Protein AF-0000000083105941 (afdb_homodimer)

Sequence (672 aa):
MKSTIQDVAKKAGVSTTTVSRVMNNNYPVKKETRIKVESAIKKLNFRPNILARGLIHKKSNTIGVIVPSITNLFFPTVVKAIEAILREQGYFIYLCNTDNKEDEEIGYINSLQDRQVDGIIVIDPQTKNMKSGLYEKISKEIPLVFINGYNKDVNCNFVINDEESGAIEAMRYLIKSGHKKIAFIRGQKSYSYDLKEIVYKNVLNDSVYKKIINIGEGNKDSTVDHTMEIIQRFLLTENRPSAFFCCNDLMALGVINACKKIGLDVPEDMSIIGFDNIITSRLVEPKLTTVDQNMYDLGVNAAKMLLKNIENENVDIQRKILTPQLIIRQSTKKISMKSTIQDVAKKAGVSTTTVSRVMNNNYPVKKETRIKVESAIKKLNFRPNILARGLIHKKSNTIGVIVPSITNLFFPTVVKAIEAILREQGYFIYLCNTDNKEDEEIGYINSLQDRQVDGIIVIDPQTKNMKSGLYEKISKEIPLVFINGYNKDVNCNFVINDEESGAIEAMRYLIKSGHKKIAFIRGQKSYSYDLKEIVYKNVLNDSVYKKIINIGEGNKDSTVDHTMEIIQRFLLTENRPSAFFCCNDLMALGVINACKKIGLDVPEDMSIIGFDNIITSRLVEPKLTTVDQNMYDLGVNAAKMLLKNIENENVDIQRKILTPQLIIRQSTKKIS

Radius of gyration: 27.86 Å; Cα contacts (8 Å, |Δi|>4): 1389; chains: 2; bounding box: 66×84×67 Å

Nearest PDB structures (foldseek):
  1qpz-assembly1_A  TM=9.199E-01  e=6.276E-30  Escherichia coli
  1jh9-assembly1_A-2  TM=9.159E-01  e=9.948E-30  Escherichia coli
  2pue-assembly1_A  TM=9.149E-01  e=8.370E-30  Escherichia coli
  2pua-assembly1_A  TM=9.158E-01  e=1.405E-29  Escherichia coli
  1jfs-assembly1_A-2  TM=9.096E-01  e=5.597E-29  Escherichia coli

Structure (mmCIF, N/CA/C/O backbone):
data_AF-0000000083105941-model_v1
#
loop_
_entity.id
_entity.type
_entity.pdbx_description
1 polymer 'LacI family transcriptional regulator'
#
loop_
_atom_site.group_PDB
_atom_site.id
_atom_site.type_symbol
_atom_site.label_atom_id
_atom_site.label_alt_id
_atom_site.label_comp_id
_atom_site.label_asym_id
_atom_site.label_entity_id
_atom_site.label_seq_id
_atom_site.pdbx_PDB_ins_code
_atom_site.Cartn_x
_atom_site.Cartn_y
_atom_site.Cartn_z
_atom_site.occupancy
_atom_site.B_iso_or_equiv
_atom_site.auth_seq_id
_atom_site.auth_comp_id
_atom_site.auth_asym_id
_atom_site.auth_atom_id
_atom_site.pdbx_PDB_model_num
ATOM 1 N N . MET A 1 1 ? -16.625 -35.156 -11.352 1 45.38 1 MET A N 1
ATOM 2 C CA . MET A 1 1 ? -15.266 -35.156 -11.867 1 45.38 1 MET A CA 1
ATOM 3 C C . MET A 1 1 ? -15.07 -34.094 -12.922 1 45.38 1 MET A C 1
ATOM 5 O O . MET A 1 1 ? -15.945 -33.875 -13.766 1 45.38 1 MET A O 1
ATOM 9 N N . LYS A 1 2 ? -14.086 -33.188 -12.609 1 61.59 2 LYS A N 1
ATOM 10 C CA . LYS A 1 2 ? -13.867 -32.125 -13.617 1 61.59 2 LYS A CA 1
ATOM 11 C C . LYS A 1 2 ? -13.438 -32.75 -14.953 1 61.59 2 LYS A C 1
ATOM 13 O O . LYS A 1 2 ? -12.617 -33.656 -14.984 1 61.59 2 LYS A O 1
ATOM 18 N N . SER A 1 3 ? -14.117 -32.375 -16 1 72.88 3 SER A N 1
ATOM 19 C CA . SER A 1 3 ? -13.812 -32.875 -17.344 1 72.88 3 SER A CA 1
ATOM 20 C C . SER A 1 3 ? -12.352 -32.625 -17.688 1 72.88 3 SER A C 1
ATOM 22 O O . SER A 1 3 ? -11.773 -31.594 -17.312 1 72.88 3 SER A O 1
ATOM 24 N N . THR A 1 4 ? -11.711 -33.656 -18.188 1 75.56 4 THR A N 1
ATOM 25 C CA . THR A 1 4 ? -10.328 -33.562 -18.625 1 75.56 4 THR A CA 1
ATOM 26 C C . THR A 1 4 ? -10.25 -33.312 -20.141 1 75.56 4 THR A C 1
ATOM 28 O O . THR A 1 4 ? -11.266 -33.375 -20.828 1 75.56 4 THR A O 1
ATOM 31 N N . ILE A 1 5 ? -9.039 -32.938 -20.359 1 80.56 5 ILE A N 1
ATOM 32 C CA . ILE A 1 5 ? -8.82 -32.75 -21.781 1 80.56 5 ILE A CA 1
ATOM 33 C C . ILE A 1 5 ? -9.148 -34.031 -22.547 1 80.56 5 ILE A C 1
ATOM 35 O O . ILE A 1 5 ? -9.617 -33.969 -23.688 1 80.56 5 ILE A O 1
ATOM 39 N N . GLN A 1 6 ? -9 -35.125 -21.812 1 84 6 GLN A N 1
ATOM 40 C CA . GLN A 1 6 ? -9.336 -36.406 -22.406 1 84 6 GLN A CA 1
ATOM 41 C C . GLN A 1 6 ? -10.844 -36.531 -22.625 1 84 6 GLN A C 1
ATOM 43 O O . GLN A 1 6 ? -11.289 -37.062 -23.641 1 84 6 GLN A O 1
ATOM 48 N N . ASP A 1 7 ? -11.523 -35.969 -21.672 1 87.31 7 ASP A N 1
ATOM 49 C CA . ASP A 1 7 ? -12.977 -36 -21.797 1 87.31 7 ASP A CA 1
ATOM 50 C C . ASP A 1 7 ? -13.453 -35.188 -22.984 1 87.31 7 ASP A C 1
ATOM 52 O O . ASP A 1 7 ? -14.352 -35.594 -23.719 1 87.31 7 ASP A O 1
ATOM 56 N N . VAL A 1 8 ? -12.805 -34.062 -23.047 1 88.88 8 VAL A N 1
ATOM 57 C CA . VAL A 1 8 ? -13.141 -33.188 -24.172 1 88.88 8 VAL A CA 1
ATOM 58 C C . VAL A 1 8 ? -12.812 -33.875 -25.484 1 88.88 8 VAL A C 1
ATOM 60 O O . VAL A 1 8 ? -13.609 -33.875 -26.422 1 88.88 8 VAL A O 1
ATOM 63 N N . ALA A 1 9 ? -11.719 -34.5 -25.453 1 88.69 9 ALA A N 1
ATOM 64 C CA . ALA A 1 9 ? -11.273 -35.219 -26.641 1 88.69 9 ALA A CA 1
ATOM 65 C C . ALA A 1 9 ? -12.25 -36.312 -27.016 1 88.69 9 ALA A C 1
ATOM 67 O O . ALA A 1 9 ? -12.641 -36.438 -28.188 1 88.69 9 ALA A O 1
ATOM 68 N N . LYS A 1 10 ? -12.633 -37.031 -26.109 1 89.75 10 LYS A N 1
ATOM 69 C CA . LYS A 1 10 ? -13.578 -38.125 -26.312 1 89.75 10 LYS A CA 1
ATOM 70 C C . LYS A 1 10 ? -14.922 -37.594 -26.828 1 89.75 10 LYS A C 1
ATOM 72 O O . LYS A 1 10 ? -15.469 -38.125 -27.781 1 89.75 10 LYS A O 1
ATOM 77 N N . LYS A 1 11 ? -15.297 -36.562 -26.203 1 90.94 11 LYS A N 1
ATOM 78 C CA . LYS A 1 11 ? -16.594 -36.031 -26.578 1 90.94 11 LYS A CA 1
ATOM 79 C C . LYS A 1 11 ? -16.562 -35.438 -27.969 1 90.94 11 LYS A C 1
ATOM 81 O O . LYS A 1 11 ? -17.547 -35.531 -28.719 1 90.94 11 LYS A O 1
ATOM 86 N N . ALA A 1 12 ? -15.539 -34.812 -28.219 1 90.94 12 ALA A N 1
ATOM 87 C CA . ALA A 1 12 ? -15.391 -34.156 -29.516 1 90.94 12 ALA A CA 1
ATOM 88 C C . ALA A 1 12 ? -14.961 -35.156 -30.594 1 90.94 12 ALA A C 1
ATOM 90 O O . ALA A 1 12 ? -15.031 -34.844 -31.781 1 90.94 12 ALA A O 1
ATOM 91 N N . GLY A 1 13 ? -14.516 -36.312 -30.234 1 91.19 13 GLY A N 1
ATOM 92 C CA . GLY A 1 13 ? -14.047 -37.312 -31.172 1 91.19 13 GLY A CA 1
ATOM 93 C C . GLY A 1 13 ? -12.695 -37 -31.781 1 91.19 13 GLY A C 1
ATOM 94 O O . GLY A 1 13 ? -12.461 -37.25 -32.969 1 91.19 13 GLY A O 1
ATOM 95 N N . VAL A 1 14 ? -11.914 -36.312 -31.016 1 90.31 14 VAL A N 1
ATOM 96 C CA . VAL A 1 14 ? -10.586 -35.938 -31.516 1 90.31 14 VAL A CA 1
ATOM 97 C C . VAL A 1 14 ? -9.531 -36.344 -30.484 1 90.31 14 VAL A C 1
ATOM 99 O O . VAL A 1 14 ? -9.859 -36.844 -29.406 1 90.31 14 VAL A O 1
ATOM 102 N N . SER A 1 15 ? -8.289 -36.312 -30.891 1 82.75 15 SER A N 1
ATOM 103 C CA . SER A 1 15 ? -7.191 -36.562 -29.969 1 82.75 15 SER A CA 1
ATOM 104 C C . SER A 1 15 ? -7.047 -35.406 -28.953 1 82.75 15 SER A C 1
ATOM 106 O O . SER A 1 15 ? -7.531 -34.312 -29.188 1 82.75 15 SER A O 1
ATOM 108 N N . THR A 1 16 ? -6.34 -35.688 -27.828 1 85 16 THR A N 1
ATOM 109 C CA . THR A 1 16 ? -6.059 -34.688 -26.828 1 85 16 THR A CA 1
ATOM 110 C C . THR A 1 16 ? -5.184 -33.562 -27.406 1 85 16 THR A C 1
ATOM 112 O O . THR A 1 16 ? -5.312 -32.406 -27.047 1 85 16 THR A O 1
ATOM 115 N N . THR A 1 17 ? -4.359 -33.969 -28.422 1 79.06 17 THR A N 1
ATOM 116 C CA . THR A 1 17 ? -3.508 -33 -29.109 1 79.06 17 THR A CA 1
ATOM 117 C C . THR A 1 17 ? -4.348 -32.031 -29.906 1 79.06 17 THR A C 1
ATOM 119 O O . THR A 1 17 ? -4.062 -30.812 -29.906 1 79.06 17 THR A O 1
ATOM 122 N N . THR A 1 18 ? -5.352 -32.594 -30.5 1 82.56 18 THR A N 1
ATOM 123 C CA . THR A 1 18 ? -6.234 -31.734 -31.297 1 82.56 18 THR A CA 1
ATOM 124 C C . THR A 1 18 ? -6.996 -30.766 -30.391 1 82.56 18 THR A C 1
ATOM 126 O O . THR A 1 18 ? -7.152 -29.594 -30.734 1 82.56 18 THR A O 1
ATOM 129 N N . VAL A 1 19 ? -7.395 -31.219 -29.203 1 83.5 19 VAL A N 1
ATOM 130 C CA . VAL A 1 19 ? -8.078 -30.344 -28.25 1 83.5 19 VAL A CA 1
ATOM 131 C C . VAL A 1 19 ? -7.141 -29.234 -27.812 1 83.5 19 VAL A C 1
ATOM 133 O O . VAL A 1 19 ? -7.535 -28.062 -27.781 1 83.5 19 VAL A O 1
ATOM 136 N N . SER A 1 20 ? -5.957 -29.578 -27.578 1 75.38 20 SER A N 1
ATOM 137 C CA . SER A 1 20 ? -4.953 -28.609 -27.156 1 75.38 20 SER A CA 1
ATOM 138 C C . SER A 1 20 ? -4.715 -27.547 -28.234 1 75.38 20 SER A C 1
ATOM 140 O O . SER A 1 20 ? -4.645 -26.359 -27.922 1 75.38 20 SER A O 1
ATOM 142 N N . ARG A 1 21 ? -4.645 -28.031 -29.406 1 74.19 21 ARG A N 1
ATOM 143 C CA . ARG A 1 21 ? -4.414 -27.125 -30.531 1 74.19 21 ARG A CA 1
ATOM 144 C C . ARG A 1 21 ? -5.57 -26.141 -30.688 1 74.19 21 ARG A C 1
ATOM 146 O O . ARG A 1 21 ? -5.352 -24.953 -30.938 1 74.19 21 ARG A O 1
ATOM 153 N N . VAL A 1 22 ? -6.75 -26.578 -30.5 1 77.12 22 VAL A N 1
ATOM 154 C CA . VAL A 1 22 ? -7.934 -25.734 -30.609 1 77.12 22 VAL A CA 1
ATOM 155 C C . VAL A 1 22 ? -7.961 -24.719 -29.469 1 77.12 22 VAL A C 1
ATOM 157 O O . VAL A 1 22 ? -8.219 -23.531 -29.688 1 77.12 22 VAL A O 1
ATOM 160 N N . MET A 1 23 ? -7.594 -25.234 -28.312 1 75.44 23 MET A N 1
ATOM 161 C CA . MET A 1 23 ? -7.684 -24.391 -27.109 1 75.44 23 MET A CA 1
ATOM 162 C C . MET A 1 23 ? -6.609 -23.312 -27.125 1 75.44 23 MET A C 1
ATOM 164 O O . MET A 1 23 ? -6.84 -22.203 -26.641 1 75.44 23 MET A O 1
ATOM 168 N N . ASN A 1 24 ? -5.492 -23.656 -27.734 1 67 24 ASN A N 1
ATOM 169 C CA . ASN A 1 24 ? -4.363 -22.734 -27.703 1 67 24 ASN A CA 1
ATOM 170 C C . ASN A 1 24 ? -4.246 -21.938 -29 1 67 24 ASN A C 1
ATOM 172 O O . ASN A 1 24 ? -3.426 -21.031 -29.109 1 67 24 ASN A O 1
ATOM 176 N N . ASN A 1 25 ? -5.02 -22.25 -29.844 1 67.31 25 ASN A N 1
ATOM 177 C CA . ASN A 1 25 ? -5.031 -21.625 -31.156 1 67.31 25 ASN A CA 1
ATOM 178 C C . ASN A 1 25 ? -3.627 -21.531 -31.75 1 67.31 25 ASN A C 1
ATOM 180 O O . ASN A 1 25 ? -3.26 -20.516 -32.344 1 67.31 25 ASN A O 1
ATOM 184 N N . ASN A 1 26 ? -2.85 -22.453 -31.484 1 57.44 26 ASN A N 1
ATOM 185 C CA . ASN A 1 26 ? -1.447 -22.328 -31.875 1 57.44 26 ASN A CA 1
ATOM 186 C C . ASN A 1 26 ? -1.135 -23.172 -33.094 1 57.44 26 ASN A C 1
ATOM 188 O O . ASN A 1 26 ? -0.021 -23.125 -33.625 1 57.44 26 ASN A O 1
ATOM 192 N N . TYR A 1 27 ? -2.096 -24.016 -33.625 1 66.44 27 TYR A N 1
ATOM 193 C CA . TYR A 1 27 ? -1.979 -24.812 -34.844 1 66.44 27 TYR A CA 1
ATOM 194 C C . TYR A 1 27 ? -3.277 -24.781 -35.625 1 66.44 27 TYR A C 1
ATOM 196 O O . TYR A 1 27 ? -4.363 -24.703 -35.062 1 66.44 27 TYR A O 1
ATOM 204 N N . PRO A 1 28 ? -3.154 -24.656 -36.906 1 75.12 28 PRO A N 1
ATOM 205 C CA . PRO A 1 28 ? -4.375 -24.688 -37.719 1 75.12 28 PRO A CA 1
ATOM 206 C C . PRO A 1 28 ? -5.191 -25.969 -37.531 1 75.12 28 PRO A C 1
ATOM 208 O O . PRO A 1 28 ? -4.625 -27.062 -37.469 1 75.12 28 PRO A O 1
ATOM 211 N N . VAL A 1 29 ? -6.434 -25.781 -37.156 1 78.19 29 VAL A N 1
ATOM 212 C CA . VAL A 1 29 ? -7.391 -26.875 -37.031 1 78.19 29 VAL A CA 1
ATOM 213 C C . VAL A 1 29 ? -8.602 -26.609 -37.938 1 78.19 29 VAL A C 1
ATOM 215 O O . VAL A 1 29 ? -8.984 -25.453 -38.125 1 78.19 29 VAL A O 1
ATOM 218 N N . LYS A 1 30 ? -9.109 -27.656 -38.625 1 86.75 30 LYS A N 1
ATOM 219 C CA . LYS A 1 30 ? -10.289 -27.5 -39.5 1 86.75 30 LYS A CA 1
ATOM 220 C C . LYS A 1 30 ? -11.445 -26.875 -38.719 1 86.75 30 LYS A C 1
ATOM 222 O O . LYS A 1 30 ? -11.609 -27.125 -37.531 1 86.75 30 LYS A O 1
ATOM 227 N N . LYS A 1 31 ? -12.148 -25.984 -39.406 1 86.75 31 LYS A N 1
ATOM 228 C CA . LYS A 1 31 ? -13.266 -25.266 -38.812 1 86.75 31 LYS A CA 1
ATOM 229 C C . LYS A 1 31 ? -14.234 -26.219 -38.125 1 86.75 31 LYS A C 1
ATOM 231 O O . LYS A 1 31 ? -14.719 -25.938 -37 1 86.75 31 LYS A O 1
ATOM 236 N N . GLU A 1 32 ? -14.578 -27.266 -38.844 1 86 32 GLU A N 1
ATOM 237 C CA . GLU A 1 32 ? -15.523 -28.25 -38.312 1 86 32 GLU A CA 1
ATOM 238 C C . GLU A 1 32 ? -15.016 -28.844 -37 1 86 32 GLU A C 1
ATOM 240 O O . GLU A 1 32 ? -15.789 -28.984 -36.031 1 86 32 GLU A O 1
ATOM 245 N N . THR A 1 33 ? -13.766 -29.156 -36.906 1 88.94 33 THR A N 1
ATOM 246 C CA . THR A 1 33 ? -13.141 -29.719 -35.719 1 88.94 33 THR A CA 1
ATOM 247 C C . THR A 1 33 ? -13.164 -28.734 -34.562 1 88.94 33 THR A C 1
ATOM 249 O O . THR A 1 33 ? -13.438 -29.109 -33.438 1 88.94 33 THR A O 1
ATOM 252 N N . ARG A 1 34 ? -12.859 -27.531 -34.812 1 88.75 34 ARG A N 1
ATOM 253 C CA . ARG A 1 34 ? -12.875 -26.484 -33.812 1 88.75 34 ARG A CA 1
ATOM 254 C C . ARG A 1 34 ? -14.258 -26.359 -33.188 1 88.75 34 ARG A C 1
ATOM 256 O O . ARG A 1 34 ? -14.383 -26.25 -31.953 1 88.75 34 ARG A O 1
ATOM 263 N N . ILE A 1 35 ? -15.227 -26.359 -34.031 1 88.38 35 ILE A N 1
ATOM 264 C CA . ILE A 1 35 ? -16.594 -26.234 -33.562 1 88.38 35 ILE A CA 1
ATOM 265 C C . ILE A 1 35 ? -16.922 -27.391 -32.625 1 88.38 35 ILE A C 1
ATOM 267 O O . ILE A 1 35 ? -17.531 -27.203 -31.578 1 88.38 35 ILE A O 1
ATOM 271 N N . LYS A 1 36 ? -16.562 -28.609 -33.062 1 89.81 36 LYS A N 1
ATOM 272 C CA . LYS A 1 36 ? -16.812 -29.797 -32.25 1 89.81 36 LYS A CA 1
ATOM 273 C C . LYS A 1 36 ? -16.125 -29.688 -30.875 1 89.81 36 LYS A C 1
ATOM 275 O O . LYS A 1 36 ? -16.734 -29.984 -29.844 1 89.81 36 LYS A O 1
ATOM 280 N N . VAL A 1 37 ? -14.906 -29.266 -30.906 1 89.62 37 VAL A N 1
ATOM 281 C CA . VAL A 1 37 ? -14.117 -29.156 -29.672 1 89.62 37 VAL A CA 1
ATOM 282 C C . VAL A 1 37 ? -14.703 -28.062 -28.781 1 89.62 37 VAL A C 1
ATOM 284 O O . VAL A 1 37 ? -14.891 -28.281 -27.578 1 89.62 37 VAL A O 1
ATOM 287 N N . GLU A 1 38 ? -14.984 -26.969 -29.328 1 87.38 38 GLU A N 1
ATOM 288 C CA . GLU A 1 38 ? -15.555 -25.875 -28.562 1 87.38 38 GLU A CA 1
ATOM 289 C C . GLU A 1 38 ? -16.906 -26.25 -27.984 1 87.38 38 GLU A C 1
ATOM 291 O O . GLU A 1 38 ? -17.219 -25.875 -26.844 1 87.38 38 GLU A O 1
ATOM 296 N N . SER A 1 39 ? -17.734 -26.922 -28.797 1 86.56 39 SER A N 1
ATOM 297 C CA . SER A 1 39 ? -19.016 -27.422 -28.312 1 86.56 39 SER A CA 1
ATOM 298 C C . SER A 1 39 ? -18.828 -28.391 -27.156 1 86.56 39 SER A C 1
ATOM 300 O O . SER A 1 39 ? -19.562 -28.328 -26.156 1 86.56 39 SER A O 1
ATOM 302 N N . ALA A 1 40 ? -17.922 -29.266 -27.266 1 87.88 40 ALA A N 1
ATOM 303 C CA . ALA A 1 40 ? -17.625 -30.234 -26.203 1 87.88 40 ALA A CA 1
ATOM 304 C C . ALA A 1 40 ? -17.156 -29.516 -24.938 1 87.88 40 ALA A C 1
ATOM 306 O O . ALA A 1 40 ? -17.547 -29.891 -23.828 1 87.88 40 ALA A O 1
ATOM 307 N N . ILE A 1 41 ? -16.312 -28.5 -25.109 1 82.19 41 ILE A N 1
ATOM 308 C CA . ILE A 1 41 ? -15.812 -27.703 -24 1 82.19 41 ILE A CA 1
ATOM 309 C C . ILE A 1 41 ? -16.984 -27.062 -23.25 1 82.19 41 ILE A C 1
ATOM 311 O O . ILE A 1 41 ? -17.047 -27.125 -22.016 1 82.19 41 ILE A O 1
ATOM 315 N N . LYS A 1 42 ? -17.875 -26.562 -23.953 1 79.81 42 LYS A N 1
ATOM 316 C CA . LYS A 1 42 ? -19.047 -25.906 -23.375 1 79.81 42 LYS A CA 1
ATOM 317 C C . LYS A 1 42 ? -19.953 -26.906 -22.672 1 79.81 42 LYS A C 1
ATOM 319 O O . LYS A 1 42 ? -20.391 -26.656 -21.547 1 79.81 42 LYS A O 1
ATOM 324 N N . LYS A 1 43 ? -20.172 -27.984 -23.359 1 82.06 43 LYS A N 1
ATOM 325 C CA . LYS A 1 43 ? -21.094 -29 -22.844 1 82.06 43 LYS A CA 1
ATOM 326 C C . LYS A 1 43 ? -20.531 -29.625 -21.562 1 82.06 43 LYS A C 1
ATOM 328 O O . LYS A 1 43 ? -21.297 -29.953 -20.641 1 82.06 43 LYS A O 1
ATOM 333 N N . LEU A 1 44 ? -19.219 -29.703 -21.578 1 82.44 44 LEU A N 1
ATOM 334 C CA . LEU A 1 44 ? -18.578 -30.359 -20.453 1 82.44 44 LEU A CA 1
ATOM 335 C C . LEU A 1 44 ? -18.172 -29.344 -19.391 1 82.44 44 LEU A C 1
ATOM 337 O O . LEU A 1 44 ? -17.688 -29.703 -18.312 1 82.44 44 LEU A O 1
ATOM 341 N N . ASN A 1 45 ? -18.406 -28.078 -19.766 1 77.25 45 ASN A N 1
ATOM 342 C CA . ASN A 1 45 ? -17.938 -27 -18.906 1 77.25 45 ASN A CA 1
ATOM 343 C C . ASN A 1 45 ? -16.453 -27.188 -18.547 1 77.25 45 ASN A C 1
ATOM 345 O O . ASN A 1 45 ? -16.078 -27.078 -17.391 1 77.25 45 ASN A O 1
ATOM 349 N N . PHE A 1 46 ? -15.742 -27.625 -19.609 1 72.75 46 PHE A N 1
ATOM 350 C CA . PHE A 1 46 ? -14.32 -27.906 -19.469 1 72.75 46 PHE A CA 1
ATOM 351 C C . PHE A 1 46 ? -13.516 -26.625 -19.359 1 72.75 46 PHE A C 1
ATOM 353 O O . PHE A 1 46 ? -13.695 -25.719 -20.188 1 72.75 46 PHE A O 1
ATOM 360 N N . ARG A 1 47 ? -12.758 -26.5 -18.312 1 67.25 47 ARG A N 1
ATOM 361 C CA . ARG A 1 47 ? -11.812 -25.391 -18.172 1 67.25 47 ARG A CA 1
ATOM 362 C C . ARG A 1 47 ? -10.375 -25.906 -18.219 1 67.25 47 ARG A C 1
ATOM 364 O O . ARG A 1 47 ? -10 -26.797 -17.453 1 67.25 47 ARG A O 1
ATOM 371 N N . PRO A 1 48 ? -9.703 -25.391 -19.328 1 60.59 48 PRO A N 1
ATOM 372 C CA . PRO A 1 48 ? -8.312 -25.844 -19.406 1 60.59 48 PRO A CA 1
ATOM 373 C C . PRO A 1 48 ? -7.539 -25.578 -18.109 1 60.59 48 PRO A C 1
ATOM 375 O O . PRO A 1 48 ? -7.754 -24.562 -17.453 1 60.59 48 PRO A O 1
ATOM 378 N N . ASN A 1 49 ? -6.891 -26.688 -17.688 1 59.38 49 ASN A N 1
ATOM 379 C CA . ASN A 1 49 ? -6.02 -26.562 -16.531 1 59.38 49 ASN A CA 1
ATOM 380 C C . ASN A 1 49 ? -4.711 -25.859 -16.891 1 59.38 49 ASN A C 1
ATOM 382 O O . ASN A 1 49 ? -3.855 -26.438 -17.562 1 59.38 49 ASN A O 1
ATOM 386 N N . ILE A 1 50 ? -4.582 -24.578 -16.625 1 56.28 50 ILE A N 1
ATOM 387 C CA . ILE A 1 50 ? -3.434 -23.75 -16.969 1 56.28 50 ILE A CA 1
ATOM 388 C C . ILE A 1 50 ? -2.16 -24.375 -16.406 1 56.28 50 ILE A C 1
ATOM 390 O O . ILE A 1 50 ? -1.102 -24.328 -17.031 1 56.28 50 ILE A O 1
ATOM 394 N N . LEU A 1 51 ? -2.27 -24.938 -15.258 1 58.22 51 LEU A N 1
ATOM 395 C CA . LEU A 1 51 ? -1.11 -25.594 -14.648 1 58.22 51 LEU A CA 1
ATOM 396 C C . LEU A 1 51 ? -0.626 -26.75 -15.508 1 58.22 51 LEU A C 1
ATOM 398 O O . LEU A 1 51 ? 0.58 -26.922 -15.695 1 58.22 51 LEU A O 1
ATOM 402 N N . ALA A 1 52 ? -1.59 -27.453 -16 1 53.56 52 ALA A N 1
ATOM 403 C CA . ALA A 1 52 ? -1.251 -28.578 -16.875 1 53.56 52 ALA A CA 1
ATOM 404 C C . ALA A 1 52 ? -0.615 -28.078 -18.172 1 53.56 52 ALA A C 1
ATOM 406 O O . ALA A 1 52 ? 0.358 -28.672 -18.656 1 53.56 52 ALA A O 1
ATOM 407 N N . ARG A 1 53 ? -1.169 -27.078 -18.625 1 53.91 53 ARG A N 1
ATOM 408 C CA . ARG A 1 53 ? -0.631 -26.469 -19.844 1 53.91 53 ARG A CA 1
ATOM 409 C C . ARG A 1 53 ? 0.784 -25.953 -19.609 1 53.91 53 ARG A C 1
ATOM 411 O O . ARG A 1 53 ? 1.641 -26.062 -20.5 1 53.91 53 ARG A O 1
ATOM 418 N N . GLY A 1 54 ? 0.855 -25.297 -18.531 1 55.09 54 GLY A N 1
ATOM 419 C CA . GLY A 1 54 ? 2.166 -24.781 -18.172 1 55.09 54 GLY A CA 1
ATOM 420 C C . GLY A 1 54 ? 3.23 -25.859 -18.094 1 55.09 54 GLY A C 1
ATOM 421 O O . GLY A 1 54 ? 4.375 -25.641 -18.5 1 55.09 54 GLY A O 1
ATOM 422 N N . LEU A 1 55 ? 2.791 -26.984 -17.672 1 51.84 55 LEU A N 1
ATOM 423 C CA . LEU A 1 55 ? 3.707 -28.109 -17.562 1 51.84 55 LEU A CA 1
ATOM 424 C C . LEU A 1 55 ? 4.168 -28.578 -18.938 1 51.84 55 LEU A C 1
ATOM 426 O O . LEU A 1 55 ? 5.336 -28.922 -19.125 1 51.84 55 LEU A O 1
ATOM 430 N N . ILE A 1 56 ? 3.213 -28.484 -19.844 1 46.28 56 ILE A N 1
ATOM 431 C CA . ILE A 1 56 ? 3.533 -28.938 -21.188 1 46.28 56 ILE A CA 1
ATOM 432 C C . ILE A 1 56 ? 4.441 -27.922 -21.875 1 46.28 56 ILE A C 1
ATOM 434 O O . ILE A 1 56 ? 5.41 -28.297 -22.547 1 46.28 56 ILE A O 1
ATOM 438 N N . HIS A 1 57 ? 4.102 -26.719 -21.688 1 52.97 57 HIS A N 1
ATOM 439 C CA . HIS A 1 57 ? 4.816 -25.672 -22.406 1 52.97 57 HIS A CA 1
ATOM 440 C C . HIS A 1 57 ? 5.918 -25.078 -21.531 1 52.97 57 HIS A C 1
ATOM 442 O O . HIS A 1 57 ? 6.641 -24.172 -21.969 1 52.97 57 HIS A O 1
ATOM 448 N N . LYS A 1 58 ? 6.172 -25.609 -20.422 1 61.28 58 LYS A N 1
ATOM 449 C CA . LYS A 1 58 ? 7.176 -25.125 -19.469 1 61.28 58 LYS A CA 1
ATOM 450 C C . LYS A 1 58 ? 6.984 -23.641 -19.156 1 61.28 58 LYS A C 1
ATOM 452 O O . LYS A 1 58 ? 7.957 -22.891 -19.094 1 61.28 58 LYS A O 1
ATOM 457 N N . LYS A 1 59 ? 5.723 -23.172 -19.391 1 80.38 59 LYS A N 1
ATOM 458 C CA . LYS A 1 59 ? 5.383 -21.797 -19.078 1 80.38 59 LYS A CA 1
ATOM 459 C C . LYS A 1 59 ? 4.242 -21.719 -18.062 1 80.38 59 LYS A C 1
ATOM 461 O O . LYS A 1 59 ? 3.158 -22.266 -18.297 1 80.38 59 LYS A O 1
ATOM 466 N N . SER A 1 60 ? 4.469 -21.141 -16.953 1 86.56 60 SER A N 1
ATOM 467 C CA . SER A 1 60 ? 3.469 -21.062 -15.898 1 86.56 60 SER A CA 1
ATOM 468 C C . SER A 1 60 ? 2.627 -19.797 -16.031 1 86.56 60 SER A C 1
ATOM 470 O O . SER A 1 60 ? 1.586 -19.672 -15.383 1 86.56 60 SER A O 1
ATOM 472 N N . ASN A 1 61 ? 3.068 -18.812 -16.859 1 93.31 61 ASN A N 1
ATOM 473 C CA . ASN A 1 61 ? 2.451 -17.5 -16.953 1 93.31 61 ASN A CA 1
ATOM 474 C C . ASN A 1 61 ? 2.322 -16.828 -15.586 1 93.31 61 ASN A C 1
ATOM 476 O O . ASN A 1 61 ? 1.279 -16.266 -15.258 1 93.31 61 ASN A O 1
ATOM 480 N N . THR A 1 62 ? 3.342 -17.094 -14.82 1 96.06 62 THR A N 1
ATOM 481 C CA . THR A 1 62 ? 3.416 -16.531 -13.477 1 96.06 62 THR A CA 1
ATOM 482 C C . THR A 1 62 ? 4.75 -15.82 -13.258 1 96.06 62 THR A C 1
ATOM 484 O O . THR A 1 62 ? 5.797 -16.312 -13.672 1 96.06 62 THR A O 1
ATOM 487 N N . ILE A 1 63 ? 4.684 -14.68 -12.719 1 98.19 63 ILE A N 1
ATOM 488 C CA . ILE A 1 63 ? 5.879 -13.914 -12.383 1 98.19 63 ILE A CA 1
ATOM 489 C C . ILE A 1 63 ? 5.953 -13.711 -10.875 1 98.19 63 ILE A C 1
ATOM 491 O O . ILE A 1 63 ? 4.941 -13.414 -10.227 1 98.19 63 ILE A O 1
ATOM 495 N N . GLY A 1 64 ? 7.109 -13.953 -10.289 1 98.62 64 GLY A N 1
ATOM 496 C CA . GLY A 1 64 ? 7.336 -13.586 -8.898 1 98.62 64 GLY A CA 1
ATOM 497 C C . GLY A 1 64 ? 7.734 -12.133 -8.727 1 98.62 64 GLY A C 1
ATOM 498 O O . GLY A 1 64 ? 8.602 -11.633 -9.445 1 98.62 64 GLY A O 1
ATOM 499 N N . VAL A 1 65 ? 7.086 -11.461 -7.84 1 98.88 65 VAL A N 1
ATOM 500 C CA . VAL A 1 65 ? 7.438 -10.086 -7.48 1 98.88 65 VAL A CA 1
ATOM 501 C C . VAL A 1 65 ? 7.809 -10.023 -6 1 98.88 65 VAL A C 1
ATOM 503 O O . VAL A 1 65 ? 6.961 -10.242 -5.133 1 98.88 65 VAL A O 1
ATOM 506 N N . ILE A 1 66 ? 9.047 -9.719 -5.746 1 98.56 66 ILE A N 1
ATOM 507 C CA . ILE A 1 66 ? 9.578 -9.648 -4.387 1 98.56 66 ILE A CA 1
ATOM 508 C C . ILE A 1 66 ? 9.703 -8.188 -3.953 1 98.56 66 ILE A C 1
ATOM 510 O O . ILE A 1 66 ? 10.32 -7.379 -4.648 1 98.56 66 ILE A O 1
ATOM 514 N N . VAL A 1 67 ? 9.102 -7.863 -2.859 1 97.31 67 VAL A N 1
ATOM 515 C CA . VAL A 1 67 ? 9.07 -6.492 -2.365 1 97.31 67 VAL A CA 1
ATOM 516 C C . VAL A 1 67 ? 9.461 -6.465 -0.891 1 97.31 67 VAL A C 1
ATOM 518 O O . VAL A 1 67 ? 9.156 -7.395 -0.142 1 97.31 67 VAL A O 1
ATOM 521 N N . PRO A 1 68 ? 10.102 -5.41 -0.409 1 92.69 68 PRO A N 1
ATOM 522 C CA . PRO A 1 68 ? 10.461 -5.316 1.006 1 92.69 68 PRO A CA 1
ATOM 523 C C . PRO A 1 68 ? 9.25 -5.199 1.923 1 92.69 68 PRO A C 1
ATOM 525 O O . PRO A 1 68 ? 9.219 -5.801 3 1 92.69 68 PRO A O 1
ATOM 528 N N . SER A 1 69 ? 8.336 -4.348 1.506 1 92.19 69 SER A N 1
ATOM 529 C CA . SER A 1 69 ? 7.141 -4.141 2.316 1 92.19 69 SER A CA 1
ATOM 530 C C . SER A 1 69 ? 6.023 -3.498 1.499 1 92.19 69 SER A C 1
ATOM 532 O O . SER A 1 69 ? 6.098 -2.316 1.154 1 92.19 69 SER A O 1
ATOM 534 N N . ILE A 1 70 ? 4.965 -4.168 1.423 1 94.81 70 ILE A N 1
ATOM 535 C CA . ILE A 1 70 ? 3.887 -3.674 0.574 1 94.81 70 ILE A CA 1
ATOM 536 C C . ILE A 1 70 ? 3.111 -2.582 1.308 1 94.81 70 ILE A C 1
ATOM 538 O O . ILE A 1 70 ? 2.256 -1.918 0.718 1 94.81 70 ILE A O 1
ATOM 542 N N . THR A 1 71 ? 3.479 -2.285 2.586 1 92.62 71 THR A N 1
ATOM 543 C CA . THR A 1 71 ? 2.785 -1.243 3.336 1 92.62 71 THR A CA 1
ATOM 544 C C . THR A 1 71 ? 3.549 0.076 3.26 1 92.62 71 THR A C 1
ATOM 546 O O . THR A 1 71 ? 3.043 1.117 3.684 1 92.62 71 THR A O 1
ATOM 549 N N . ASN A 1 72 ? 4.793 -0.011 2.768 1 89.88 72 ASN A N 1
ATOM 550 C CA . ASN A 1 72 ? 5.484 1.226 2.412 1 89.88 72 ASN A CA 1
ATOM 551 C C . ASN A 1 72 ? 4.941 1.814 1.112 1 89.88 72 ASN A C 1
ATOM 553 O O . ASN A 1 72 ? 4.887 1.128 0.091 1 89.88 72 ASN A O 1
ATOM 557 N N . LEU A 1 73 ? 4.66 3.037 1.188 1 89.69 73 LEU A N 1
ATOM 558 C CA . LEU A 1 73 ? 3.852 3.707 0.174 1 89.69 73 LEU A CA 1
ATOM 559 C C . LEU A 1 73 ? 4.586 3.756 -1.161 1 89.69 73 LEU A C 1
ATOM 561 O O . LEU A 1 73 ? 3.98 4.039 -2.197 1 89.69 73 LEU A O 1
ATOM 565 N N . PHE A 1 74 ? 5.812 3.482 -1.261 1 92.06 74 PHE A N 1
ATOM 566 C CA . PHE A 1 74 ? 6.586 3.406 -2.496 1 92.06 74 PHE A CA 1
ATOM 567 C C . PHE A 1 74 ? 6.242 2.139 -3.27 1 92.06 74 PHE A C 1
ATOM 569 O O . PHE A 1 74 ? 5.969 2.195 -4.473 1 92.06 74 PHE A O 1
ATOM 576 N N . PHE A 1 75 ? 6.027 1.085 -2.662 1 96.12 75 PHE A N 1
ATOM 577 C CA . PHE A 1 75 ? 6.062 -0.23 -3.291 1 96.12 75 PHE A CA 1
ATOM 578 C C . PHE A 1 75 ? 4.699 -0.586 -3.877 1 96.12 75 PHE A C 1
ATOM 580 O O . PHE A 1 75 ? 4.617 -1.176 -4.957 1 96.12 75 PHE A O 1
ATOM 587 N N . PRO A 1 76 ? 3.609 -0.214 -3.215 1 96.5 76 PRO A N 1
ATOM 588 C CA . PRO A 1 76 ? 2.318 -0.583 -3.803 1 96.5 76 PRO A CA 1
ATOM 589 C C . PRO A 1 76 ? 2.123 -0.011 -5.203 1 96.5 76 PRO A C 1
ATOM 591 O O . PRO A 1 76 ? 1.568 -0.684 -6.078 1 96.5 76 PRO A O 1
ATOM 594 N N . THR A 1 77 ? 2.592 1.177 -5.418 1 96.56 77 THR A N 1
ATOM 595 C CA . THR A 1 77 ? 2.457 1.808 -6.727 1 96.56 77 THR A CA 1
ATOM 596 C C . THR A 1 77 ? 3.277 1.061 -7.773 1 96.56 77 THR A C 1
ATOM 598 O O . THR A 1 77 ? 2.805 0.824 -8.883 1 96.56 77 THR A O 1
ATOM 601 N N . VAL A 1 78 ? 4.469 0.701 -7.391 1 98.38 78 VAL A N 1
ATOM 602 C CA . VAL A 1 78 ? 5.336 -0.048 -8.297 1 98.38 78 VAL A CA 1
ATOM 603 C C . VAL A 1 78 ? 4.695 -1.394 -8.625 1 98.38 78 VAL A C 1
ATOM 605 O O . VAL A 1 78 ? 4.621 -1.779 -9.797 1 98.38 78 VAL A O 1
ATOM 608 N N . VAL A 1 79 ? 4.188 -2.059 -7.645 1 98.56 79 VAL A N 1
ATOM 609 C CA . VAL A 1 79 ? 3.602 -3.385 -7.805 1 98.56 79 VAL A CA 1
ATOM 610 C C . VAL A 1 79 ? 2.334 -3.291 -8.656 1 98.56 79 VAL A C 1
ATOM 612 O O . VAL A 1 79 ? 2.086 -4.148 -9.508 1 98.56 79 VAL A O 1
ATOM 615 N N . LYS A 1 80 ? 1.562 -2.279 -8.414 1 97.69 80 LYS A N 1
ATOM 616 C CA . LYS A 1 80 ? 0.363 -2.074 -9.219 1 97.69 80 LYS A CA 1
ATOM 617 C C . LYS A 1 80 ? 0.707 -1.97 -10.703 1 97.69 80 LYS A C 1
ATOM 619 O O . LYS A 1 80 ? 0.038 -2.572 -11.547 1 97.69 80 LYS A O 1
ATOM 624 N N . ALA A 1 81 ? 1.722 -1.207 -11.008 1 98.38 81 ALA A N 1
ATOM 625 C CA . ALA A 1 81 ? 2.145 -1.027 -12.391 1 98.38 81 ALA A CA 1
ATOM 626 C C . ALA A 1 81 ? 2.611 -2.348 -13 1 98.38 81 ALA A C 1
ATOM 628 O O . ALA A 1 81 ? 2.25 -2.68 -14.133 1 98.38 81 ALA A O 1
ATOM 629 N N . ILE A 1 82 ? 3.395 -3.078 -12.227 1 98.81 82 ILE A N 1
ATOM 630 C CA . ILE A 1 82 ? 3.883 -4.375 -12.68 1 98.81 82 ILE A CA 1
ATOM 631 C C . ILE A 1 82 ? 2.699 -5.289 -13 1 98.81 82 ILE A C 1
ATOM 633 O O . ILE A 1 82 ? 2.637 -5.875 -14.078 1 98.81 82 ILE A O 1
ATOM 637 N N . GLU A 1 83 ? 1.775 -5.371 -12.055 1 98.62 83 GLU A N 1
ATOM 638 C CA . GLU A 1 83 ? 0.619 -6.25 -12.195 1 98.62 83 GLU A CA 1
ATOM 639 C C . GLU A 1 83 ? -0.22 -5.867 -13.406 1 98.62 83 GLU A C 1
ATOM 641 O O . GLU A 1 83 ? -0.649 -6.734 -14.172 1 98.62 83 GLU A O 1
ATOM 646 N N . ALA A 1 84 ? -0.404 -4.605 -13.625 1 97.5 84 ALA A N 1
ATOM 647 C CA . ALA A 1 84 ? -1.234 -4.129 -14.727 1 97.5 84 ALA A CA 1
ATOM 648 C C . ALA A 1 84 ? -0.64 -4.527 -16.078 1 97.5 84 ALA A C 1
ATOM 650 O O . ALA A 1 84 ? -1.344 -5.051 -16.938 1 97.5 84 ALA A O 1
ATOM 651 N N . ILE A 1 85 ? 0.646 -4.348 -16.25 1 98.19 85 ILE A N 1
ATOM 652 C CA . ILE A 1 85 ? 1.316 -4.645 -17.516 1 98.19 85 ILE A CA 1
ATOM 653 C C . ILE A 1 85 ? 1.332 -6.152 -17.75 1 98.19 85 ILE A C 1
ATOM 655 O O . ILE A 1 85 ? 1.05 -6.617 -18.859 1 98.19 85 ILE A O 1
ATOM 659 N N . LEU A 1 86 ? 1.621 -6.895 -16.703 1 98 86 LEU A N 1
ATOM 660 C CA . LEU A 1 86 ? 1.735 -8.344 -16.828 1 98 86 LEU A CA 1
ATOM 661 C C . LEU A 1 86 ? 0.372 -8.977 -17.094 1 98 86 LEU A C 1
ATOM 663 O O . LEU A 1 86 ? 0.259 -9.93 -17.859 1 98 86 LEU A O 1
ATOM 667 N N . ARG A 1 87 ? -0.583 -8.43 -16.453 1 96 87 ARG A N 1
ATOM 668 C CA . ARG A 1 87 ? -1.939 -8.93 -16.656 1 96 87 ARG A CA 1
ATOM 669 C C . ARG A 1 87 ? -2.367 -8.805 -18.109 1 96 87 ARG A C 1
ATOM 671 O O . ARG A 1 87 ? -2.998 -9.711 -18.656 1 96 87 ARG A O 1
ATOM 678 N N . GLU A 1 88 ? -2.043 -7.727 -18.672 1 94.88 88 GLU A N 1
ATOM 679 C CA . GLU A 1 88 ? -2.387 -7.488 -20.078 1 94.88 88 GLU A CA 1
ATOM 680 C C . GLU A 1 88 ? -1.782 -8.562 -20.984 1 94.88 88 GLU A C 1
ATOM 682 O O . GLU A 1 88 ? -2.281 -8.805 -22.078 1 94.88 88 GLU A O 1
ATOM 687 N N . GLN A 1 89 ? -0.737 -9.195 -20.484 1 94.06 89 GLN A N 1
ATOM 688 C CA . GLN A 1 89 ? -0.054 -10.211 -21.266 1 94.06 89 GLN A CA 1
ATOM 689 C C . GLN A 1 89 ? -0.412 -11.617 -20.781 1 94.06 89 GLN A C 1
ATOM 691 O O . GLN A 1 89 ? 0.234 -12.594 -21.172 1 94.06 89 GLN A O 1
ATOM 696 N N . GLY A 1 90 ? -1.396 -11.688 -19.891 1 92.81 90 GLY A N 1
ATOM 697 C CA . GLY A 1 90 ? -1.91 -12.977 -19.453 1 92.81 90 GLY A CA 1
ATOM 698 C C . GLY A 1 90 ? -1.141 -13.555 -18.281 1 92.81 90 GLY A C 1
ATOM 699 O O . GLY A 1 90 ? -1.301 -14.734 -17.938 1 92.81 90 GLY A O 1
ATOM 700 N N . TYR A 1 91 ? -0.271 -12.758 -17.672 1 95.5 91 TYR A N 1
ATOM 701 C CA . TYR A 1 91 ? 0.502 -13.227 -16.516 1 95.5 91 TYR A CA 1
ATOM 702 C C . TYR A 1 91 ? -0.182 -12.859 -15.211 1 95.5 91 TYR A C 1
ATOM 704 O O . TYR A 1 91 ? -0.866 -11.836 -15.133 1 95.5 91 TYR A O 1
ATOM 712 N N . PHE A 1 92 ? -0.012 -13.711 -14.242 1 96.56 92 PHE A N 1
ATOM 713 C CA . PHE A 1 92 ? -0.328 -13.383 -12.852 1 96.56 92 PHE A CA 1
ATOM 714 C C . PHE A 1 92 ? 0.946 -13.211 -12.039 1 96.56 92 PHE A C 1
ATOM 716 O O . PHE A 1 92 ? 2.01 -13.695 -12.422 1 96.56 92 PHE A O 1
ATOM 723 N N . ILE A 1 93 ? 0.785 -12.5 -10.906 1 98.19 93 ILE A N 1
ATOM 724 C CA . ILE A 1 93 ? 1.997 -12.32 -10.117 1 98.19 93 ILE A CA 1
ATOM 725 C C . ILE A 1 93 ? 1.825 -12.969 -8.75 1 98.19 93 ILE A C 1
ATOM 727 O O . ILE A 1 93 ? 0.734 -12.945 -8.172 1 98.19 93 ILE A O 1
ATOM 731 N N . TYR A 1 94 ? 2.906 -13.68 -8.297 1 98.12 94 TYR A N 1
ATOM 732 C CA . TYR A 1 94 ? 3.074 -13.977 -6.879 1 98.12 94 TYR A CA 1
ATOM 733 C C . TYR A 1 94 ? 3.631 -12.773 -6.129 1 98.12 94 TYR A C 1
ATOM 735 O O . TYR A 1 94 ? 4.703 -12.266 -6.465 1 98.12 94 TYR A O 1
ATOM 743 N N . LEU A 1 95 ? 2.891 -12.266 -5.211 1 98.62 95 LEU A N 1
ATOM 744 C CA . LEU A 1 95 ? 3.406 -11.211 -4.344 1 98.62 95 LEU A CA 1
ATOM 745 C C . LEU A 1 95 ? 4.199 -11.805 -3.182 1 98.62 95 LEU A C 1
ATOM 747 O O . LEU A 1 95 ? 3.678 -12.625 -2.428 1 98.62 95 LEU A O 1
ATOM 751 N N . CYS A 1 96 ? 5.449 -11.383 -3.041 1 98.38 96 CYS A N 1
ATOM 752 C CA . CYS A 1 96 ? 6.348 -11.883 -2.006 1 98.38 96 CYS A CA 1
ATOM 753 C C . CYS A 1 96 ? 6.871 -10.734 -1.146 1 98.38 96 CYS A C 1
ATOM 755 O O . CYS A 1 96 ? 7.719 -9.961 -1.587 1 98.38 96 CYS A O 1
ATOM 757 N N . ASN A 1 97 ? 6.414 -10.688 0.03 1 97.25 97 ASN A N 1
ATOM 758 C CA . ASN A 1 97 ? 6.801 -9.641 0.968 1 97.25 97 ASN A CA 1
ATOM 759 C C . ASN A 1 97 ? 7.914 -10.109 1.901 1 97.25 97 ASN A C 1
ATOM 761 O O . ASN A 1 97 ? 7.691 -10.961 2.762 1 97.25 97 ASN A O 1
ATOM 765 N N . THR A 1 98 ? 9.078 -9.453 1.875 1 95.81 98 THR A N 1
ATOM 766 C CA . THR A 1 98 ? 10.242 -9.977 2.584 1 95.81 98 THR A CA 1
ATOM 767 C C . THR A 1 98 ? 10.344 -9.367 3.982 1 95.81 98 THR A C 1
ATOM 769 O O . THR A 1 98 ? 11.102 -9.852 4.82 1 95.81 98 THR A O 1
ATOM 772 N N . ASP A 1 99 ? 9.609 -8.266 4.164 1 90.38 99 ASP A N 1
ATOM 773 C CA . ASP A 1 99 ? 9.734 -7.473 5.387 1 90.38 99 ASP A CA 1
ATOM 774 C C . ASP A 1 99 ? 11.18 -7.016 5.59 1 90.38 99 ASP A C 1
ATOM 776 O O . ASP A 1 99 ? 11.68 -7.012 6.715 1 90.38 99 ASP A O 1
ATOM 780 N N . ASN A 1 100 ? 11.828 -6.754 4.48 1 87.62 100 ASN A N 1
ATOM 781 C CA . ASN A 1 100 ? 13.172 -6.199 4.453 1 87.62 100 ASN A CA 1
ATOM 782 C C . ASN A 1 100 ? 14.195 -7.172 5.047 1 87.62 100 ASN A C 1
ATOM 784 O O . ASN A 1 100 ? 15.219 -6.754 5.586 1 87.62 100 ASN A O 1
ATOM 788 N N . LYS A 1 101 ? 13.891 -8.453 4.969 1 91.56 101 LYS A N 1
ATOM 789 C CA . LYS A 1 101 ? 14.797 -9.453 5.52 1 91.56 101 LYS A CA 1
ATOM 790 C C . LYS A 1 101 ? 15.586 -10.148 4.414 1 91.56 101 LYS A C 1
ATOM 792 O O . LYS A 1 101 ? 15.008 -10.766 3.523 1 91.56 101 LYS A O 1
ATOM 797 N N . GLU A 1 102 ? 16.812 -10.141 4.566 1 93 102 GLU A N 1
ATOM 798 C CA . GLU A 1 102 ? 17.719 -10.703 3.574 1 93 102 GLU A CA 1
ATOM 799 C C . GLU A 1 102 ? 17.438 -12.188 3.346 1 93 102 GLU A C 1
ATOM 801 O O . GLU A 1 102 ? 17.406 -12.648 2.203 1 93 102 GLU A O 1
ATOM 806 N N . ASP A 1 103 ? 17.234 -12.875 4.422 1 95.12 103 ASP A N 1
ATOM 807 C CA . ASP A 1 103 ? 17.031 -14.312 4.328 1 95.12 103 ASP A CA 1
ATOM 808 C C . ASP A 1 103 ? 15.703 -14.633 3.646 1 95.12 103 ASP A C 1
ATOM 810 O O . ASP A 1 103 ? 15.594 -15.609 2.9 1 95.12 103 ASP A O 1
ATOM 814 N N . GLU A 1 104 ? 14.719 -13.844 3.92 1 95.25 104 GLU A N 1
ATOM 815 C CA . GLU A 1 104 ? 13.414 -14.047 3.293 1 95.25 104 GLU A CA 1
ATOM 816 C C . GLU A 1 104 ? 13.492 -13.82 1.784 1 95.25 104 GLU A C 1
ATOM 818 O O . GLU A 1 104 ? 12.82 -14.508 1.017 1 95.25 104 GLU A O 1
ATOM 823 N N . GLU A 1 105 ? 14.258 -12.844 1.418 1 95.69 105 GLU A N 1
ATOM 824 C CA . GLU A 1 105 ? 14.461 -12.57 -0.001 1 95.69 105 GLU A CA 1
ATOM 825 C C . GLU A 1 105 ? 14.977 -13.805 -0.732 1 95.69 105 GLU A C 1
ATOM 827 O O . GLU A 1 105 ? 14.422 -14.203 -1.759 1 95.69 105 GLU A O 1
ATOM 832 N N . ILE A 1 106 ? 15.938 -14.453 -0.172 1 94.69 106 ILE A N 1
ATOM 833 C CA . ILE A 1 106 ? 16.531 -15.656 -0.746 1 94.69 106 ILE A CA 1
ATOM 834 C C . ILE A 1 106 ? 15.523 -16.797 -0.724 1 94.69 106 ILE A C 1
ATOM 836 O O . ILE A 1 106 ? 15.391 -17.531 -1.704 1 94.69 106 ILE A O 1
ATOM 840 N N . GLY A 1 107 ? 14.883 -16.891 0.395 1 94.56 107 GLY A N 1
ATOM 841 C CA . GLY A 1 107 ? 13.859 -17.922 0.51 1 94.56 107 GLY A CA 1
ATOM 842 C C . GLY A 1 107 ? 12.797 -17.828 -0.566 1 94.56 107 GLY A C 1
ATOM 843 O O . GLY A 1 107 ? 12.406 -18.828 -1.158 1 94.56 107 GLY A O 1
ATOM 844 N N . TYR A 1 108 ? 12.367 -16.641 -0.861 1 96.06 108 TYR A N 1
ATOM 845 C CA . TYR A 1 108 ? 11.352 -16.438 -1.889 1 96.06 108 TYR A CA 1
ATOM 846 C C . TYR A 1 108 ? 11.898 -16.781 -3.27 1 96.06 108 TYR A C 1
ATOM 848 O O . TYR A 1 108 ? 11.203 -17.406 -4.074 1 96.06 108 TYR A O 1
ATOM 856 N N . ILE A 1 109 ? 13.078 -16.359 -3.525 1 94.88 109 ILE A N 1
ATOM 857 C CA . ILE A 1 109 ? 13.688 -16.641 -4.82 1 94.88 109 ILE A CA 1
ATOM 858 C C . ILE A 1 109 ? 13.719 -18.156 -5.055 1 94.88 109 ILE A C 1
ATOM 860 O O . ILE A 1 109 ? 13.305 -18.641 -6.113 1 94.88 109 ILE A O 1
ATOM 864 N N . ASN A 1 110 ? 14.156 -18.891 -4.074 1 90.56 110 ASN A N 1
ATOM 865 C CA . ASN A 1 110 ? 14.227 -20.344 -4.176 1 90.56 110 ASN A CA 1
ATOM 866 C C . ASN A 1 110 ? 12.844 -20.953 -4.398 1 90.56 110 ASN A C 1
ATOM 868 O O . ASN A 1 110 ? 12.672 -21.812 -5.27 1 90.56 110 ASN A O 1
ATOM 872 N N . SER A 1 111 ? 11.945 -20.516 -3.658 1 92 111 SER A N 1
ATOM 873 C CA . SER A 1 111 ? 10.586 -21.031 -3.764 1 92 111 SER A CA 1
ATOM 874 C C . SER A 1 111 ? 9.984 -20.734 -5.133 1 92 111 SER A C 1
ATOM 876 O O . SER A 1 111 ? 9.266 -21.578 -5.695 1 92 111 SER A O 1
ATOM 878 N N . LEU A 1 112 ? 10.211 -19.531 -5.645 1 93.94 112 LEU A N 1
ATOM 879 C CA . LEU A 1 112 ? 9.695 -19.125 -6.945 1 93.94 112 LEU A CA 1
ATOM 880 C C . LEU A 1 112 ? 10.297 -19.984 -8.055 1 93.94 112 LEU A C 1
ATOM 882 O O . LEU A 1 112 ? 9.609 -20.344 -9.008 1 93.94 112 LEU A O 1
ATOM 886 N N . GLN A 1 113 ? 11.555 -20.25 -7.91 1 89.44 113 GLN A N 1
ATOM 887 C CA . GLN A 1 113 ? 12.195 -21.141 -8.867 1 89.44 113 GLN A CA 1
ATOM 888 C C . GLN A 1 113 ? 11.586 -22.547 -8.805 1 89.44 113 GLN A C 1
ATOM 890 O O . GLN A 1 113 ? 11.32 -23.156 -9.844 1 89.44 113 GLN A O 1
ATOM 895 N N . ASP A 1 114 ? 11.375 -22.969 -7.578 1 82.94 114 ASP A N 1
ATOM 896 C CA . ASP A 1 114 ? 10.758 -24.266 -7.387 1 82.94 114 ASP A CA 1
ATOM 897 C C . ASP A 1 114 ? 9.383 -24.328 -8.031 1 82.94 114 ASP A C 1
ATOM 899 O O . ASP A 1 114 ? 8.961 -25.391 -8.523 1 82.94 114 ASP A O 1
ATOM 903 N N . ARG A 1 115 ? 8.758 -23.234 -8.117 1 87 115 ARG A N 1
ATOM 904 C CA . ARG A 1 115 ? 7.406 -23.172 -8.672 1 87 115 ARG A CA 1
ATOM 905 C C . ARG A 1 115 ? 7.441 -22.922 -10.172 1 87 115 ARG A C 1
ATOM 907 O O . ARG A 1 115 ? 6.391 -22.797 -10.812 1 87 115 ARG A O 1
ATOM 914 N N . GLN A 1 116 ? 8.633 -22.75 -10.664 1 87.81 116 GLN A N 1
ATOM 915 C CA . GLN A 1 116 ? 8.867 -22.625 -12.102 1 87.81 116 GLN A CA 1
ATOM 916 C C . GLN A 1 116 ? 8.156 -21.391 -12.664 1 87.81 116 GLN A C 1
ATOM 918 O O . GLN A 1 116 ? 7.465 -21.484 -13.68 1 87.81 116 GLN A O 1
ATOM 923 N N . VAL A 1 117 ? 8.281 -20.312 -11.977 1 93.94 117 VAL A N 1
ATOM 924 C CA . VAL A 1 117 ? 7.762 -19.062 -12.531 1 93.94 117 VAL A CA 1
ATOM 925 C C . VAL A 1 117 ? 8.539 -18.688 -13.789 1 93.94 117 VAL A C 1
ATOM 927 O O . VAL A 1 117 ? 9.664 -19.156 -13.984 1 93.94 117 VAL A O 1
ATOM 930 N N . ASP A 1 118 ? 7.914 -17.875 -14.578 1 95.12 118 ASP A N 1
ATOM 931 C CA . ASP A 1 118 ? 8.539 -17.531 -15.852 1 95.12 118 ASP A CA 1
ATOM 932 C C . ASP A 1 118 ? 9.562 -16.422 -15.672 1 95.12 118 ASP A C 1
ATOM 934 O O . ASP A 1 118 ? 10.406 -16.203 -16.547 1 95.12 118 ASP A O 1
ATOM 938 N N . GLY A 1 119 ? 9.531 -15.727 -14.625 1 97.31 119 GLY A N 1
ATOM 939 C CA . GLY A 1 119 ? 10.453 -14.641 -14.328 1 97.31 119 GLY A CA 1
ATOM 940 C C . GLY A 1 119 ? 10.242 -14.047 -12.945 1 97.31 119 GLY A C 1
ATOM 941 O O . GLY A 1 119 ? 9.258 -14.359 -12.273 1 97.31 119 GLY A O 1
ATOM 942 N N . ILE A 1 120 ? 11.211 -13.242 -12.523 1 98.31 120 ILE A N 1
ATOM 943 C CA . ILE A 1 120 ? 11.172 -12.633 -11.195 1 98.31 120 ILE A CA 1
ATOM 944 C C . ILE A 1 120 ? 11.547 -11.156 -11.289 1 98.31 120 ILE A C 1
ATOM 946 O O . ILE A 1 120 ? 12.477 -10.789 -12.008 1 98.31 120 ILE A O 1
ATOM 950 N N . ILE A 1 121 ? 10.805 -10.344 -10.656 1 98.75 121 ILE A N 1
ATOM 951 C CA . ILE A 1 121 ? 11.164 -8.945 -10.422 1 98.75 121 ILE A CA 1
ATOM 952 C C . ILE A 1 121 ? 11.453 -8.734 -8.938 1 98.75 121 ILE A C 1
ATOM 954 O O . ILE A 1 121 ? 10.633 -9.086 -8.086 1 98.75 121 ILE A O 1
ATOM 958 N N . VAL A 1 122 ? 12.594 -8.227 -8.625 1 98.06 122 VAL A N 1
ATOM 959 C CA . VAL A 1 122 ? 12.969 -7.895 -7.258 1 98.06 122 VAL A CA 1
ATOM 960 C C . VAL A 1 122 ? 13.055 -6.379 -7.094 1 98.06 122 VAL A C 1
ATOM 962 O O . VAL A 1 122 ? 13.828 -5.715 -7.789 1 98.06 122 VAL A O 1
ATOM 965 N N . ILE A 1 123 ? 12.273 -5.895 -6.23 1 96.94 123 ILE A N 1
ATOM 966 C CA . ILE A 1 123 ? 12.242 -4.457 -5.984 1 96.94 123 ILE A CA 1
ATOM 967 C C . ILE A 1 123 ? 13.094 -4.129 -4.758 1 96.94 123 ILE A C 1
ATOM 969 O O . ILE A 1 123 ? 12.859 -4.672 -3.672 1 96.94 123 ILE A O 1
ATOM 973 N N . ASP A 1 124 ? 14.016 -3.264 -4.902 1 92.62 124 ASP A N 1
ATOM 974 C CA . ASP A 1 124 ? 14.891 -2.779 -3.832 1 92.62 124 ASP A CA 1
ATOM 975 C C . ASP A 1 124 ? 15.547 -3.939 -3.09 1 92.62 124 ASP A C 1
ATOM 977 O O . ASP A 1 124 ? 15.375 -4.086 -1.878 1 92.62 124 ASP A O 1
ATOM 981 N N . PRO A 1 125 ? 16.344 -4.699 -3.803 1 93.5 125 PRO A N 1
ATOM 982 C CA . PRO A 1 125 ? 17 -5.855 -3.184 1 93.5 125 PRO A CA 1
ATOM 983 C C . PRO A 1 125 ? 17.938 -5.465 -2.051 1 93.5 125 PRO A C 1
ATOM 985 O O . PRO A 1 125 ? 18.5 -4.367 -2.066 1 93.5 125 PRO A O 1
ATOM 988 N N . GLN A 1 126 ? 18.094 -6.348 -1.168 1 90 126 GLN A N 1
ATOM 989 C CA . GLN A 1 126 ? 19.047 -6.148 -0.084 1 90 126 GLN A CA 1
ATOM 990 C C . GLN A 1 126 ? 20.484 -6.121 -0.612 1 90 126 GLN A C 1
ATOM 992 O O . GLN A 1 126 ? 20.875 -6.984 -1.397 1 90 126 GLN A O 1
ATOM 997 N N . THR A 1 127 ? 21.219 -5.215 -0.13 1 87 127 THR A N 1
ATOM 998 C CA . THR A 1 127 ? 22.578 -4.977 -0.605 1 87 127 THR A CA 1
ATOM 999 C C . THR A 1 127 ? 23.438 -6.223 -0.427 1 87 127 THR A C 1
ATOM 1001 O O . THR A 1 127 ? 24.203 -6.59 -1.32 1 87 127 THR A O 1
ATOM 1004 N N . LYS A 1 128 ? 23.297 -6.852 0.692 1 88.88 128 LYS A N 1
ATOM 1005 C CA . LYS A 1 128 ? 24.094 -8.047 0.971 1 88.88 128 LYS A CA 1
ATOM 1006 C C . LYS A 1 128 ? 23.828 -9.133 -0.073 1 88.88 128 LYS A C 1
ATOM 1008 O O . LYS A 1 128 ? 24.766 -9.773 -0.549 1 88.88 128 LYS A O 1
ATOM 1013 N N . ASN A 1 129 ? 22.578 -9.336 -0.395 1 92.19 129 ASN A N 1
ATOM 1014 C CA . ASN A 1 129 ? 22.234 -10.344 -1.39 1 92.19 129 ASN A CA 1
ATOM 1015 C C . ASN A 1 129 ? 22.734 -9.961 -2.777 1 92.19 129 ASN A C 1
ATOM 1017 O O . ASN A 1 129 ? 23.203 -10.82 -3.533 1 92.19 129 ASN A O 1
ATOM 1021 N N . MET A 1 130 ? 22.719 -8.711 -3.107 1 90.31 130 MET A N 1
ATOM 1022 C CA . MET A 1 130 ? 23.188 -8.203 -4.391 1 90.31 130 MET A CA 1
ATOM 1023 C C . MET A 1 130 ? 24.688 -8.453 -4.559 1 90.31 130 MET A C 1
ATOM 1025 O O . MET A 1 130 ? 25.141 -8.805 -5.648 1 90.31 130 MET A O 1
ATOM 1029 N N . LYS A 1 131 ? 25.359 -8.383 -3.551 1 90.44 131 LYS A N 1
ATOM 1030 C CA . LYS A 1 131 ? 26.828 -8.453 -3.619 1 90.44 131 LYS A CA 1
ATOM 1031 C C . LYS A 1 131 ? 27.297 -9.898 -3.5 1 90.44 131 LYS A C 1
ATOM 1033 O O . LYS A 1 131 ? 28.484 -10.188 -3.725 1 90.44 131 LYS A O 1
ATOM 1038 N N . SER A 1 132 ? 26.484 -10.805 -3.217 1 91.38 132 SER A N 1
ATOM 1039 C CA . SER A 1 132 ? 26.875 -12.172 -2.896 1 91.38 132 SER A CA 1
ATOM 1040 C C . SER A 1 132 ? 27.141 -12.984 -4.16 1 91.38 132 SER A C 1
ATOM 1042 O O . SER A 1 132 ? 27.703 -14.086 -4.098 1 91.38 132 SER A O 1
ATOM 1044 N N . GLY A 1 133 ? 26.734 -12.477 -5.27 1 91.94 133 GLY A N 1
ATOM 1045 C CA . GLY A 1 133 ? 26.828 -13.234 -6.504 1 91.94 133 GLY A CA 1
ATOM 1046 C C . GLY A 1 133 ? 25.609 -14.094 -6.77 1 91.94 133 GLY A C 1
ATOM 1047 O O . GLY A 1 133 ? 25.469 -14.664 -7.855 1 91.94 133 GLY A O 1
ATOM 1048 N N . LEU A 1 134 ? 24.781 -14.125 -5.828 1 90.38 134 LEU A N 1
ATOM 1049 C CA . LEU A 1 134 ? 23.578 -14.961 -5.906 1 90.38 134 LEU A CA 1
ATOM 1050 C C . LEU A 1 134 ? 22.734 -14.578 -7.109 1 90.38 134 LEU A C 1
ATOM 1052 O O . LEU A 1 134 ? 22.297 -15.445 -7.871 1 90.38 134 LEU A O 1
ATOM 1056 N N . TYR A 1 135 ? 22.5 -13.352 -7.344 1 92.69 135 TYR A N 1
ATOM 1057 C CA . TYR A 1 135 ? 21.562 -12.891 -8.359 1 92.69 135 TYR A CA 1
ATOM 1058 C C . TYR A 1 135 ? 22.141 -13.078 -9.758 1 92.69 135 TYR A C 1
ATOM 1060 O O . TYR A 1 135 ? 21.391 -13.352 -10.703 1 92.69 135 TYR A O 1
ATOM 1068 N N . GLU A 1 136 ? 23.406 -13 -9.875 1 92.81 136 GLU A N 1
ATOM 1069 C CA . GLU A 1 136 ? 24.016 -13.297 -11.164 1 92.81 136 GLU A CA 1
ATOM 1070 C C . GLU A 1 136 ? 23.828 -14.766 -11.539 1 92.81 136 GLU A C 1
ATOM 1072 O O . GLU A 1 136 ? 23.609 -15.086 -12.711 1 92.81 136 GLU A O 1
ATOM 1077 N N . LYS A 1 137 ? 23.953 -15.539 -10.539 1 92.12 137 LYS A N 1
ATOM 1078 C CA . LYS A 1 137 ? 23.719 -16.969 -10.766 1 92.12 137 LYS A CA 1
ATOM 1079 C C . LYS A 1 137 ? 22.266 -17.234 -11.148 1 92.12 137 LYS A C 1
ATOM 1081 O O . LYS A 1 137 ? 22 -17.953 -12.102 1 92.12 137 LYS A O 1
ATOM 1086 N N . ILE A 1 138 ? 21.375 -16.641 -10.469 1 92 138 ILE A N 1
ATOM 1087 C CA . ILE A 1 138 ? 19.938 -16.859 -10.688 1 92 138 ILE A CA 1
ATOM 1088 C C . ILE A 1 138 ? 19.547 -16.328 -12.062 1 92 138 ILE A C 1
ATOM 1090 O O . ILE A 1 138 ? 18.734 -16.938 -12.75 1 92 138 ILE A O 1
ATOM 1094 N N . SER A 1 139 ? 20.109 -15.195 -12.43 1 92.31 139 SER A N 1
ATOM 1095 C CA . SER A 1 139 ? 19.75 -14.531 -13.672 1 92.31 139 SER A CA 1
ATOM 1096 C C . SER A 1 139 ? 20.109 -15.383 -14.883 1 92.31 139 SER A C 1
ATOM 1098 O O . SER A 1 139 ? 19.609 -15.148 -15.992 1 92.31 139 SER A O 1
ATOM 1100 N N . LYS A 1 140 ? 20.922 -16.375 -14.688 1 88.69 140 LYS A N 1
ATOM 1101 C CA . LYS A 1 140 ? 21.281 -17.312 -15.758 1 88.69 140 LYS A CA 1
ATOM 1102 C C . LYS A 1 140 ? 20.234 -18.391 -15.922 1 88.69 140 LYS A C 1
ATOM 1104 O O . LYS A 1 140 ? 20.172 -19.062 -16.953 1 88.69 140 LYS A O 1
ATOM 1109 N N . GLU A 1 141 ? 19.469 -18.516 -14.914 1 87.88 141 GLU A N 1
ATOM 1110 C CA . GLU A 1 141 ? 18.516 -19.625 -14.898 1 87.88 141 GLU A CA 1
ATOM 1111 C C . GLU A 1 141 ? 17.094 -19.125 -15.203 1 87.88 141 GLU A C 1
ATOM 1113 O O . GLU A 1 141 ? 16.281 -19.891 -15.734 1 87.88 141 GLU A O 1
ATOM 1118 N N . ILE A 1 142 ? 16.844 -17.969 -14.875 1 92.31 142 ILE A N 1
ATOM 1119 C CA . ILE A 1 142 ? 15.492 -17.422 -15.023 1 92.31 142 ILE A CA 1
ATOM 1120 C C . ILE A 1 142 ? 15.562 -15.93 -15.32 1 92.31 142 ILE A C 1
ATOM 1122 O O . ILE A 1 142 ? 16.406 -15.219 -14.758 1 92.31 142 ILE A O 1
ATOM 1126 N N . PRO A 1 143 ? 14.703 -15.422 -16.234 1 96.31 143 PRO A N 1
ATOM 1127 C CA . PRO A 1 143 ? 14.664 -13.969 -16.438 1 96.31 143 PRO A CA 1
ATOM 1128 C C . PRO A 1 143 ? 14.469 -13.195 -15.133 1 96.31 143 PRO A C 1
ATOM 1130 O O . PRO A 1 143 ? 13.578 -13.516 -14.352 1 96.31 143 PRO A O 1
ATOM 1133 N N . LEU A 1 144 ? 15.336 -12.242 -14.906 1 96.88 144 LEU A N 1
ATOM 1134 C CA . LEU A 1 144 ? 15.406 -11.516 -13.648 1 96.88 144 LEU A CA 1
ATOM 1135 C C . LEU A 1 144 ? 15.617 -10.023 -13.891 1 96.88 144 LEU A C 1
ATOM 1137 O O . LEU A 1 144 ? 16.5 -9.641 -14.648 1 96.88 144 LEU A O 1
ATOM 1141 N N . VAL A 1 145 ? 14.773 -9.18 -13.289 1 98 145 VAL A N 1
ATOM 1142 C CA . VAL A 1 145 ? 14.898 -7.727 -13.383 1 98 145 VAL A CA 1
ATOM 1143 C C . VAL A 1 145 ? 14.852 -7.109 -11.992 1 98 145 VAL A C 1
ATOM 1145 O O . VAL A 1 145 ? 14.031 -7.512 -11.156 1 98 145 VAL A O 1
ATOM 1148 N N . PHE A 1 146 ? 15.719 -6.199 -11.727 1 97.56 146 PHE A N 1
ATOM 1149 C CA . PHE A 1 146 ? 15.719 -5.449 -10.477 1 97.56 146 PHE A CA 1
ATOM 1150 C C . PHE A 1 146 ? 15.148 -4.051 -10.688 1 97.56 146 PHE A C 1
ATOM 1152 O O . PHE A 1 146 ? 15.391 -3.424 -11.719 1 97.56 146 PHE A O 1
ATOM 1159 N N . ILE A 1 147 ? 14.398 -3.674 -9.727 1 97.5 147 ILE A N 1
ATOM 1160 C CA . ILE A 1 147 ? 14.016 -2.27 -9.609 1 97.5 147 ILE A CA 1
ATOM 1161 C C . ILE A 1 147 ? 14.773 -1.619 -8.461 1 97.5 147 ILE A C 1
ATOM 1163 O O . ILE A 1 147 ? 14.727 -2.102 -7.324 1 97.5 147 ILE A O 1
ATOM 1167 N N . ASN A 1 148 ? 15.453 -0.555 -8.672 1 93.25 148 ASN A N 1
ATOM 1168 C CA . ASN A 1 148 ? 16.328 0.096 -7.695 1 93.25 148 ASN A CA 1
ATOM 1169 C C . ASN A 1 148 ? 17.391 -0.857 -7.18 1 93.25 148 ASN A C 1
ATOM 1171 O O . ASN A 1 148 ? 17.688 -1.873 -7.809 1 93.25 148 ASN A O 1
ATOM 1175 N N . GLY A 1 149 ? 18.219 -0.45 -6.238 1 86.19 149 GLY A N 1
ATOM 1176 C CA . GLY A 1 149 ? 19.266 -1.298 -5.672 1 86.19 149 GLY A CA 1
ATOM 1177 C C . GLY A 1 149 ? 20.438 -1.496 -6.598 1 86.19 149 GLY A C 1
ATOM 1178 O O . GLY A 1 149 ? 21.125 -2.525 -6.539 1 86.19 149 GLY A O 1
ATOM 1179 N N . TYR A 1 150 ? 20.688 -0.589 -7.391 1 85.19 150 TYR A N 1
ATOM 1180 C CA . TYR A 1 150 ? 21.75 -0.717 -8.375 1 85.19 150 TYR A CA 1
ATOM 1181 C C . TYR A 1 150 ? 23.094 -0.938 -7.703 1 85.19 150 TYR A C 1
ATOM 1183 O O . TYR A 1 150 ? 23.375 -0.351 -6.656 1 85.19 150 TYR A O 1
ATOM 1191 N N . ASN A 1 151 ? 23.75 -1.809 -8.258 1 83.56 151 ASN A N 1
ATOM 1192 C CA . ASN A 1 151 ? 25.141 -2.08 -7.938 1 83.56 151 ASN A CA 1
ATOM 1193 C C . ASN A 1 151 ? 25.984 -2.23 -9.203 1 83.56 151 ASN A C 1
ATOM 1195 O O . ASN A 1 151 ? 25.719 -3.094 -10.039 1 83.56 151 ASN A O 1
ATOM 1199 N N . LYS A 1 152 ? 26.969 -1.431 -9.32 1 83.31 152 LYS A N 1
ATOM 1200 C CA . LYS A 1 152 ? 27.766 -1.374 -10.539 1 83.31 152 LYS A CA 1
ATOM 1201 C C . LYS A 1 152 ? 28.484 -2.697 -10.781 1 83.31 152 LYS A C 1
ATOM 1203 O O . LYS A 1 152 ? 28.844 -3.014 -11.922 1 83.31 152 LYS A O 1
ATOM 1208 N N . ASP A 1 153 ? 28.625 -3.467 -9.82 1 87.5 153 ASP A N 1
ATOM 1209 C CA . ASP A 1 153 ? 29.422 -4.68 -9.953 1 87.5 153 ASP A CA 1
ATOM 1210 C C . ASP A 1 153 ? 28.531 -5.898 -10.188 1 87.5 153 ASP A C 1
ATOM 1212 O O . ASP A 1 153 ? 29.031 -7.027 -10.266 1 87.5 153 ASP A O 1
ATOM 1216 N N . VAL A 1 154 ? 27.297 -5.645 -10.281 1 90 154 VAL A N 1
ATOM 1217 C CA . VAL A 1 154 ? 26.375 -6.762 -10.469 1 90 154 VAL A CA 1
ATOM 1218 C C . VAL A 1 154 ? 25.828 -6.746 -11.891 1 90 154 VAL A C 1
ATOM 1220 O O . VAL A 1 154 ? 25.219 -5.766 -12.32 1 90 154 VAL A O 1
ATOM 1223 N N . ASN A 1 155 ? 26.031 -7.797 -12.617 1 91.06 155 ASN A N 1
ATOM 1224 C CA . ASN A 1 155 ? 25.641 -7.922 -14.016 1 91.06 155 ASN A CA 1
ATOM 1225 C C . ASN A 1 155 ? 24.234 -8.5 -14.156 1 91.06 155 ASN A C 1
ATOM 1227 O O . ASN A 1 155 ? 24.078 -9.656 -14.562 1 91.06 155 ASN A O 1
ATOM 1231 N N . CYS A 1 156 ? 23.266 -7.691 -13.93 1 94.38 156 CYS A N 1
ATOM 1232 C CA . CYS A 1 156 ? 21.859 -8.055 -14.039 1 94.38 156 CYS A CA 1
ATOM 1233 C C . CYS A 1 156 ? 21.047 -6.918 -14.648 1 94.38 156 CYS A C 1
ATOM 1235 O O . CYS A 1 156 ? 21.594 -5.848 -14.938 1 94.38 156 CYS A O 1
ATOM 1237 N N . ASN A 1 157 ? 19.828 -7.184 -15.039 1 96.31 157 ASN A N 1
ATOM 1238 C CA . ASN A 1 157 ? 18.906 -6.176 -15.57 1 96.31 157 ASN A CA 1
ATOM 1239 C C . ASN A 1 157 ? 18.391 -5.254 -14.469 1 96.31 157 ASN A C 1
ATOM 1241 O O . ASN A 1 157 ? 17.984 -5.719 -13.406 1 96.31 157 ASN A O 1
ATOM 1245 N N . PHE A 1 158 ? 18.469 -3.943 -14.766 1 97.31 158 PHE A N 1
ATOM 1246 C CA . PHE A 1 158 ? 18.047 -2.957 -13.789 1 97.31 158 PHE A CA 1
ATOM 1247 C C . PHE A 1 158 ? 17.125 -1.92 -14.422 1 97.31 158 PHE A C 1
ATOM 1249 O O . PHE A 1 158 ? 17.359 -1.498 -15.562 1 97.31 158 PHE A O 1
ATOM 1256 N N . VAL A 1 159 ? 16.078 -1.599 -13.719 1 98.25 159 VAL A N 1
ATOM 1257 C CA . VAL A 1 159 ? 15.328 -0.369 -13.938 1 98.25 159 VAL A CA 1
ATOM 1258 C C . VAL A 1 159 ? 15.477 0.552 -12.727 1 98.25 159 VAL A C 1
ATOM 1260 O O . VAL A 1 159 ? 15.109 0.181 -11.609 1 98.25 159 VAL A O 1
ATOM 1263 N N . ILE A 1 160 ? 16.031 1.738 -12.906 1 97.12 160 ILE A N 1
ATOM 1264 C CA . ILE A 1 160 ? 16.328 2.615 -11.781 1 97.12 160 ILE A CA 1
ATOM 1265 C C . ILE A 1 160 ? 16.031 4.062 -12.156 1 97.12 160 ILE A C 1
ATOM 1267 O O . ILE A 1 160 ? 15.773 4.367 -13.328 1 97.12 160 ILE A O 1
ATOM 1271 N N . ASN A 1 161 ? 16.016 4.895 -11.195 1 96.38 161 ASN A N 1
ATOM 1272 C CA . ASN A 1 161 ? 16 6.34 -11.406 1 96.38 161 ASN A CA 1
ATOM 1273 C C . ASN A 1 161 ? 17.391 6.941 -11.234 1 96.38 161 ASN A C 1
ATOM 1275 O O . ASN A 1 161 ? 18.203 6.43 -10.461 1 96.38 161 ASN A O 1
ATOM 1279 N N . ASP A 1 162 ? 17.672 7.961 -11.953 1 97.19 162 ASP A N 1
ATOM 1280 C CA . ASP A 1 162 ? 18.891 8.727 -11.742 1 97.19 162 ASP A CA 1
ATOM 1281 C C . ASP A 1 162 ? 18.797 9.578 -10.477 1 97.19 162 ASP A C 1
ATOM 1283 O O . ASP A 1 162 ? 18.641 10.797 -10.555 1 97.19 162 ASP A O 1
ATOM 1287 N N . GLU A 1 163 ? 18.953 8.914 -9.352 1 96.69 163 GLU A N 1
ATOM 1288 C CA . GLU A 1 163 ? 18.781 9.586 -8.07 1 96.69 163 GLU A CA 1
ATOM 1289 C C . GLU A 1 163 ? 19.812 10.695 -7.883 1 96.69 163 GLU A C 1
ATOM 1291 O O . GLU A 1 163 ? 19.562 11.672 -7.18 1 96.69 163 GLU A O 1
ATOM 1296 N N . GLU A 1 164 ? 20.969 10.492 -8.461 1 97 164 GLU A N 1
ATOM 1297 C CA . GLU A 1 164 ? 22.016 11.508 -8.367 1 97 164 GLU A CA 1
ATOM 1298 C C . GLU A 1 164 ? 21.547 12.836 -8.961 1 97 164 GLU A C 1
ATOM 1300 O O . GLU A 1 164 ? 21.625 13.875 -8.312 1 97 164 GLU A O 1
ATOM 1305 N N . SER A 1 165 ? 21.031 12.75 -10.164 1 97.94 165 SER A N 1
ATOM 1306 C CA . SER A 1 165 ? 20.547 13.969 -10.812 1 97.94 165 SER A CA 1
ATOM 1307 C C . SER A 1 165 ? 19.391 14.586 -10.039 1 97.94 165 SER A C 1
ATOM 1309 O O . SER A 1 165 ? 19.297 15.812 -9.945 1 97.94 165 SER A O 1
ATOM 1311 N N . GLY A 1 166 ? 18.516 13.727 -9.508 1 98.5 166 GLY A N 1
ATOM 1312 C CA . GLY A 1 166 ? 17.406 14.227 -8.695 1 98.5 166 GLY A CA 1
ATOM 1313 C C . GLY A 1 166 ? 17.875 14.945 -7.438 1 98.5 166 GLY A C 1
ATOM 1314 O O . GLY A 1 166 ? 17.344 15.992 -7.078 1 98.5 166 GLY A O 1
ATOM 1315 N N . ALA A 1 167 ? 18.875 14.352 -6.824 1 98.5 167 ALA A N 1
ATOM 1316 C CA . ALA A 1 167 ? 19.438 14.953 -5.613 1 98.5 167 ALA A CA 1
ATOM 1317 C C . ALA A 1 167 ? 20.125 16.281 -5.93 1 98.5 167 ALA A C 1
ATOM 1319 O O . ALA A 1 167 ? 19.984 17.25 -5.18 1 98.5 167 ALA A O 1
ATOM 1320 N N . ILE A 1 168 ? 20.828 16.344 -7.008 1 98.31 168 ILE A N 1
ATOM 1321 C CA . ILE A 1 168 ? 21.5 17.562 -7.441 1 98.31 168 ILE A CA 1
ATOM 1322 C C . ILE A 1 168 ? 20.453 18.656 -7.695 1 98.31 168 ILE A C 1
ATOM 1324 O O . ILE A 1 168 ? 20.625 19.797 -7.254 1 98.31 168 ILE A O 1
ATOM 1328 N N . GLU A 1 169 ? 19.406 18.25 -8.359 1 98.38 169 GLU A N 1
ATOM 1329 C CA . GLU A 1 169 ? 18.344 19.219 -8.656 1 98.38 169 GLU A CA 1
ATOM 1330 C C . GLU A 1 169 ? 17.734 19.781 -7.379 1 98.38 169 GLU A C 1
ATOM 1332 O O . GLU A 1 169 ? 17.5 20.984 -7.273 1 98.38 169 GLU A O 1
ATOM 1337 N N . ALA A 1 170 ? 17.484 18.906 -6.414 1 98.62 170 ALA A N 1
ATOM 1338 C CA . ALA A 1 170 ? 16.906 19.328 -5.137 1 98.62 170 ALA A CA 1
ATOM 1339 C C . ALA A 1 170 ? 17.828 20.297 -4.406 1 98.62 170 ALA A C 1
ATOM 1341 O O . ALA A 1 170 ? 17.391 21.344 -3.932 1 98.62 170 ALA A O 1
ATOM 1342 N N . MET A 1 171 ? 19.109 20 -4.383 1 97.62 171 MET A N 1
ATOM 1343 C CA . MET A 1 171 ? 20.094 20.812 -3.691 1 97.62 171 MET A CA 1
ATOM 1344 C C . MET A 1 171 ? 20.266 22.156 -4.383 1 97.62 171 MET A C 1
ATOM 1346 O O . MET A 1 171 ? 20.297 23.203 -3.727 1 97.62 171 MET A O 1
ATOM 1350 N N . ARG A 1 172 ? 20.344 22.125 -5.652 1 97.31 172 ARG A N 1
ATOM 1351 C CA . ARG A 1 172 ? 20.484 23.359 -6.418 1 97.31 172 ARG A CA 1
ATOM 1352 C C . ARG A 1 172 ? 19.281 24.281 -6.23 1 97.31 172 ARG A C 1
ATOM 1354 O O . ARG A 1 172 ? 19.422 25.5 -6.16 1 97.31 172 ARG A O 1
ATOM 1361 N N . TYR A 1 173 ? 18.141 23.656 -6.203 1 98.31 173 TYR A N 1
ATOM 1362 C CA . TYR A 1 173 ? 16.906 24.422 -5.977 1 98.31 173 TYR A CA 1
ATOM 1363 C C . TYR A 1 173 ? 16.969 25.156 -4.645 1 98.31 173 TYR A C 1
ATOM 1365 O O . TYR A 1 173 ? 16.641 26.344 -4.57 1 98.31 173 TYR A O 1
ATOM 1373 N N . LEU A 1 174 ? 17.391 24.453 -3.576 1 97.69 174 LEU A N 1
ATOM 1374 C CA . LEU A 1 174 ? 17.5 25.062 -2.258 1 97.69 174 LEU A CA 1
ATOM 1375 C C . LEU A 1 174 ? 18.516 26.188 -2.266 1 97.69 174 LEU A C 1
ATOM 1377 O O . LEU A 1 174 ? 18.281 27.266 -1.711 1 97.69 174 LEU A O 1
ATOM 1381 N N . ILE A 1 175 ? 19.609 26.016 -2.934 1 95.94 175 ILE A N 1
ATOM 1382 C CA . ILE A 1 175 ? 20.672 27 -2.99 1 95.94 175 ILE A CA 1
ATOM 1383 C C . ILE A 1 175 ? 20.203 28.219 -3.785 1 95.94 175 ILE A C 1
ATOM 1385 O O . ILE A 1 175 ? 20.375 29.359 -3.35 1 95.94 175 ILE A O 1
ATOM 1389 N N . LYS A 1 176 ? 19.609 27.922 -4.926 1 96.75 176 LYS A N 1
ATOM 1390 C CA . LYS A 1 176 ? 19.094 29 -5.766 1 96.75 176 LYS A CA 1
ATOM 1391 C C . LYS A 1 176 ? 18.016 29.797 -5.035 1 96.75 176 LYS A C 1
ATOM 1393 O O . LYS A 1 176 ? 17.812 30.984 -5.309 1 96.75 176 LYS A O 1
ATOM 1398 N N . SER A 1 177 ? 17.344 29.141 -4.121 1 97.5 177 SER A N 1
ATOM 1399 C CA . SER A 1 177 ? 16.297 29.781 -3.33 1 97.5 177 SER A CA 1
ATOM 1400 C C . SER A 1 177 ? 16.891 30.625 -2.207 1 97.5 177 SER A C 1
ATOM 1402 O O . SER A 1 177 ? 16.156 31.266 -1.457 1 97.5 177 SER A O 1
ATOM 1404 N N . GLY A 1 178 ? 18.234 30.562 -2.002 1 96.06 178 GLY A N 1
ATOM 1405 C CA . GLY A 1 178 ? 18.922 31.453 -1.074 1 96.06 178 GLY A CA 1
ATOM 1406 C C . GLY A 1 178 ? 19.344 30.766 0.208 1 96.06 178 GLY A C 1
ATOM 1407 O O . GLY A 1 178 ? 19.891 31.391 1.106 1 96.06 178 GLY A O 1
ATOM 1408 N N . HIS A 1 179 ? 19.094 29.453 0.312 1 95.88 179 HIS A N 1
ATOM 1409 C CA . HIS A 1 179 ? 19.453 28.734 1.533 1 95.88 179 HIS A CA 1
ATOM 1410 C C . HIS A 1 179 ? 20.953 28.438 1.597 1 95.88 179 HIS A C 1
ATOM 1412 O O . HIS A 1 179 ? 21.5 27.844 0.678 1 95.88 179 HIS A O 1
ATOM 1418 N N . LYS A 1 180 ? 21.547 28.797 2.689 1 93.19 180 LYS A N 1
ATOM 1419 C CA . LYS A 1 180 ? 22.984 28.578 2.889 1 93.19 180 LYS A CA 1
ATOM 1420 C C . LYS A 1 180 ? 23.219 27.5 3.934 1 93.19 180 LYS A C 1
ATOM 1422 O O . LYS A 1 180 ? 24.25 26.797 3.891 1 93.19 180 LYS A O 1
ATOM 1427 N N . LYS A 1 181 ? 22.359 27.453 4.887 1 94.94 181 LYS A N 1
ATOM 1428 C CA . LYS A 1 181 ? 22.422 26.406 5.902 1 94.94 181 LYS A CA 1
ATOM 1429 C C . LYS A 1 181 ? 21.391 25.312 5.621 1 94.94 181 LYS A C 1
ATOM 1431 O O . LYS A 1 181 ? 20.234 25.422 6.031 1 94.94 181 LYS A O 1
ATOM 1436 N N . ILE A 1 182 ? 21.891 24.297 4.969 1 96.88 182 ILE A N 1
ATOM 1437 C CA . ILE A 1 182 ? 21.016 23.188 4.59 1 96.88 182 ILE A CA 1
ATOM 1438 C C . ILE A 1 182 ? 21.438 21.922 5.34 1 96.88 182 ILE A C 1
ATOM 1440 O O . ILE A 1 182 ? 22.578 21.484 5.23 1 96.88 182 ILE A O 1
ATOM 1444 N N . ALA A 1 183 ? 20.547 21.375 6.141 1 97.75 183 ALA A N 1
ATOM 1445 C CA . ALA A 1 183 ? 20.797 20.109 6.82 1 97.75 183 ALA A CA 1
ATOM 1446 C C . ALA A 1 183 ? 20.312 18.922 5.977 1 97.75 183 ALA A C 1
ATOM 1448 O O . ALA A 1 183 ? 19.359 19.047 5.211 1 97.75 183 ALA A O 1
ATOM 1449 N N . PHE A 1 184 ? 21.031 17.859 6.137 1 98.19 184 PHE A N 1
ATOM 1450 C CA . PHE A 1 184 ? 20.734 16.641 5.395 1 98.19 184 PHE A CA 1
ATOM 1451 C C . PHE A 1 184 ? 20.266 15.531 6.332 1 98.19 184 PHE A C 1
ATOM 1453 O O . PHE A 1 184 ? 20.891 15.258 7.352 1 98.19 184 PHE A O 1
ATOM 1460 N N . ILE A 1 185 ? 19.094 14.961 5.957 1 98.56 185 ILE A N 1
ATOM 1461 C CA . ILE A 1 185 ? 18.562 13.875 6.766 1 98.56 185 ILE A CA 1
ATOM 1462 C C . ILE A 1 185 ? 18.656 12.555 6 1 98.56 185 ILE A C 1
ATOM 1464 O O . ILE A 1 185 ? 18.203 12.461 4.855 1 98.56 185 ILE A O 1
ATOM 1468 N N . ARG A 1 186 ? 19.188 11.562 6.625 1 97.69 186 ARG A N 1
ATOM 1469 C CA . ARG A 1 186 ? 19.344 10.258 5.992 1 97.69 186 ARG A CA 1
ATOM 1470 C C . ARG A 1 186 ? 19.047 9.133 6.977 1 97.69 186 ARG A C 1
ATOM 1472 O O . ARG A 1 186 ? 18.797 9.383 8.156 1 97.69 186 ARG A O 1
ATOM 1479 N N . GLY A 1 187 ? 18.875 7.914 6.398 1 94.69 187 GLY A N 1
ATOM 1480 C CA . GLY A 1 187 ? 18.859 6.695 7.191 1 94.69 187 GLY A CA 1
ATOM 1481 C C . GLY A 1 187 ? 20.141 5.887 7.055 1 94.69 187 GLY A C 1
ATOM 1482 O O . GLY A 1 187 ? 21.188 6.426 6.703 1 94.69 187 GLY A O 1
ATOM 1483 N N . G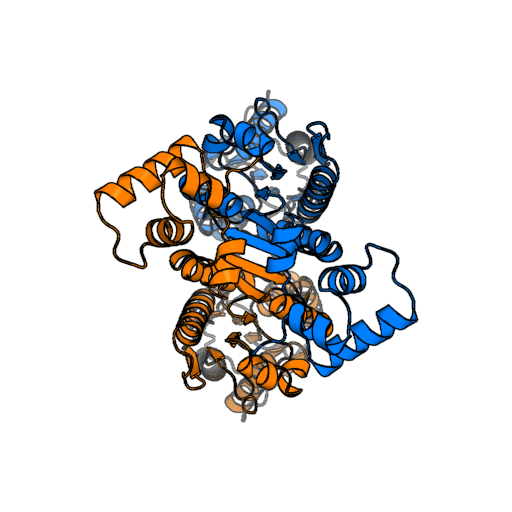LN A 1 188 ? 20 4.652 7.496 1 88.94 188 GLN A N 1
ATOM 1484 C CA . GLN A 1 188 ? 21.188 3.807 7.484 1 88.94 188 GLN A CA 1
ATOM 1485 C C . GLN A 1 188 ? 21.109 2.766 6.371 1 88.94 188 GLN A C 1
ATOM 1487 O O . GLN A 1 188 ? 20.031 2.473 5.859 1 88.94 188 GLN A O 1
ATOM 1492 N N . LYS A 1 189 ? 22.266 2.242 5.918 1 78.25 189 LYS A N 1
ATOM 1493 C CA . LYS A 1 189 ? 22.469 1.025 5.137 1 78.25 189 LYS A CA 1
ATOM 1494 C C . LYS A 1 189 ? 21.672 1.063 3.838 1 78.25 189 LYS A C 1
ATOM 1496 O O . LYS A 1 189 ? 20.953 0.113 3.518 1 78.25 189 LYS A O 1
ATOM 1501 N N . SER A 1 190 ? 21.828 2.051 3.074 1 83.12 190 SER A N 1
ATOM 1502 C CA . SER A 1 190 ? 21.125 2.16 1.799 1 83.12 190 SER A CA 1
ATOM 1503 C C . SER A 1 190 ? 22 2.838 0.747 1 83.12 190 SER A C 1
ATOM 1505 O O . SER A 1 190 ? 22.594 3.891 1.005 1 83.12 190 SER A O 1
ATOM 1507 N N . TYR A 1 191 ? 22.094 2.158 -0.357 1 83.5 191 TYR A N 1
ATOM 1508 C CA . TYR A 1 191 ? 22.797 2.744 -1.488 1 83.5 191 TYR A CA 1
ATOM 1509 C C . TYR A 1 191 ? 22.203 4.102 -1.855 1 83.5 191 TYR A C 1
ATOM 1511 O O . TYR A 1 191 ? 22.953 5.043 -2.156 1 83.5 191 TYR A O 1
ATOM 1519 N N . SER A 1 192 ? 20.969 4.176 -1.864 1 91.62 192 SER A N 1
ATOM 1520 C CA . SER A 1 192 ? 20.25 5.406 -2.197 1 91.62 192 SER A CA 1
ATOM 1521 C C . SER A 1 192 ? 20.625 6.535 -1.248 1 91.62 192 SER A C 1
ATOM 1523 O O . SER A 1 192 ? 20.875 7.664 -1.684 1 91.62 192 SER A O 1
ATOM 1525 N N . TYR A 1 193 ? 20.703 6.238 0.037 1 93.75 193 TYR A N 1
ATOM 1526 C CA . TYR A 1 193 ? 21.047 7.254 1.026 1 93.75 193 TYR A CA 1
ATOM 1527 C C . TYR A 1 193 ? 22.484 7.715 0.858 1 93.75 193 TYR A C 1
ATOM 1529 O O . TYR A 1 193 ? 22.781 8.906 0.957 1 93.75 193 TYR A O 1
ATOM 1537 N N . ASP A 1 194 ? 23.328 6.758 0.59 1 92.25 194 ASP A N 1
ATOM 1538 C CA . ASP A 1 194 ? 24.75 7.07 0.41 1 92.25 194 ASP A CA 1
ATOM 1539 C C . ASP A 1 194 ? 24.953 7.977 -0.8 1 92.25 194 ASP A C 1
ATOM 1541 O O . ASP A 1 194 ? 25.719 8.945 -0.73 1 92.25 194 ASP A O 1
ATOM 1545 N N . LEU A 1 195 ? 24.328 7.625 -1.795 1 94.25 195 LEU A N 1
ATOM 1546 C CA . LEU A 1 195 ? 24.422 8.398 -3.031 1 94.25 195 LEU A CA 1
ATOM 1547 C C . LEU A 1 195 ? 23.984 9.836 -2.809 1 94.25 195 LEU A C 1
ATOM 1549 O O . LEU A 1 195 ? 24.656 10.773 -3.246 1 94.25 195 LEU A O 1
ATOM 1553 N N . LYS A 1 196 ? 22.953 10.07 -2.141 1 97.12 196 LYS A N 1
ATOM 1554 C CA . LYS A 1 196 ? 22.406 11.414 -1.914 1 97.12 196 LYS A CA 1
ATOM 1555 C C . LYS A 1 196 ? 23.297 12.203 -0.953 1 97.12 196 LYS A C 1
ATOM 1557 O O . LYS A 1 196 ? 23.406 13.422 -1.072 1 97.12 196 LYS A O 1
ATOM 1562 N N . GLU A 1 197 ? 23.828 11.445 -0.026 1 97.06 197 GLU A N 1
ATOM 1563 C CA . GLU A 1 197 ? 24.781 12.109 0.87 1 97.06 197 GLU A CA 1
ATOM 1564 C C . GLU A 1 197 ? 25.984 12.633 0.104 1 97.06 197 GLU A C 1
ATOM 1566 O O . GLU A 1 197 ? 26.469 13.734 0.373 1 97.06 197 GLU A O 1
ATOM 1571 N N . ILE A 1 198 ? 26.5 11.836 -0.803 1 96.25 198 ILE A N 1
ATOM 1572 C CA . ILE A 1 198 ? 27.641 12.242 -1.632 1 96.25 198 ILE A CA 1
ATOM 1573 C C . ILE A 1 198 ? 27.281 13.508 -2.412 1 96.25 198 ILE A C 1
ATOM 1575 O O . ILE A 1 198 ? 28.062 14.453 -2.467 1 96.25 198 ILE A O 1
ATOM 1579 N N . VAL A 1 199 ? 26.109 13.523 -2.955 1 97.5 199 VAL A N 1
ATOM 1580 C CA . VAL A 1 199 ? 25.656 14.688 -3.705 1 97.5 199 VAL A CA 1
ATOM 1581 C C . VAL A 1 199 ? 25.594 15.898 -2.785 1 97.5 199 VAL A C 1
ATOM 1583 O O . VAL A 1 199 ? 26.062 16.984 -3.143 1 97.5 199 VAL A O 1
ATOM 1586 N N . TYR A 1 200 ? 25 15.695 -1.595 1 97.62 200 TYR A N 1
ATOM 1587 C CA . TYR A 1 200 ? 24.891 16.75 -0.601 1 97.62 200 TYR A CA 1
ATOM 1588 C C . TYR A 1 200 ? 26.25 17.359 -0.29 1 97.62 200 TYR A C 1
ATOM 1590 O O . TYR A 1 200 ? 26.422 18.578 -0.328 1 97.62 200 TYR A O 1
ATOM 1598 N N . LYS A 1 201 ? 27.188 16.5 -0.037 1 96.62 201 LYS A N 1
ATOM 1599 C CA . LYS A 1 201 ? 28.547 16.938 0.317 1 96.62 201 LYS A CA 1
ATOM 1600 C C . LYS A 1 201 ? 29.219 17.656 -0.849 1 96.62 201 LYS A C 1
ATOM 1602 O O . LYS A 1 201 ? 29.859 18.688 -0.657 1 96.62 201 LYS A O 1
ATOM 1607 N N . ASN A 1 202 ? 29.031 17.156 -2.045 1 95.69 202 ASN A N 1
ATOM 1608 C CA . ASN A 1 202 ? 29.688 17.719 -3.225 1 95.69 202 ASN A CA 1
ATOM 1609 C C . ASN A 1 202 ? 29.109 19.078 -3.592 1 95.69 202 ASN A C 1
ATOM 1611 O O . ASN A 1 202 ? 29.844 19.984 -3.973 1 95.69 202 ASN A O 1
ATOM 1615 N N . VAL A 1 203 ? 27.812 19.172 -3.455 1 95.06 203 VAL A N 1
ATOM 1616 C CA . VAL A 1 203 ? 27.141 20.406 -3.85 1 95.06 203 VAL A CA 1
ATOM 1617 C C . VAL A 1 203 ? 27.453 21.516 -2.836 1 95.06 203 VAL A C 1
ATOM 1619 O O . VAL A 1 203 ? 27.594 22.672 -3.203 1 95.06 203 VAL A O 1
ATOM 1622 N N . LEU A 1 204 ? 27.609 21.094 -1.544 1 92.12 204 LEU A N 1
ATOM 1623 C CA . LEU A 1 204 ? 27.906 22.078 -0.506 1 92.12 204 LEU A CA 1
ATOM 1624 C C . LEU A 1 204 ? 29.406 22.203 -0.276 1 92.12 204 LEU A C 1
ATOM 1626 O O . LEU A 1 204 ? 29.844 22.734 0.747 1 92.12 204 LEU A O 1
ATOM 1630 N N . ASN A 1 205 ? 30.219 21.641 -1.023 1 82.62 205 ASN A N 1
ATOM 1631 C CA . ASN A 1 205 ? 31.672 21.5 -0.892 1 82.62 205 ASN A CA 1
ATOM 1632 C C . ASN A 1 205 ? 32.281 22.656 -0.118 1 82.62 205 ASN A C 1
ATOM 1634 O O . ASN A 1 205 ? 32.969 22.453 0.875 1 82.62 205 ASN A O 1
ATOM 1638 N N . ASP A 1 206 ? 32.031 23.844 -0.421 1 77.62 206 ASP A N 1
ATOM 1639 C CA . ASP A 1 206 ? 32.719 24.984 0.171 1 77.62 206 ASP A CA 1
ATOM 1640 C C . ASP A 1 206 ? 31.859 25.656 1.249 1 77.62 206 ASP A C 1
ATOM 1642 O O . ASP A 1 206 ? 32.25 26.688 1.808 1 77.62 206 ASP A O 1
ATOM 1646 N N . SER A 1 207 ? 30.844 24.891 1.547 1 79.5 207 SER A N 1
ATOM 1647 C CA . SER A 1 207 ? 29.953 25.516 2.527 1 79.5 207 SER A CA 1
ATOM 1648 C C . SER A 1 207 ? 30.453 25.281 3.949 1 79.5 207 SER A C 1
ATOM 1650 O O . SER A 1 207 ? 31 24.219 4.254 1 79.5 207 SER A O 1
ATOM 1652 N N . VAL A 1 208 ? 30.188 26.203 4.805 1 78.69 208 VAL A N 1
ATOM 1653 C CA . VAL A 1 208 ? 30.594 26.141 6.203 1 78.69 208 VAL A CA 1
ATOM 1654 C C . VAL A 1 208 ? 29.594 25.312 7.004 1 78.69 208 VAL A C 1
ATOM 1656 O O . VAL A 1 208 ? 29.938 24.719 8.023 1 78.69 208 VAL A O 1
ATOM 1659 N N . TYR A 1 209 ? 28.469 25.297 6.5 1 85.38 209 TYR A N 1
ATOM 1660 C CA . TYR A 1 209 ? 27.422 24.562 7.211 1 85.38 209 TYR A CA 1
ATOM 1661 C C . TYR A 1 209 ? 27.188 23.203 6.578 1 85.38 209 TYR A C 1
ATOM 1663 O O . TYR A 1 209 ? 26.766 23.109 5.422 1 85.38 209 TYR A O 1
ATOM 1671 N N . LYS A 1 210 ? 27.625 22.172 7.234 1 88.31 210 LYS A N 1
ATOM 1672 C CA . LYS A 1 210 ? 27.375 20.797 6.812 1 88.31 210 LYS A CA 1
ATOM 1673 C C . LYS A 1 210 ? 26.875 19.938 7.973 1 88.31 210 LYS A C 1
ATOM 1675 O O . LYS A 1 210 ? 27.641 19.609 8.883 1 88.31 210 LYS A O 1
ATOM 1680 N N . LYS A 1 211 ? 25.578 19.703 7.973 1 94.19 211 LYS A N 1
ATOM 1681 C CA . LYS A 1 211 ? 24.953 18.906 9.031 1 94.19 211 LYS A CA 1
ATOM 1682 C C . LYS A 1 211 ? 24.219 17.688 8.453 1 94.19 211 LYS A C 1
ATOM 1684 O O . LYS A 1 211 ? 23.266 17.844 7.691 1 94.19 211 LYS A O 1
ATOM 1689 N N . ILE A 1 212 ? 24.766 16.594 8.797 1 96.69 212 ILE A N 1
ATOM 1690 C CA . ILE A 1 212 ? 24.156 15.328 8.375 1 96.69 212 ILE A CA 1
ATOM 1691 C C . ILE A 1 212 ? 23.562 14.617 9.586 1 96.69 212 ILE A C 1
ATOM 1693 O O . ILE A 1 212 ? 24.266 14.336 10.562 1 96.69 212 ILE A O 1
ATOM 1697 N N . ILE A 1 213 ? 22.266 14.367 9.508 1 97.31 213 ILE A N 1
ATOM 1698 C CA . ILE A 1 213 ? 21.562 13.719 10.609 1 97.31 213 ILE A CA 1
ATOM 1699 C C . ILE A 1 213 ? 21.125 12.32 10.195 1 97.31 213 ILE A C 1
ATOM 1701 O O . ILE A 1 213 ? 20.391 12.148 9.227 1 97.31 213 ILE A O 1
ATOM 1705 N N . ASN A 1 214 ? 21.578 11.344 10.859 1 97.25 214 ASN A N 1
ATOM 1706 C CA . ASN A 1 214 ? 21.203 9.953 10.648 1 97.25 214 ASN A CA 1
ATOM 1707 C C . ASN A 1 214 ? 20.109 9.508 11.625 1 97.25 214 ASN A C 1
ATOM 1709 O O . ASN A 1 214 ? 20.344 9.484 12.844 1 97.25 214 ASN A O 1
ATOM 1713 N N . ILE A 1 215 ? 19 9.078 11.07 1 97.06 215 ILE A N 1
ATOM 1714 C CA . ILE A 1 215 ? 17.859 8.789 11.953 1 97.06 215 ILE A CA 1
ATOM 1715 C C . ILE A 1 215 ? 17.75 7.277 12.156 1 97.06 215 ILE A C 1
ATOM 1717 O O . ILE A 1 215 ? 16.812 6.797 12.781 1 97.06 215 ILE A O 1
ATOM 1721 N N . GLY A 1 216 ? 18.641 6.516 11.562 1 93.88 216 GLY A N 1
ATOM 1722 C CA . GLY A 1 216 ? 18.578 5.066 11.672 1 93.88 216 GLY A CA 1
ATOM 1723 C C . GLY A 1 216 ? 17.719 4.422 10.594 1 93.88 216 GLY A C 1
ATOM 1724 O O . GLY A 1 216 ? 17.969 4.617 9.398 1 93.88 216 GLY A O 1
ATOM 1725 N N . GLU A 1 217 ? 16.641 3.762 10.984 1 87.5 217 GLU A N 1
ATOM 1726 C CA . GLU A 1 217 ? 15.758 3.109 10.023 1 87.5 217 GLU A CA 1
ATOM 1727 C C . GLU A 1 217 ? 14.914 4.133 9.266 1 87.5 217 GLU A C 1
ATOM 1729 O O . GLU A 1 217 ? 14.117 4.855 9.867 1 87.5 217 GLU A O 1
ATOM 1734 N N . GLY A 1 218 ? 15.102 4.133 7.949 1 89.06 218 GLY A N 1
ATOM 1735 C CA . GLY A 1 218 ? 14.57 5.258 7.195 1 89.06 218 GLY A CA 1
ATOM 1736 C C . GLY A 1 218 ? 13.352 4.906 6.367 1 89.06 218 GLY A C 1
ATOM 1737 O O . GLY A 1 218 ? 12.773 5.77 5.703 1 89.06 218 GLY A O 1
ATOM 1738 N N . ASN A 1 219 ? 12.875 3.633 6.438 1 85.81 219 ASN A N 1
ATOM 1739 C CA . ASN A 1 219 ? 11.812 3.199 5.543 1 85.81 219 ASN A CA 1
ATOM 1740 C C . ASN A 1 219 ? 10.75 2.389 6.281 1 85.81 219 ASN A C 1
ATOM 1742 O O . ASN A 1 219 ? 10.133 1.491 5.707 1 85.81 219 ASN A O 1
ATOM 1746 N N . LYS A 1 220 ? 10.594 2.648 7.461 1 83.81 220 LYS A N 1
ATOM 1747 C CA . LYS A 1 220 ? 9.625 1.928 8.281 1 83.81 220 LYS A CA 1
ATOM 1748 C C . LYS A 1 220 ? 8.469 2.834 8.695 1 83.81 220 LYS A C 1
ATOM 1750 O O . LYS A 1 220 ? 8.492 4.039 8.43 1 83.81 220 LYS A O 1
ATOM 1755 N N . ASP A 1 221 ? 7.504 2.217 9.266 1 79.88 221 ASP A N 1
ATOM 1756 C CA . ASP A 1 221 ? 6.34 2.955 9.75 1 79.88 221 ASP A CA 1
ATOM 1757 C C . ASP A 1 221 ? 6.734 3.969 10.82 1 79.88 221 ASP A C 1
ATOM 1759 O O . ASP A 1 221 ? 6.109 5.027 10.945 1 79.88 221 ASP A O 1
ATOM 1763 N N . SER A 1 222 ? 7.746 3.66 11.508 1 89.62 222 SER A N 1
ATOM 1764 C CA . SER A 1 222 ? 8.172 4.488 12.633 1 89.62 222 SER A CA 1
ATOM 1765 C C . SER A 1 222 ? 9.07 5.629 12.164 1 89.62 222 SER A C 1
ATOM 1767 O O . SER A 1 222 ? 9.438 6.504 12.953 1 89.62 222 SER A O 1
ATOM 1769 N N . THR A 1 223 ? 9.383 5.668 10.906 1 93.88 223 THR A N 1
ATOM 1770 C CA . THR A 1 223 ? 10.344 6.633 10.391 1 93.88 223 THR A CA 1
ATOM 1771 C C . THR A 1 223 ? 9.867 8.062 10.648 1 93.88 223 THR A C 1
ATOM 1773 O O . THR A 1 223 ? 10.648 8.906 11.078 1 93.88 223 THR A O 1
ATOM 1776 N N . VAL A 1 224 ? 8.68 8.305 10.469 1 95.31 224 VAL A N 1
ATOM 1777 C CA . VAL A 1 224 ? 8.148 9.656 10.633 1 95.31 224 VAL A CA 1
ATOM 1778 C C . VAL A 1 224 ? 8.289 10.094 12.086 1 95.31 224 VAL A C 1
ATOM 1780 O O . VAL A 1 224 ? 8.852 11.156 12.375 1 95.31 224 VAL A O 1
ATOM 1783 N N . ASP A 1 225 ? 7.852 9.242 13.016 1 94.31 225 ASP A N 1
ATOM 1784 C CA . ASP A 1 225 ? 7.898 9.578 14.438 1 94.31 225 ASP A CA 1
ATOM 1785 C C . ASP A 1 225 ? 9.336 9.695 14.93 1 94.31 225 ASP A C 1
ATOM 1787 O O . ASP A 1 225 ? 9.672 10.617 15.68 1 94.31 225 ASP A O 1
ATOM 1791 N N . HIS A 1 226 ? 10.109 8.805 14.492 1 96.12 226 HIS A N 1
ATOM 1792 C CA . HIS A 1 226 ? 11.516 8.828 14.898 1 96.12 226 HIS A CA 1
ATOM 1793 C C . HIS A 1 226 ? 12.219 10.078 14.398 1 96.12 226 HIS A C 1
ATOM 1795 O O . HIS A 1 226 ? 12.969 10.719 15.141 1 96.12 226 HIS A O 1
ATOM 1801 N N . THR A 1 227 ? 11.977 10.375 13.156 1 98 227 THR A N 1
ATOM 1802 C CA . THR A 1 227 ? 12.555 11.586 12.586 1 98 227 THR A CA 1
ATOM 1803 C C . THR A 1 227 ? 12.062 12.82 13.328 1 98 227 THR A C 1
ATOM 1805 O O . THR A 1 227 ? 12.852 13.719 13.641 1 98 227 THR A O 1
ATOM 1808 N N . MET A 1 228 ? 10.805 12.852 13.586 1 96.94 228 MET A N 1
ATOM 1809 C CA . MET A 1 228 ? 10.219 13.984 14.297 1 96.94 228 MET A CA 1
ATOM 1810 C C . MET A 1 228 ? 10.906 14.203 15.633 1 96.94 228 MET A C 1
ATOM 1812 O O . MET A 1 228 ? 11.289 15.328 15.969 1 96.94 228 MET A O 1
ATOM 1816 N N . GLU A 1 229 ? 11.109 13.148 16.375 1 96.69 229 GLU A N 1
ATOM 1817 C CA . GLU A 1 229 ? 11.703 13.234 17.703 1 96.69 229 GLU A CA 1
ATOM 1818 C C . GLU A 1 229 ? 13.141 13.742 17.625 1 96.69 229 GLU A C 1
ATOM 1820 O O . GLU A 1 229 ? 13.531 14.625 18.406 1 96.69 229 GLU A O 1
ATOM 1825 N N . ILE A 1 230 ? 13.883 13.227 16.734 1 97.44 230 ILE A N 1
ATOM 1826 C CA . ILE A 1 230 ? 15.289 13.594 16.594 1 97.44 230 ILE A CA 1
ATOM 1827 C C . ILE A 1 230 ? 15.398 15.055 16.156 1 97.44 230 ILE A C 1
ATOM 1829 O O . ILE A 1 230 ? 16.188 15.82 16.719 1 97.44 230 ILE A O 1
ATOM 1833 N N . ILE A 1 231 ? 14.617 15.445 15.227 1 97.62 231 ILE A N 1
ATOM 1834 C CA . ILE A 1 231 ? 14.719 16.781 14.633 1 97.62 231 ILE A CA 1
ATOM 1835 C C . ILE A 1 231 ? 14.18 17.812 15.609 1 97.62 231 ILE A C 1
ATOM 1837 O O . ILE A 1 231 ? 14.695 18.938 15.68 1 97.62 231 ILE A O 1
ATOM 1841 N N . GLN A 1 232 ? 13.133 17.422 16.328 1 96.5 232 GLN A N 1
ATOM 1842 C CA . GLN A 1 232 ? 12.625 18.344 17.344 1 96.5 232 GLN A CA 1
ATOM 1843 C C . GLN A 1 232 ? 13.734 18.75 18.312 1 96.5 232 GLN A C 1
ATOM 1845 O O . GLN A 1 232 ? 13.891 19.938 18.625 1 96.5 232 GLN A O 1
ATOM 1850 N N . ARG A 1 233 ? 14.5 17.812 18.766 1 95.31 233 ARG A N 1
ATOM 1851 C CA . ARG A 1 233 ? 15.609 18.078 19.672 1 95.31 233 ARG A CA 1
ATOM 1852 C C . ARG A 1 233 ? 16.688 18.906 18.969 1 95.31 233 ARG A C 1
ATOM 1854 O O . ARG A 1 233 ? 17.234 19.844 19.547 1 95.31 233 ARG A O 1
ATOM 1861 N N . PHE A 1 234 ? 16.953 18.609 17.734 1 95.94 234 PHE A N 1
ATOM 1862 C CA . PHE A 1 234 ? 17.969 19.281 16.938 1 95.94 234 PHE A CA 1
ATOM 1863 C C . PHE A 1 234 ? 17.625 20.75 16.734 1 95.94 234 PHE A C 1
ATOM 1865 O O . PHE A 1 234 ? 18.484 21.609 16.844 1 95.94 234 PHE A O 1
ATOM 1872 N N . LEU A 1 235 ? 16.359 21.047 16.5 1 95.69 235 LEU A N 1
ATOM 1873 C CA . LEU A 1 235 ? 15.93 22.391 16.125 1 95.69 235 LEU A CA 1
ATOM 1874 C C . LEU A 1 235 ? 15.914 23.312 17.344 1 95.69 235 LEU A C 1
ATOM 1876 O O . LEU A 1 235 ? 15.844 24.531 17.219 1 95.69 235 LEU A O 1
ATOM 1880 N N . LEU A 1 236 ? 15.992 22.781 18.484 1 92.31 236 LEU A N 1
ATOM 1881 C CA . LEU A 1 236 ? 16.031 23.562 19.703 1 92.31 236 LEU A CA 1
ATOM 1882 C C . LEU A 1 236 ? 17.438 24.078 19.984 1 92.31 236 LEU A C 1
ATOM 1884 O O . LEU A 1 236 ? 17.656 24.844 20.922 1 92.31 236 LEU A O 1
ATOM 1888 N N . THR A 1 237 ? 18.281 23.875 19.047 1 84.81 237 THR A N 1
ATOM 1889 C CA . THR A 1 237 ? 19.672 24.312 19.203 1 84.81 237 THR A CA 1
ATOM 1890 C C . THR A 1 237 ? 19.906 25.625 18.469 1 84.81 237 THR A C 1
ATOM 1892 O O . THR A 1 237 ? 19.109 26.016 17.609 1 84.81 237 THR A O 1
ATOM 1895 N N . GLU A 1 238 ? 21.047 26.453 18.688 1 78.5 238 GLU A N 1
ATOM 1896 C CA . GLU A 1 238 ? 21.344 27.797 18.219 1 78.5 238 GLU A CA 1
ATOM 1897 C C . GLU A 1 238 ? 21.734 27.781 16.734 1 78.5 238 GLU A C 1
ATOM 1899 O O . GLU A 1 238 ? 21.578 28.797 16.047 1 78.5 238 GLU A O 1
ATOM 1904 N N . ASN A 1 239 ? 22.078 26.781 16.125 1 87.69 239 ASN A N 1
ATOM 1905 C CA . ASN A 1 239 ? 22.531 26.766 14.734 1 87.69 239 ASN A CA 1
ATOM 1906 C C . ASN A 1 239 ? 21.578 25.984 13.844 1 87.69 239 ASN A C 1
ATOM 1908 O O . ASN A 1 239 ? 21.984 25.047 13.156 1 87.69 239 ASN A O 1
ATOM 1912 N N . ARG A 1 240 ? 20.391 26.656 13.758 1 92 240 ARG A N 1
ATOM 1913 C CA . ARG A 1 240 ? 19.344 25.984 12.984 1 92 240 ARG A CA 1
ATOM 1914 C C . ARG A 1 240 ? 19.562 26.172 11.484 1 92 240 ARG A C 1
ATOM 1916 O O . ARG A 1 240 ? 19.953 27.266 11.055 1 92 240 ARG A O 1
ATOM 1923 N N . PRO A 1 241 ? 19.344 25.172 10.758 1 96 241 PRO A N 1
ATOM 1924 C CA . PRO A 1 241 ? 19.312 25.391 9.305 1 96 241 PRO A CA 1
ATOM 1925 C C . PRO A 1 241 ? 18.078 26.156 8.852 1 96 241 PRO A C 1
ATOM 1927 O O . PRO A 1 241 ? 17.188 26.438 9.656 1 96 241 PRO A O 1
ATOM 1930 N N . SER A 1 242 ? 18.125 26.609 7.664 1 95.88 242 SER A N 1
ATOM 1931 C CA . SER A 1 242 ? 16.938 27.219 7.062 1 95.88 242 SER A CA 1
ATOM 1932 C C . SER A 1 242 ? 16.219 26.25 6.141 1 95.88 242 SER A C 1
ATOM 1934 O O . SER A 1 242 ? 15.117 26.531 5.676 1 95.88 242 SER A O 1
ATOM 1936 N N . ALA A 1 243 ? 16.922 25.078 5.887 1 97.94 243 ALA A N 1
ATOM 1937 C CA . ALA A 1 243 ? 16.312 24.078 5.008 1 97.94 243 ALA A CA 1
ATOM 1938 C C . ALA A 1 243 ? 16.797 22.672 5.348 1 97.94 243 ALA A C 1
ATOM 1940 O O . ALA A 1 243 ? 17.891 22.5 5.891 1 97.94 243 ALA A O 1
ATOM 1941 N N . PHE A 1 244 ? 15.953 21.734 5.07 1 98.62 244 PHE A N 1
ATOM 1942 C CA . PHE A 1 244 ? 16.312 20.328 5.133 1 98.62 244 PHE A CA 1
ATOM 1943 C C . PHE A 1 244 ? 16.172 19.672 3.764 1 98.62 244 PHE A C 1
ATOM 1945 O O . PHE A 1 244 ? 15.211 19.938 3.037 1 98.62 244 PHE A O 1
ATOM 1952 N N . PHE A 1 245 ? 17.141 18.953 3.365 1 98.81 245 PHE A N 1
ATOM 1953 C CA . PHE A 1 245 ? 17.031 17.953 2.309 1 98.81 245 PHE A CA 1
ATOM 1954 C C . PHE A 1 245 ? 16.984 16.547 2.895 1 98.81 245 PHE A C 1
ATOM 1956 O O . PHE A 1 245 ? 17.953 16.078 3.492 1 98.81 245 PHE A O 1
ATOM 1963 N N . CYS A 1 246 ? 15.844 15.867 2.717 1 98.81 246 CYS A N 1
ATOM 1964 C CA . CYS A 1 246 ? 15.617 14.555 3.314 1 98.81 246 CYS A CA 1
ATOM 1965 C C . CYS A 1 246 ? 15.711 13.453 2.266 1 98.81 246 CYS A C 1
ATOM 1967 O O . CYS A 1 246 ? 15.242 13.617 1.14 1 98.81 246 CYS A O 1
ATOM 1969 N N . CYS A 1 247 ? 16.141 12.344 2.676 1 97.94 247 CYS A N 1
ATOM 1970 C CA . CYS A 1 247 ? 16.406 11.258 1.737 1 97.94 247 CYS A CA 1
ATOM 1971 C C . CYS A 1 247 ? 15.102 10.648 1.229 1 97.94 247 CYS A C 1
ATOM 1973 O O . CYS A 1 247 ? 15.094 9.945 0.213 1 97.94 247 CYS A O 1
ATOM 1975 N N . ASN A 1 248 ? 14.039 10.766 1.942 1 96.62 248 ASN A N 1
ATOM 1976 C CA . ASN A 1 248 ? 12.742 10.32 1.441 1 96.62 248 ASN A CA 1
ATOM 1977 C C . ASN A 1 248 ? 11.602 11.117 2.055 1 96.62 248 ASN A C 1
ATOM 1979 O O . ASN A 1 248 ? 11.82 11.945 2.939 1 96.62 248 ASN A O 1
ATOM 1983 N N . ASP A 1 249 ? 10.438 10.906 1.6 1 97.31 249 ASP A N 1
ATOM 1984 C CA . ASP A 1 249 ? 9.273 11.695 1.996 1 97.31 249 ASP A CA 1
ATOM 1985 C C . ASP A 1 249 ? 8.891 11.414 3.447 1 97.31 249 ASP A C 1
ATOM 1987 O O . ASP A 1 249 ? 8.375 12.297 4.141 1 97.31 249 ASP A O 1
ATOM 1991 N N . LEU A 1 250 ? 9.109 10.227 3.922 1 96.06 250 LEU A N 1
ATOM 1992 C CA . LEU A 1 250 ? 8.781 9.906 5.305 1 96.06 250 LEU A CA 1
ATOM 1993 C C . LEU A 1 250 ? 9.633 10.727 6.27 1 96.06 250 LEU A C 1
ATOM 1995 O O . LEU A 1 250 ? 9.117 11.273 7.246 1 96.06 250 LEU A O 1
ATOM 1999 N N . MET A 1 251 ? 10.898 10.789 5.977 1 97.81 251 MET A N 1
ATOM 2000 C CA . MET A 1 251 ? 11.797 11.625 6.773 1 97.81 251 MET A CA 1
ATOM 2001 C C . MET A 1 251 ? 11.367 13.086 6.723 1 97.81 251 MET A C 1
ATOM 2003 O O . MET A 1 251 ? 11.328 13.766 7.75 1 97.81 251 MET A O 1
ATOM 2007 N N . ALA A 1 252 ? 11.039 13.5 5.535 1 98.5 252 ALA A N 1
ATOM 2008 C CA . ALA A 1 252 ? 10.609 14.891 5.352 1 98.5 252 ALA A CA 1
ATOM 2009 C C . ALA A 1 252 ? 9.352 15.188 6.168 1 98.5 252 ALA A C 1
ATOM 2011 O O . ALA A 1 252 ? 9.242 16.25 6.773 1 98.5 252 ALA A O 1
ATOM 2012 N N . LEU A 1 253 ? 8.461 14.25 6.156 1 96.75 253 LEU A N 1
ATOM 2013 C CA . LEU A 1 253 ? 7.242 14.414 6.949 1 96.75 253 LEU A CA 1
ATOM 2014 C C . LEU A 1 253 ? 7.574 14.508 8.438 1 96.75 253 LEU A C 1
ATOM 2016 O O . LEU A 1 253 ? 6.957 15.289 9.164 1 96.75 253 LEU A O 1
ATOM 2020 N N . GLY A 1 254 ? 8.508 13.68 8.875 1 97.38 254 GLY A N 1
ATOM 2021 C CA . GLY A 1 254 ? 8.969 13.789 10.25 1 97.38 254 GLY A CA 1
ATOM 2022 C C . GLY A 1 254 ? 9.508 15.164 10.594 1 97.38 254 GLY A C 1
ATOM 2023 O O . GLY A 1 254 ? 9.258 15.68 11.68 1 97.38 254 GLY A O 1
ATOM 2024 N N . VAL A 1 255 ? 10.195 15.758 9.68 1 98.19 255 VAL A N 1
ATOM 2025 C CA . VAL A 1 255 ? 10.734 17.094 9.867 1 98.19 255 VAL A CA 1
ATOM 2026 C C . VAL A 1 255 ? 9.602 18.109 9.945 1 98.19 255 VAL A C 1
ATOM 2028 O O . VAL A 1 255 ? 9.602 19 10.812 1 98.19 255 VAL A O 1
ATOM 2031 N N . ILE A 1 256 ? 8.648 18.016 9.047 1 97.12 256 ILE A N 1
ATOM 2032 C CA . ILE A 1 256 ? 7.496 18.906 9.047 1 97.12 256 ILE A CA 1
ATOM 2033 C C . ILE A 1 256 ? 6.793 18.828 10.406 1 97.12 256 ILE A C 1
ATOM 2035 O O . ILE A 1 256 ? 6.469 19.859 11 1 97.12 256 ILE A O 1
ATOM 2039 N N . ASN A 1 257 ? 6.605 17.625 10.867 1 94.75 257 ASN A N 1
ATOM 2040 C CA . ASN A 1 257 ? 5.926 17.422 12.141 1 94.75 257 ASN A CA 1
ATOM 2041 C C . ASN A 1 257 ? 6.73 18.016 13.297 1 94.75 257 ASN A C 1
ATOM 2043 O O . ASN A 1 257 ? 6.164 18.594 14.227 1 94.75 257 ASN A O 1
ATOM 2047 N N . ALA A 1 258 ? 8.008 17.875 13.266 1 96.5 258 ALA A N 1
ATOM 2048 C CA . ALA A 1 258 ? 8.875 18.453 14.289 1 96.5 258 ALA A CA 1
ATOM 2049 C C . ALA A 1 258 ? 8.75 19.969 14.312 1 96.5 258 ALA A C 1
ATOM 2051 O O . ALA A 1 258 ? 8.648 20.578 15.383 1 96.5 258 ALA A O 1
ATOM 2052 N N . CYS A 1 259 ? 8.773 20.609 13.133 1 95.69 259 CYS A N 1
ATOM 2053 C CA . CYS A 1 259 ? 8.617 22.047 13.023 1 95.69 259 CYS A CA 1
ATOM 2054 C C . CYS A 1 259 ? 7.297 22.5 13.648 1 95.69 259 CYS A C 1
ATOM 2056 O O . CYS A 1 259 ? 7.27 23.453 14.438 1 95.69 259 CYS A O 1
ATOM 2058 N N . LYS A 1 260 ? 6.293 21.766 13.289 1 90.5 260 LYS A N 1
ATOM 2059 C CA . LYS A 1 260 ? 4.977 22.109 13.82 1 90.5 260 LYS A CA 1
ATOM 2060 C C . LYS A 1 260 ? 4.977 22.047 15.352 1 90.5 260 LYS A C 1
ATOM 2062 O O . LYS A 1 260 ? 4.438 22.938 16.016 1 90.5 260 LYS A O 1
ATOM 2067 N N . LYS A 1 261 ? 5.562 21.047 15.859 1 90.12 261 LYS A N 1
ATOM 2068 C CA . LYS A 1 261 ? 5.57 20.828 17.297 1 90.12 261 LYS A CA 1
ATOM 2069 C C . LYS A 1 261 ? 6.258 21.969 18.031 1 90.12 261 LYS A C 1
ATOM 2071 O O . LYS A 1 261 ? 5.898 22.281 19.172 1 90.12 261 LYS A O 1
ATOM 2076 N N . ILE A 1 262 ? 7.207 22.594 17.422 1 93 262 ILE A N 1
ATOM 2077 C CA . ILE A 1 262 ? 7.965 23.641 18.125 1 93 262 ILE A CA 1
ATOM 2078 C C . ILE A 1 262 ? 7.562 25.016 17.594 1 93 262 ILE A C 1
ATOM 2080 O O . ILE A 1 262 ? 8.25 26 17.859 1 93 262 ILE A O 1
ATOM 2084 N N . GLY A 1 263 ? 6.539 25 16.75 1 90.88 263 GLY A N 1
ATOM 2085 C CA . GLY A 1 263 ? 5.926 26.266 16.359 1 90.88 263 GLY A CA 1
ATOM 2086 C C . GLY A 1 263 ? 6.617 26.922 15.172 1 90.88 263 GLY A C 1
ATOM 2087 O O . GLY A 1 263 ? 6.539 28.141 15.008 1 90.88 263 GLY A O 1
ATOM 2088 N N . LEU A 1 264 ? 7.363 26.172 14.367 1 94.19 264 LEU A N 1
ATOM 2089 C CA . LEU A 1 264 ? 7.984 26.703 13.156 1 94.19 264 LEU A CA 1
ATOM 2090 C C . LEU A 1 264 ? 7.078 26.5 11.945 1 94.19 264 LEU A C 1
ATOM 2092 O O . LEU A 1 264 ? 6.516 25.406 11.766 1 94.19 264 LEU A O 1
ATOM 2096 N N . ASP A 1 265 ? 6.98 27.484 11.18 1 93.5 265 ASP A N 1
ATOM 2097 C CA . ASP A 1 265 ? 6.133 27.406 9.992 1 93.5 265 ASP A CA 1
ATOM 2098 C C . ASP A 1 265 ? 6.918 26.891 8.789 1 93.5 265 ASP A C 1
ATOM 2100 O O . ASP A 1 265 ? 8.047 27.312 8.539 1 93.5 265 ASP A O 1
ATOM 2104 N N . VAL A 1 266 ? 6.359 25.984 8.18 1 96.31 266 VAL A N 1
ATOM 2105 C CA . VAL A 1 266 ? 6.859 25.516 6.891 1 96.31 266 VAL A CA 1
ATOM 2106 C C . VAL A 1 266 ? 5.977 26.047 5.766 1 96.31 266 VAL A C 1
ATOM 2108 O O . VAL A 1 266 ? 4.77 25.797 5.738 1 96.31 266 VAL A O 1
ATOM 2111 N N . PRO A 1 267 ? 6.484 26.797 4.879 1 96.88 267 PRO A N 1
ATOM 2112 C CA . PRO A 1 267 ? 7.906 26.953 4.57 1 96.88 267 PRO A CA 1
ATOM 2113 C C . PRO A 1 267 ? 8.492 28.25 5.133 1 96.88 267 PRO A C 1
ATOM 2115 O O . PRO A 1 267 ? 9.672 28.547 4.898 1 96.88 267 PRO A O 1
ATOM 2118 N N . GLU A 1 268 ? 7.742 29.047 5.812 1 95.94 268 GLU A N 1
ATOM 2119 C CA . GLU A 1 268 ? 8.164 30.391 6.156 1 95.94 268 GLU A CA 1
ATOM 2120 C C . GLU A 1 268 ? 9.438 30.375 7.004 1 95.94 268 GLU A C 1
ATOM 2122 O O . GLU A 1 268 ? 10.312 31.234 6.836 1 95.94 268 GLU A O 1
ATOM 2127 N N . ASP A 1 269 ? 9.523 29.422 7.922 1 95.62 269 ASP A N 1
ATOM 2128 C CA . AS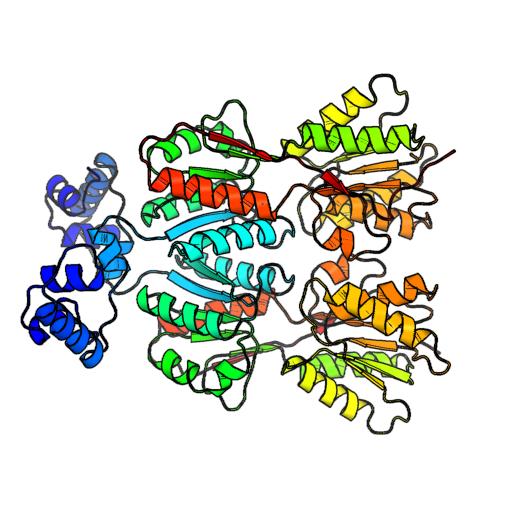P A 1 269 ? 10.664 29.359 8.82 1 95.62 269 ASP A CA 1
ATOM 2129 C C . ASP A 1 269 ? 11.648 28.281 8.375 1 95.62 269 ASP A C 1
ATOM 2131 O O . ASP A 1 269 ? 12.828 28.312 8.75 1 95.62 269 ASP A O 1
ATOM 2135 N N . MET A 1 270 ? 11.141 27.312 7.652 1 97.5 270 MET A N 1
ATOM 2136 C CA . MET A 1 270 ? 11.945 26.156 7.277 1 97.5 270 MET A CA 1
ATOM 2137 C C . MET A 1 270 ? 11.492 25.578 5.938 1 97.5 270 MET A C 1
ATOM 2139 O O . MET A 1 270 ? 10.32 25.234 5.77 1 97.5 270 MET A O 1
ATOM 2143 N N . SER A 1 271 ? 12.414 25.484 5.016 1 98.69 271 SER A N 1
ATOM 2144 C CA . SER A 1 271 ? 12.117 24.781 3.775 1 98.69 271 SER A CA 1
ATOM 2145 C C . SER A 1 271 ? 12.484 23.297 3.877 1 98.69 271 SER A C 1
ATOM 2147 O O . SER A 1 271 ? 13.516 22.953 4.457 1 98.69 271 SER A O 1
ATOM 2149 N N . ILE A 1 272 ? 11.641 22.453 3.35 1 98.81 272 ILE A N 1
ATOM 2150 C CA . ILE A 1 272 ? 11.852 21 3.469 1 98.81 272 ILE A CA 1
ATOM 2151 C C . ILE A 1 272 ? 11.625 20.344 2.113 1 98.81 272 ILE A C 1
ATOM 2153 O O . ILE A 1 272 ? 10.602 20.562 1.463 1 98.81 272 ILE A O 1
ATOM 2157 N N . ILE A 1 273 ? 12.57 19.578 1.645 1 98.88 273 ILE A N 1
ATOM 2158 C CA . ILE A 1 273 ? 12.445 18.781 0.435 1 98.88 273 ILE A CA 1
ATOM 2159 C C . ILE A 1 273 ? 12.555 17.297 0.787 1 98.88 273 ILE A C 1
ATOM 2161 O O . ILE A 1 273 ? 13.438 16.891 1.551 1 98.88 273 ILE A O 1
ATOM 2165 N N . GLY A 1 274 ? 11.633 16.562 0.278 1 98.69 274 GLY A N 1
ATOM 2166 C CA . GLY A 1 274 ? 11.711 15.109 0.377 1 98.69 274 GLY A CA 1
ATOM 2167 C C . GLY A 1 274 ? 12.188 14.445 -0.902 1 98.69 274 GLY A C 1
ATOM 2168 O O . GLY A 1 274 ? 12.852 15.086 -1.727 1 98.69 274 GLY A O 1
ATOM 2169 N N . PHE A 1 275 ? 11.938 13.156 -1.037 1 98.19 275 PHE A N 1
ATOM 2170 C CA . PHE A 1 275 ? 12.32 12.312 -2.168 1 98.19 275 PHE A CA 1
ATOM 2171 C C . PHE A 1 275 ? 11.383 11.117 -2.295 1 98.19 275 PHE A C 1
ATOM 2173 O O . PHE A 1 275 ? 10.969 10.539 -1.289 1 98.19 275 PHE A O 1
ATOM 2180 N N . ASP A 1 276 ? 10.992 10.734 -3.547 1 96.62 276 ASP A N 1
ATOM 2181 C CA . ASP A 1 276 ? 10.18 9.586 -3.924 1 96.62 276 ASP A CA 1
ATOM 2182 C C . ASP A 1 276 ? 8.859 10.031 -4.551 1 96.62 276 ASP A C 1
ATOM 2184 O O . ASP A 1 276 ? 8.406 9.438 -5.539 1 96.62 276 ASP A O 1
ATOM 2188 N N . ASN A 1 277 ? 8.195 11.023 -3.895 1 97.81 277 ASN A N 1
ATOM 2189 C CA . ASN A 1 277 ? 6.879 11.5 -4.305 1 97.81 277 ASN A CA 1
ATOM 2190 C C . ASN A 1 277 ? 5.785 10.492 -3.969 1 97.81 277 ASN A C 1
ATOM 2192 O O . ASN A 1 277 ? 4.934 10.195 -4.805 1 97.81 277 ASN A O 1
ATOM 2196 N N . ILE A 1 278 ? 5.867 9.961 -2.771 1 95.12 278 ILE A N 1
ATOM 2197 C CA . ILE A 1 278 ? 4.785 9.086 -2.33 1 95.12 278 ILE A CA 1
ATOM 2198 C C . ILE A 1 278 ? 3.504 9.898 -2.152 1 95.12 278 ILE A C 1
ATOM 2200 O O . ILE A 1 278 ? 3.545 11.133 -2.121 1 95.12 278 ILE A O 1
ATOM 2204 N N . ILE A 1 279 ? 2.42 9.266 -1.979 1 92.19 279 ILE A N 1
ATOM 2205 C CA . ILE A 1 279 ? 1.11 9.914 -2.006 1 92.19 279 ILE A CA 1
ATOM 2206 C C . ILE A 1 279 ? 0.995 10.891 -0.84 1 92.19 279 ILE A C 1
ATOM 2208 O O . ILE A 1 279 ? 0.358 11.945 -0.964 1 92.19 279 ILE A O 1
ATOM 2212 N N . THR A 1 280 ? 1.614 10.617 0.248 1 92.06 280 THR A N 1
ATOM 2213 C CA . THR A 1 280 ? 1.531 11.453 1.439 1 92.06 280 THR A CA 1
ATOM 2214 C C . THR A 1 280 ? 2.049 12.859 1.149 1 92.06 280 THR A C 1
ATOM 2216 O O . THR A 1 280 ? 1.587 13.836 1.748 1 92.06 280 THR A O 1
ATOM 2219 N N . SER A 1 281 ? 2.928 12.992 0.184 1 95.06 281 SER A N 1
ATOM 2220 C CA . SER A 1 281 ? 3.512 14.289 -0.141 1 95.06 281 SER A CA 1
ATOM 2221 C C . SER A 1 281 ? 2.451 15.266 -0.641 1 95.06 281 SER A C 1
ATOM 2223 O O . SER A 1 281 ? 2.611 16.484 -0.518 1 95.06 281 SER A O 1
ATOM 2225 N N . ARG A 1 282 ? 1.333 14.672 -1.142 1 92.5 282 ARG A N 1
ATOM 2226 C CA . ARG A 1 282 ? 0.257 15.516 -1.655 1 92.5 282 ARG A CA 1
ATOM 2227 C C . ARG A 1 282 ? -0.908 15.57 -0.672 1 92.5 282 ARG A C 1
ATOM 2229 O O . ARG A 1 282 ? -1.784 16.438 -0.792 1 92.5 282 ARG A O 1
ATOM 2236 N N . LEU A 1 283 ? -0.862 14.695 0.313 1 90.19 283 LEU A N 1
ATOM 2237 C CA . LEU A 1 283 ? -2.004 14.602 1.216 1 90.19 283 LEU A CA 1
ATOM 2238 C C . LEU A 1 283 ? -1.824 15.531 2.414 1 90.19 283 LEU A C 1
ATOM 2240 O O . LEU A 1 283 ? -2.807 16.016 2.977 1 90.19 283 LEU A O 1
ATOM 2244 N N . VAL A 1 284 ? -0.603 15.773 2.773 1 90.12 284 VAL A N 1
ATOM 2245 C CA . VAL A 1 284 ? -0.302 16.547 3.969 1 90.12 284 VAL A CA 1
ATOM 2246 C C . VAL A 1 284 ? -0.301 18.047 3.629 1 90.12 284 VAL A C 1
ATOM 2248 O O . VAL A 1 284 ? -0.232 18.422 2.455 1 90.12 284 VAL A O 1
ATOM 2251 N N . GLU A 1 285 ? -0.47 18.844 4.695 1 88.56 285 GLU A N 1
ATOM 2252 C CA . GLU A 1 285 ? -0.3 20.297 4.582 1 88.56 285 GLU A CA 1
ATOM 2253 C C . GLU A 1 285 ? 0.789 20.797 5.527 1 88.56 285 GLU A C 1
ATOM 2255 O O . GLU A 1 285 ? 0.791 20.469 6.711 1 88.56 285 GLU A O 1
ATOM 2260 N N . PRO A 1 286 ? 1.758 21.641 4.961 1 92.5 286 PRO A N 1
ATOM 2261 C CA . PRO A 1 286 ? 1.862 22 3.545 1 92.5 286 PRO A CA 1
ATOM 2262 C C . PRO A 1 286 ? 2.248 20.812 2.66 1 92.5 286 PRO A C 1
ATOM 2264 O O . PRO A 1 286 ? 2.932 19.891 3.117 1 92.5 286 PRO A O 1
ATOM 2267 N N . LYS A 1 287 ? 1.75 20.844 1.444 1 95.06 287 LYS A N 1
ATOM 2268 C CA . LYS A 1 287 ? 2.156 19.812 0.49 1 95.06 287 LYS A CA 1
ATOM 2269 C C . LYS A 1 287 ? 3.67 19.812 0.292 1 95.06 287 LYS A C 1
ATOM 2271 O O . LYS A 1 287 ? 4.289 20.875 0.21 1 95.06 287 LYS A O 1
ATOM 2276 N N . LEU A 1 288 ? 4.23 18.672 0.2 1 97.81 288 LEU A N 1
ATOM 2277 C CA . LEU A 1 288 ? 5.672 18.484 0.331 1 97.81 288 LEU A CA 1
ATOM 2278 C C . LEU A 1 288 ? 6.359 18.609 -1.024 1 97.81 288 LEU A C 1
ATOM 2280 O O . LEU A 1 288 ? 6 17.906 -1.971 1 97.81 288 LEU A O 1
ATOM 2284 N N . THR A 1 289 ? 7.301 19.547 -1.187 1 98.81 289 THR A N 1
ATOM 2285 C CA . THR A 1 289 ? 8.242 19.516 -2.299 1 98.81 289 THR A CA 1
ATOM 2286 C C . THR A 1 289 ? 9.102 18.266 -2.26 1 98.81 289 THR A C 1
ATOM 2288 O O . THR A 1 289 ? 9.641 17.906 -1.21 1 98.81 289 THR A O 1
ATOM 2291 N N . THR A 1 290 ? 9.18 17.547 -3.344 1 98.81 290 THR A N 1
ATOM 2292 C CA . THR A 1 290 ? 9.844 16.25 -3.354 1 98.81 290 THR A CA 1
ATOM 2293 C C . THR A 1 290 ? 10.375 15.922 -4.746 1 98.81 290 THR A C 1
ATOM 2295 O O . THR A 1 290 ? 10.086 16.625 -5.707 1 98.81 290 THR A O 1
ATOM 2298 N N . VAL A 1 291 ? 11.258 14.977 -4.828 1 98.81 291 VAL A N 1
ATOM 2299 C CA . VAL A 1 291 ? 11.742 14.484 -6.113 1 98.81 291 VAL A CA 1
ATOM 2300 C C . VAL A 1 291 ? 10.953 13.242 -6.52 1 98.81 291 VAL A C 1
ATOM 2302 O O . VAL A 1 291 ? 10.836 12.289 -5.746 1 98.81 291 VAL A O 1
ATOM 2305 N N . ASP A 1 292 ? 10.367 13.281 -7.656 1 98.62 292 ASP A N 1
ATOM 2306 C CA . ASP A 1 292 ? 9.57 12.172 -8.172 1 98.62 292 ASP A CA 1
ATOM 2307 C C . ASP A 1 292 ? 10.469 11.062 -8.719 1 98.62 292 ASP A C 1
ATOM 2309 O O . ASP A 1 292 ? 11.219 11.281 -9.672 1 98.62 292 ASP A O 1
ATOM 2313 N N . GLN A 1 293 ? 10.375 9.898 -8.195 1 96.94 293 GLN A N 1
ATOM 2314 C CA . GLN A 1 293 ? 11.195 8.766 -8.609 1 96.94 293 GLN A CA 1
ATOM 2315 C C . GLN A 1 293 ? 10.453 7.895 -9.617 1 96.94 293 GLN A C 1
ATOM 2317 O O . GLN A 1 293 ? 10.805 6.73 -9.82 1 96.94 293 GLN A O 1
ATOM 2322 N N . ASN A 1 294 ? 9.359 8.359 -10.141 1 97.69 294 ASN A N 1
ATOM 2323 C CA . ASN A 1 294 ? 8.633 7.684 -11.211 1 97.69 294 ASN A CA 1
ATOM 2324 C C . ASN A 1 294 ? 8.219 6.273 -10.797 1 97.69 294 ASN A C 1
ATOM 2326 O O . ASN A 1 294 ? 8.5 5.309 -11.508 1 97.69 294 ASN A O 1
ATOM 2330 N N . MET A 1 295 ? 7.594 6.145 -9.695 1 97.38 295 MET A N 1
ATOM 2331 C CA . MET A 1 295 ? 7.293 4.844 -9.102 1 97.38 295 MET A CA 1
ATOM 2332 C C . MET A 1 295 ? 6.516 3.971 -10.086 1 97.38 295 MET A C 1
ATOM 2334 O O . MET A 1 295 ? 6.867 2.809 -10.305 1 97.38 295 MET A O 1
ATOM 2338 N N . TYR A 1 296 ? 5.473 4.508 -10.688 1 97.62 296 TYR A N 1
ATOM 2339 C CA . TYR A 1 296 ? 4.652 3.742 -11.625 1 97.62 296 TYR A CA 1
ATOM 2340 C C . TYR A 1 296 ? 5.461 3.32 -12.844 1 97.62 296 TYR A C 1
ATOM 2342 O O . TYR A 1 296 ? 5.406 2.162 -13.258 1 97.62 296 TYR A O 1
ATOM 2350 N N . ASP A 1 297 ? 6.262 4.223 -13.383 1 98.56 297 ASP A N 1
ATOM 2351 C CA . ASP A 1 297 ? 7.062 3.939 -14.57 1 98.56 297 ASP A CA 1
ATOM 2352 C C . ASP A 1 297 ? 8.156 2.918 -14.266 1 98.56 297 ASP A C 1
ATOM 2354 O O . ASP A 1 297 ? 8.531 2.129 -15.133 1 98.56 297 ASP A O 1
ATOM 2358 N N . LEU A 1 298 ? 8.656 2.969 -13.055 1 98.62 298 LEU A N 1
ATOM 2359 C CA . LEU A 1 298 ? 9.578 1.91 -12.664 1 98.62 298 LEU A CA 1
ATOM 2360 C C . LEU A 1 298 ? 8.961 0.535 -12.883 1 98.62 298 LEU A C 1
ATOM 2362 O O . LEU A 1 298 ? 9.57 -0.341 -13.492 1 98.62 298 LEU A O 1
ATOM 2366 N N . GLY A 1 299 ? 7.723 0.376 -12.422 1 98.81 299 GLY A N 1
ATOM 2367 C CA . GLY A 1 299 ? 7.023 -0.89 -12.562 1 98.81 299 GLY A CA 1
ATOM 2368 C C . GLY A 1 299 ? 6.738 -1.254 -14.008 1 98.81 299 GLY A C 1
ATOM 2369 O O . GLY A 1 299 ? 6.973 -2.391 -14.422 1 98.81 299 GLY A O 1
ATOM 2370 N N . VAL A 1 300 ? 6.297 -0.277 -14.766 1 98.75 300 VAL A N 1
ATOM 2371 C CA . VAL A 1 300 ? 5.977 -0.482 -16.172 1 98.75 300 VAL A CA 1
ATOM 2372 C C . VAL A 1 300 ? 7.211 -0.98 -16.922 1 98.75 300 VAL A C 1
ATOM 2374 O O . VAL A 1 300 ? 7.156 -1.996 -17.609 1 98.75 300 VAL A O 1
ATOM 2377 N N . ASN A 1 301 ? 8.312 -0.312 -16.734 1 98.75 301 ASN A N 1
ATOM 2378 C CA . ASN A 1 301 ? 9.523 -0.634 -17.469 1 98.75 301 ASN A CA 1
ATOM 2379 C C . ASN A 1 301 ? 10.109 -1.973 -17.031 1 98.75 301 ASN A C 1
ATOM 2381 O O . ASN A 1 301 ? 10.633 -2.727 -17.859 1 98.75 301 ASN A O 1
ATOM 2385 N N . ALA A 1 302 ? 10.008 -2.252 -15.75 1 98.75 302 ALA A N 1
ATOM 2386 C CA . ALA A 1 302 ? 10.516 -3.533 -15.266 1 98.75 302 ALA A CA 1
ATOM 2387 C C . ALA A 1 302 ? 9.719 -4.695 -15.844 1 98.75 302 ALA A C 1
ATOM 2389 O O . ALA A 1 302 ? 10.289 -5.699 -16.281 1 98.75 302 ALA A O 1
ATOM 2390 N N . ALA A 1 303 ? 8.383 -4.559 -15.852 1 98.69 303 ALA A N 1
ATOM 2391 C CA . ALA A 1 303 ? 7.523 -5.602 -16.406 1 98.69 303 ALA A CA 1
ATOM 2392 C C . ALA A 1 303 ? 7.809 -5.812 -17.891 1 98.69 303 ALA A C 1
ATOM 2394 O O . ALA A 1 303 ? 7.957 -6.949 -18.344 1 98.69 303 ALA A O 1
ATOM 2395 N N . LYS A 1 304 ? 7.914 -4.711 -18.609 1 98.19 304 LYS A N 1
ATOM 2396 C CA . LYS A 1 304 ? 8.18 -4.793 -20.047 1 98.19 304 LYS A CA 1
ATOM 2397 C C . LYS A 1 304 ? 9.539 -5.422 -20.328 1 98.19 304 LYS A C 1
ATOM 2399 O O . LYS A 1 304 ? 9.68 -6.242 -21.234 1 98.19 304 LYS A O 1
ATOM 2404 N N . MET A 1 305 ? 10.539 -4.984 -19.547 1 97.88 305 MET A N 1
ATOM 2405 C CA . MET A 1 305 ? 11.875 -5.551 -19.703 1 97.88 305 MET A CA 1
ATOM 2406 C C . MET A 1 305 ? 11.867 -7.051 -19.422 1 97.88 305 MET A C 1
ATOM 2408 O O . MET A 1 305 ? 12.477 -7.824 -20.172 1 97.88 305 MET A O 1
ATOM 2412 N N . LEU A 1 306 ? 11.188 -7.469 -18.375 1 97.94 306 LEU A N 1
ATOM 2413 C CA . LEU A 1 306 ? 11.109 -8.883 -18.031 1 97.94 306 LEU A CA 1
ATOM 2414 C C . LEU A 1 306 ? 10.438 -9.68 -19.156 1 97.94 306 LEU A C 1
ATOM 2416 O O . LEU A 1 306 ? 10.914 -10.75 -19.516 1 97.94 306 LEU A O 1
ATOM 2420 N N . LEU A 1 307 ? 9.336 -9.156 -19.688 1 96.81 307 LEU A N 1
ATOM 2421 C CA . LEU A 1 307 ? 8.602 -9.828 -20.75 1 96.81 307 LEU A CA 1
ATOM 2422 C C . LEU A 1 307 ? 9.484 -10 -21.984 1 96.81 307 LEU A C 1
ATOM 2424 O O . LEU A 1 307 ? 9.461 -11.062 -22.625 1 96.81 307 LEU A O 1
ATOM 2428 N N . LYS A 1 308 ? 10.242 -8.945 -22.281 1 96 308 LYS A N 1
ATOM 2429 C CA . LYS A 1 308 ? 11.18 -9.039 -23.391 1 96 308 LYS A CA 1
ATOM 2430 C C . LYS A 1 308 ? 12.203 -10.148 -23.156 1 96 308 LYS A C 1
ATOM 2432 O O . LYS A 1 308 ? 12.531 -10.898 -24.078 1 96 308 LYS A O 1
ATOM 2437 N N . ASN A 1 309 ? 12.68 -10.219 -21.922 1 95.19 309 ASN A N 1
ATOM 2438 C CA . ASN A 1 309 ? 13.664 -11.242 -21.562 1 95.19 309 ASN A CA 1
ATOM 2439 C C . ASN A 1 309 ? 13.07 -12.641 -21.656 1 95.19 309 ASN A C 1
ATOM 2441 O O . ASN A 1 309 ? 13.766 -13.602 -21.984 1 95.19 309 ASN A O 1
ATOM 2445 N N . ILE A 1 310 ? 11.844 -12.773 -21.297 1 93.88 310 ILE A N 1
ATOM 2446 C CA . ILE A 1 310 ? 11.164 -14.062 -21.344 1 93.88 310 ILE A CA 1
ATOM 2447 C C . ILE A 1 310 ? 10.992 -14.5 -22.797 1 93.88 310 ILE A C 1
ATOM 2449 O O . ILE A 1 310 ? 11.164 -15.68 -23.109 1 93.88 310 ILE A O 1
ATOM 2453 N N . GLU A 1 311 ? 10.648 -13.594 -23.578 1 90.56 311 GLU A N 1
ATOM 2454 C CA . GLU A 1 311 ? 10.367 -13.898 -24.984 1 90.56 311 GLU A CA 1
ATOM 2455 C C . GLU A 1 311 ? 11.656 -14.164 -25.766 1 90.56 311 GLU A C 1
ATOM 2457 O O . GLU A 1 311 ? 11.664 -14.953 -26.703 1 90.56 311 GLU A O 1
ATOM 2462 N N . ASN A 1 312 ? 12.641 -13.375 -25.344 1 84.12 312 ASN A N 1
ATOM 2463 C CA . ASN A 1 312 ? 13.898 -13.484 -26.078 1 84.12 312 ASN A CA 1
ATOM 2464 C C . ASN A 1 312 ? 15.008 -14.07 -25.203 1 84.12 312 ASN A C 1
ATOM 2466 O O . ASN A 1 312 ? 15.352 -13.5 -24.156 1 84.12 312 ASN A O 1
ATOM 2470 N N . GLU A 1 313 ? 15.523 -15.188 -25.469 1 68.19 313 GLU A N 1
ATOM 2471 C CA . GLU A 1 313 ? 16.516 -15.859 -24.641 1 68.19 313 GLU A CA 1
ATOM 2472 C C . GLU A 1 313 ? 17.844 -15.133 -24.672 1 68.19 313 GLU A C 1
ATOM 2474 O O . GLU A 1 313 ? 18.625 -15.195 -23.719 1 68.19 313 GLU A O 1
ATOM 2479 N N . ASN A 1 314 ? 18 -14.367 -25.656 1 68.5 314 ASN A N 1
ATOM 2480 C CA . ASN A 1 314 ? 19.344 -13.828 -25.797 1 68.5 314 ASN A CA 1
ATOM 2481 C C . ASN A 1 314 ? 19.344 -12.305 -25.734 1 68.5 314 ASN A C 1
ATOM 2483 O O . ASN A 1 314 ? 19.859 -11.641 -26.641 1 68.5 314 ASN A O 1
ATOM 2487 N N . VAL A 1 315 ? 18.797 -11.906 -24.688 1 73.69 315 VAL A N 1
ATOM 2488 C CA . VAL A 1 315 ? 18.797 -10.453 -24.578 1 73.69 315 VAL A CA 1
ATOM 2489 C C . VAL A 1 315 ? 19.953 -10.008 -23.688 1 73.69 315 VAL A C 1
ATOM 2491 O O . VAL A 1 315 ? 20.266 -10.656 -22.688 1 73.69 315 VAL A O 1
ATOM 2494 N N . ASP A 1 316 ? 20.688 -9.07 -24.109 1 85.75 316 ASP A N 1
ATOM 2495 C CA . ASP A 1 316 ? 21.75 -8.453 -23.312 1 85.75 316 ASP A CA 1
ATOM 2496 C C . ASP A 1 316 ? 21.188 -7.855 -22.016 1 85.75 316 ASP A C 1
ATOM 2498 O O . ASP A 1 316 ? 20.016 -7.469 -21.969 1 85.75 316 ASP A O 1
ATOM 2502 N N . ILE A 1 317 ? 22.047 -7.988 -21.078 1 91.06 317 ILE A N 1
ATOM 2503 C CA . ILE A 1 317 ? 21.734 -7.309 -19.828 1 91.06 317 ILE A CA 1
ATOM 2504 C C . ILE A 1 317 ? 21.438 -5.836 -20.094 1 91.06 317 ILE A C 1
ATOM 2506 O O . ILE A 1 317 ? 22.156 -5.191 -20.875 1 91.06 317 ILE A O 1
ATOM 2510 N N . GLN A 1 318 ? 20.391 -5.359 -19.531 1 93.75 318 GLN A N 1
ATOM 2511 C CA . GLN A 1 318 ? 19.953 -3.992 -19.781 1 93.75 318 GLN A CA 1
ATOM 2512 C C . GLN A 1 318 ? 19.812 -3.211 -18.484 1 93.75 318 GLN A C 1
ATOM 2514 O O . GLN A 1 318 ? 19.453 -3.775 -17.438 1 93.75 318 GLN A O 1
ATOM 2519 N N . ARG A 1 319 ? 20.234 -2.012 -18.594 1 95.38 319 ARG A N 1
ATOM 2520 C CA . ARG A 1 319 ? 19.984 -1.041 -17.547 1 95.38 319 ARG A CA 1
ATOM 2521 C C . ARG A 1 319 ? 19.172 0.143 -18.062 1 95.38 319 ARG A C 1
ATOM 2523 O O . ARG A 1 319 ? 19.641 0.888 -18.922 1 95.38 319 ARG A O 1
ATOM 2530 N N . LYS A 1 320 ? 17.969 0.271 -17.641 1 97.56 320 LYS A N 1
ATOM 2531 C CA . LYS A 1 320 ? 17.141 1.42 -17.969 1 97.56 320 LYS A CA 1
ATOM 2532 C C . LYS A 1 320 ? 17.141 2.447 -16.844 1 97.56 320 LYS A C 1
ATOM 2534 O O . LYS A 1 320 ? 16.844 2.113 -15.695 1 97.56 320 LYS A O 1
ATOM 2539 N N . ILE A 1 321 ? 17.5 3.641 -17.141 1 97.88 321 ILE A N 1
ATOM 2540 C CA . ILE A 1 321 ? 17.547 4.719 -16.172 1 97.88 321 ILE A CA 1
ATOM 2541 C C . ILE A 1 321 ? 16.469 5.75 -16.469 1 97.88 321 ILE A C 1
ATOM 2543 O O . ILE A 1 321 ? 16.391 6.273 -17.578 1 97.88 321 ILE A O 1
ATOM 2547 N N . LEU A 1 322 ? 15.57 5.969 -15.57 1 98.31 322 LEU A N 1
ATOM 2548 C CA . LEU A 1 322 ? 14.523 6.977 -15.688 1 98.31 322 LEU A CA 1
ATOM 2549 C C . LEU A 1 322 ? 14.992 8.312 -15.117 1 98.31 322 LEU A C 1
ATOM 2551 O O . LEU A 1 322 ? 15.875 8.352 -14.258 1 98.31 322 LEU A O 1
ATOM 2555 N N . THR A 1 323 ? 14.406 9.328 -15.602 1 97.81 323 THR A N 1
ATOM 2556 C CA . THR A 1 323 ? 14.773 10.68 -15.172 1 97.81 323 THR A CA 1
ATOM 2557 C C . THR A 1 323 ? 13.828 11.164 -14.078 1 97.81 323 THR A C 1
ATOM 2559 O O . THR A 1 323 ? 12.617 11.289 -14.297 1 97.81 323 THR A O 1
ATOM 2562 N N . PRO A 1 324 ? 14.398 11.406 -12.953 1 97.44 324 PRO A N 1
ATOM 2563 C CA . PRO A 1 324 ? 13.547 11.969 -11.906 1 97.44 324 PRO A CA 1
ATOM 2564 C C . PRO A 1 324 ? 13.211 13.438 -12.141 1 97.44 324 PRO A C 1
ATOM 2566 O O . PRO A 1 324 ? 13.773 14.07 -13.039 1 97.44 324 PRO A O 1
ATOM 2569 N N . GLN A 1 325 ? 12.242 13.898 -11.398 1 97.81 325 GLN A N 1
ATOM 2570 C CA . GLN A 1 325 ? 11.812 15.289 -11.516 1 97.81 325 GLN A CA 1
ATOM 2571 C C . GLN A 1 325 ? 11.539 15.898 -10.141 1 97.81 325 GLN A C 1
ATOM 2573 O O . GLN A 1 325 ? 10.852 15.289 -9.312 1 97.81 325 GLN A O 1
ATOM 2578 N N . LEU A 1 326 ? 12.109 17.078 -9.953 1 98.75 326 LEU A N 1
ATOM 2579 C CA . LEU A 1 326 ? 11.75 17.828 -8.758 1 98.75 326 LEU A CA 1
ATOM 2580 C C . LEU A 1 326 ? 10.352 18.422 -8.891 1 98.75 326 LEU A C 1
ATOM 2582 O O . LEU A 1 326 ? 10.047 19.109 -9.875 1 98.75 326 LEU A O 1
ATOM 2586 N N . ILE A 1 327 ? 9.484 18.109 -8 1 98.75 327 ILE A N 1
ATOM 2587 C CA . ILE A 1 327 ? 8.133 18.656 -7.945 1 98.75 327 ILE A CA 1
ATOM 2588 C C . ILE A 1 327 ? 8.039 19.688 -6.824 1 98.75 327 ILE A C 1
ATOM 2590 O O . ILE A 1 327 ? 8.062 19.344 -5.645 1 98.75 327 ILE A O 1
ATOM 2594 N N . ILE A 1 328 ? 7.926 20.906 -7.199 1 98.56 328 ILE A N 1
ATOM 2595 C CA . ILE A 1 328 ? 7.844 22 -6.234 1 98.56 328 ILE A CA 1
ATOM 2596 C C . ILE A 1 328 ? 6.406 22.141 -5.734 1 98.56 328 ILE A C 1
ATOM 2598 O O . ILE A 1 328 ? 5.473 22.266 -6.527 1 98.56 328 ILE A O 1
ATOM 2602 N N . ARG A 1 329 ? 6.273 22.031 -4.348 1 97.56 329 ARG A N 1
ATOM 2603 C CA . ARG A 1 329 ? 4.969 22.25 -3.732 1 97.56 329 ARG A CA 1
ATOM 2604 C C . ARG A 1 329 ? 5.047 23.344 -2.668 1 97.56 329 ARG A C 1
ATOM 2606 O O . ARG A 1 329 ? 5.598 24.422 -2.91 1 97.56 329 ARG A O 1
ATOM 2613 N N . GLN A 1 330 ? 4.531 23.047 -1.479 1 96.38 330 GLN A N 1
ATOM 2614 C CA . GLN A 1 330 ? 4.297 24.156 -0.564 1 96.38 330 GLN A CA 1
ATOM 2615 C C . GLN A 1 330 ? 5.266 24.125 0.614 1 96.38 330 GLN A C 1
ATOM 2617 O O . GLN A 1 330 ? 5.18 24.953 1.524 1 96.38 330 GLN A O 1
ATOM 2622 N N . SER A 1 331 ? 6.238 23.203 0.574 1 98.19 331 SER A N 1
ATOM 2623 C CA . SER A 1 331 ? 7.102 23.062 1.743 1 98.19 331 SER A CA 1
ATOM 2624 C C . SER A 1 331 ? 8.414 23.812 1.554 1 98.19 331 SER A C 1
ATOM 2626 O O . SER A 1 331 ? 9.336 23.672 2.359 1 98.19 331 SER A O 1
ATOM 2628 N N . THR A 1 332 ? 8.539 24.578 0.465 1 98.5 332 THR A N 1
ATOM 2629 C CA . THR A 1 332 ? 9.773 25.312 0.23 1 98.5 332 THR A CA 1
ATOM 2630 C C . THR A 1 332 ? 9.477 26.781 -0.111 1 98.5 332 THR A C 1
ATOM 2632 O O . THR A 1 332 ? 8.398 27.094 -0.623 1 98.5 332 THR A O 1
ATOM 2635 N N . LYS A 1 333 ? 10.398 27.594 0.254 1 96.81 333 LYS A N 1
ATOM 2636 C CA . LYS A 1 333 ? 10.289 29.016 -0.096 1 96.81 333 LYS A CA 1
ATOM 2637 C C . LYS A 1 333 ? 11.656 29.609 -0.41 1 96.81 333 LYS A C 1
ATOM 2639 O O . LYS A 1 333 ? 12.68 29.094 0.043 1 96.81 333 LYS A O 1
ATOM 2644 N N . LYS A 1 334 ? 11.609 30.688 -1.201 1 93.88 334 LYS A N 1
ATOM 2645 C CA . LYS A 1 334 ? 12.805 31.5 -1.443 1 93.88 334 LYS A CA 1
ATOM 2646 C C . LYS A 1 334 ? 13.094 32.438 -0.263 1 93.88 334 LYS A C 1
ATOM 2648 O O . LYS A 1 334 ? 12.172 33.031 0.296 1 93.88 334 LYS A O 1
ATOM 2653 N N . ILE A 1 335 ? 14.305 32.344 0.159 1 89.31 335 ILE A N 1
ATOM 2654 C CA . ILE A 1 335 ? 14.641 33.25 1.253 1 89.31 335 ILE A CA 1
ATOM 2655 C C . ILE A 1 335 ? 15.578 34.344 0.748 1 89.31 335 ILE A C 1
ATOM 2657 O O . ILE A 1 335 ? 16.375 34.125 -0.164 1 89.31 335 ILE A O 1
ATOM 2661 N N . SER A 1 336 ? 15.141 35.719 0.776 1 71.5 336 SER A N 1
ATOM 2662 C CA . SER A 1 336 ? 15.914 36.875 0.372 1 71.5 336 SER A CA 1
ATOM 2663 C C . SER A 1 336 ? 17.203 37 1.17 1 71.5 336 SER A C 1
ATOM 2665 O O . SER A 1 336 ? 17.281 36.531 2.312 1 71.5 336 SER A O 1
ATOM 2667 N N . MET B 1 1 ? 18.953 -30.109 -19.828 1 45.78 1 MET B N 1
ATOM 2668 C CA . MET B 1 1 ? 17.609 -30.578 -19.531 1 45.78 1 MET B CA 1
ATOM 2669 C C . MET B 1 1 ? 17.406 -30.703 -18.016 1 45.78 1 MET B C 1
ATOM 2671 O O . MET B 1 1 ? 18.297 -31.156 -17.297 1 45.78 1 MET B O 1
ATOM 2675 N N . LYS B 1 2 ? 16.375 -29.922 -17.547 1 61.44 2 LYS B N 1
ATOM 2676 C CA . LYS B 1 2 ? 16.141 -30.047 -16.109 1 61.44 2 LYS B CA 1
ATOM 2677 C C . LYS B 1 2 ? 15.766 -31.469 -15.734 1 61.44 2 LYS B C 1
ATOM 2679 O O . LYS B 1 2 ? 14.984 -32.125 -16.438 1 61.44 2 LYS B O 1
ATOM 2684 N N . SER B 1 3 ? 16.469 -32 -14.742 1 73.06 3 SER B N 1
ATOM 2685 C CA . SER B 1 3 ? 16.203 -33.375 -14.273 1 73.06 3 SER B CA 1
ATOM 2686 C C . SER B 1 3 ? 14.742 -33.562 -13.906 1 73.06 3 SER B C 1
ATOM 2688 O O . SER B 1 3 ? 14.102 -32.625 -13.383 1 73.06 3 SER B O 1
ATOM 2690 N N . THR B 1 4 ? 14.172 -34.625 -14.398 1 75.75 4 THR B N 1
ATOM 2691 C CA . THR B 1 4 ? 12.789 -34.938 -14.086 1 75.75 4 THR B CA 1
ATOM 2692 C C . THR B 1 4 ? 12.727 -35.969 -12.938 1 75.75 4 THR B C 1
ATOM 2694 O O . THR B 1 4 ? 13.75 -36.5 -12.508 1 75.75 4 THR B O 1
ATOM 2697 N N . ILE B 1 5 ? 11.508 -35.938 -12.547 1 80.5 5 ILE B N 1
ATOM 2698 C CA . ILE B 1 5 ? 11.305 -36.938 -11.492 1 80.5 5 ILE B CA 1
ATOM 2699 C C . ILE B 1 5 ? 11.711 -38.312 -11.984 1 80.5 5 ILE B C 1
ATOM 2701 O O . ILE B 1 5 ? 12.195 -39.156 -11.211 1 80.5 5 ILE B O 1
ATOM 2705 N N . GLN B 1 6 ? 11.602 -38.469 -13.305 1 83.88 6 GLN B N 1
ATOM 2706 C CA . GLN B 1 6 ? 12.008 -39.75 -13.898 1 83.88 6 GLN B CA 1
ATOM 2707 C C . GLN B 1 6 ? 13.523 -39.906 -13.828 1 83.88 6 GLN B C 1
ATOM 2709 O O . GLN B 1 6 ? 14.016 -41.031 -13.57 1 83.88 6 GLN B O 1
ATOM 2714 N N . ASP B 1 7 ? 14.148 -38.781 -13.977 1 87.25 7 ASP B N 1
ATOM 2715 C CA . ASP B 1 7 ? 15.602 -38.844 -13.891 1 87.25 7 ASP B CA 1
ATOM 2716 C C . ASP B 1 7 ? 16.062 -39.188 -12.477 1 87.25 7 ASP B C 1
ATOM 2718 O O . ASP B 1 7 ? 17 -39.969 -12.297 1 87.25 7 ASP B O 1
ATOM 2722 N N . VAL B 1 8 ? 15.359 -38.562 -11.594 1 88.81 8 VAL B N 1
ATOM 2723 C CA . VAL B 1 8 ? 15.664 -38.875 -10.195 1 88.81 8 VAL B CA 1
ATOM 2724 C C . VAL B 1 8 ? 15.398 -40.344 -9.906 1 88.81 8 VAL B C 1
ATOM 2726 O O . VAL B 1 8 ? 16.219 -41 -9.273 1 88.81 8 VAL B O 1
ATOM 2729 N N . ALA B 1 9 ? 14.336 -40.75 -10.414 1 88.75 9 ALA B N 1
ATOM 2730 C CA . ALA B 1 9 ? 13.945 -42.156 -10.211 1 88.75 9 ALA B CA 1
ATOM 2731 C C . ALA B 1 9 ? 14.984 -43.094 -10.805 1 88.75 9 ALA B C 1
ATOM 2733 O O . ALA B 1 9 ? 15.398 -44.062 -10.148 1 88.75 9 ALA B O 1
ATOM 2734 N N . LYS B 1 10 ? 15.398 -42.812 -11.922 1 89.56 10 LYS B N 1
ATOM 2735 C CA . LYS B 1 10 ? 16.406 -43.625 -12.609 1 89.56 10 LYS B CA 1
ATOM 2736 C C . LYS B 1 10 ? 17.719 -43.625 -11.844 1 89.56 10 LYS B C 1
ATOM 2738 O O . LYS B 1 10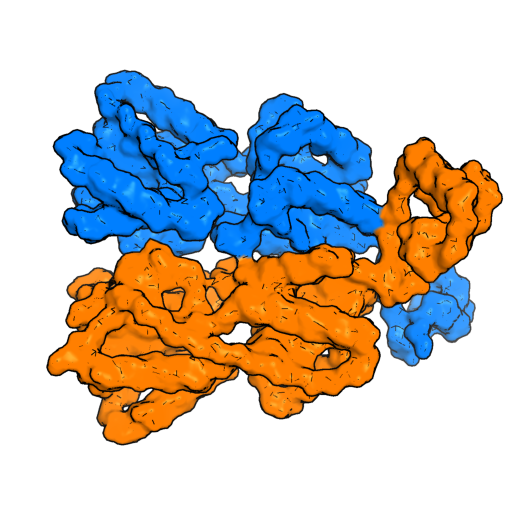 ? 18.312 -44.688 -11.641 1 89.56 10 LYS B O 1
ATOM 2743 N N . LYS B 1 11 ? 18.031 -42.5 -11.445 1 90.94 11 LYS B N 1
ATOM 2744 C CA . LYS B 1 11 ? 19.312 -42.375 -10.75 1 90.94 11 LYS B CA 1
ATOM 2745 C C . LYS B 1 11 ? 19.281 -43.062 -9.398 1 90.94 11 LYS B C 1
ATOM 2747 O O . LYS B 1 11 ? 20.266 -43.656 -8.977 1 90.94 11 LYS B O 1
ATOM 2752 N N . ALA B 1 12 ? 18.234 -42.906 -8.797 1 90.88 12 ALA B N 1
ATOM 2753 C CA . ALA B 1 12 ? 18.062 -43.5 -7.469 1 90.88 12 ALA B CA 1
ATOM 2754 C C . ALA B 1 12 ? 17.703 -44.969 -7.562 1 90.88 12 ALA B C 1
ATOM 2756 O O . ALA B 1 12 ? 17.781 -45.688 -6.566 1 90.88 12 ALA B O 1
ATOM 2757 N N . GLY B 1 13 ? 17.312 -45.469 -8.68 1 91.12 13 GLY B N 1
ATOM 2758 C CA . GLY B 1 13 ? 16.922 -46.844 -8.883 1 91.12 13 GLY B CA 1
ATOM 2759 C C . GLY B 1 13 ? 15.562 -47.188 -8.289 1 91.12 13 GLY B C 1
ATOM 2760 O O . GLY B 1 13 ? 15.359 -48.25 -7.742 1 91.12 13 GLY B O 1
ATOM 2761 N N . VAL B 1 14 ? 14.734 -46.188 -8.273 1 90.31 14 VAL B N 1
ATOM 2762 C CA . VAL B 1 14 ? 13.398 -46.375 -7.715 1 90.31 14 VAL B CA 1
ATOM 2763 C C . VAL B 1 14 ? 12.344 -45.906 -8.703 1 90.31 14 VAL B C 1
ATOM 2765 O O . VAL B 1 14 ? 12.68 -45.375 -9.766 1 90.31 14 VAL B O 1
ATOM 2768 N N . SER B 1 15 ? 11.117 -46.25 -8.438 1 82.75 15 SER B N 1
ATOM 2769 C CA . SER B 1 15 ? 10.008 -45.75 -9.25 1 82.75 15 SER B CA 1
ATOM 2770 C C . SER B 1 15 ? 9.797 -44.25 -9.023 1 82.75 15 SER B C 1
ATOM 2772 O O . SER B 1 15 ? 10.227 -43.688 -8.008 1 82.75 15 SER B O 1
ATOM 2774 N N . THR B 1 16 ? 9.078 -43.594 -9.977 1 84.94 16 THR B N 1
ATOM 2775 C CA . THR B 1 16 ? 8.734 -42.188 -9.836 1 84.94 16 THR B CA 1
ATOM 2776 C C . THR B 1 16 ? 7.816 -41.969 -8.633 1 84.94 16 THR B C 1
ATOM 2778 O O . THR B 1 16 ? 7.887 -40.938 -7.969 1 84.94 16 THR B O 1
ATOM 2781 N N . THR B 1 17 ? 7.027 -43.031 -8.312 1 79 17 THR B N 1
ATOM 2782 C CA . THR B 1 17 ? 6.141 -43 -7.156 1 79 17 THR B CA 1
ATOM 2783 C C . THR B 1 17 ? 6.945 -42.938 -5.859 1 79 17 THR B C 1
ATOM 2785 O O . THR B 1 17 ? 6.609 -42.188 -4.945 1 79 17 THR B O 1
ATOM 2788 N N . THR B 1 18 ? 7.98 -43.719 -5.891 1 82.62 18 THR B N 1
ATOM 2789 C CA . THR B 1 18 ? 8.836 -43.75 -4.711 1 82.62 18 THR B CA 1
ATOM 2790 C C . THR B 1 18 ? 9.539 -42.406 -4.512 1 82.62 18 THR B C 1
ATOM 2792 O O . THR B 1 18 ? 9.648 -41.906 -3.387 1 82.62 18 THR B O 1
ATOM 2795 N N . VAL B 1 19 ? 9.938 -41.75 -5.613 1 83.69 19 VAL B N 1
ATOM 2796 C CA . VAL B 1 19 ? 10.562 -40.438 -5.539 1 83.69 19 VAL B CA 1
ATOM 2797 C C . VAL B 1 19 ? 9.562 -39.438 -4.977 1 83.69 19 VAL B C 1
ATOM 2799 O O . VAL B 1 19 ? 9.906 -38.656 -4.09 1 83.69 19 VAL B O 1
ATOM 2802 N N . SER B 1 20 ? 8.398 -39.531 -5.418 1 75.38 20 SER B N 1
ATOM 2803 C CA . SER B 1 20 ? 7.344 -38.625 -4.969 1 75.38 20 SER B CA 1
ATOM 2804 C C . SER B 1 20 ? 7.078 -38.781 -3.477 1 75.38 20 SER B C 1
ATOM 2806 O O . SER B 1 20 ? 6.945 -37.781 -2.752 1 75.38 20 SER B O 1
ATOM 2808 N N . ARG B 1 21 ? 7.047 -40 -3.092 1 74.31 21 ARG B N 1
ATOM 2809 C CA . ARG B 1 21 ? 6.793 -40.312 -1.686 1 74.31 21 ARG B CA 1
ATOM 2810 C C . ARG B 1 21 ? 7.902 -39.75 -0.799 1 74.31 21 ARG B C 1
ATOM 2812 O O . ARG B 1 21 ? 7.637 -39.188 0.271 1 74.31 21 ARG B O 1
ATOM 2819 N N . VAL B 1 22 ? 9.102 -39.844 -1.24 1 77.25 22 VAL B N 1
ATOM 2820 C CA . VAL B 1 22 ? 10.25 -39.344 -0.485 1 77.25 22 VAL B CA 1
ATOM 2821 C C . VAL B 1 22 ? 10.203 -37.812 -0.429 1 77.25 22 VAL B C 1
ATOM 2823 O O . VAL B 1 22 ? 10.414 -37.219 0.631 1 77.25 22 VAL B O 1
ATOM 2826 N N . MET B 1 23 ? 9.828 -37.25 -1.564 1 75.56 23 MET B N 1
ATOM 2827 C CA . MET B 1 23 ? 9.859 -35.781 -1.688 1 75.56 23 MET B CA 1
ATOM 2828 C C . MET B 1 23 ? 8.734 -35.156 -0.878 1 75.56 23 MET B C 1
ATOM 2830 O O . MET B 1 23 ? 8.898 -34.062 -0.32 1 75.56 23 MET B O 1
ATOM 2834 N N . ASN B 1 24 ? 7.652 -35.875 -0.772 1 67.38 24 ASN B N 1
ATOM 2835 C CA . ASN B 1 24 ? 6.477 -35.312 -0.113 1 67.38 24 ASN B CA 1
ATOM 2836 C C . ASN B 1 24 ? 6.348 -35.812 1.322 1 67.38 24 ASN B C 1
ATOM 2838 O O . ASN B 1 24 ? 5.484 -35.375 2.068 1 67.38 24 ASN B O 1
ATOM 2842 N N . ASN B 1 25 ? 7.145 -36.625 1.637 1 67.5 25 ASN B N 1
ATOM 2843 C CA . ASN B 1 25 ? 7.152 -37.25 2.959 1 67.5 25 ASN B CA 1
ATOM 2844 C C . ASN B 1 25 ? 5.754 -37.719 3.371 1 67.5 25 ASN B C 1
ATOM 2846 O O . ASN B 1 25 ? 5.348 -37.531 4.52 1 67.5 25 ASN B O 1
ATOM 2850 N N . ASN B 1 26 ? 5.02 -38.125 2.494 1 58.06 26 ASN B N 1
ATOM 2851 C CA . ASN B 1 26 ? 3.621 -38.406 2.795 1 58.06 26 ASN B CA 1
ATOM 2852 C C . ASN B 1 26 ? 3.367 -39.906 2.916 1 58.06 26 ASN B C 1
ATOM 2854 O O . ASN B 1 26 ? 2.256 -40.344 3.24 1 58.06 26 ASN B O 1
ATOM 2858 N N . TYR B 1 27 ? 4.379 -40.812 2.615 1 66.69 27 TYR B N 1
ATOM 2859 C CA . TYR B 1 27 ? 4.32 -42.25 2.773 1 66.69 27 TYR B CA 1
ATOM 2860 C C . TYR B 1 27 ? 5.625 -42.781 3.346 1 66.69 27 TYR B C 1
ATOM 2862 O O . TYR B 1 27 ? 6.699 -42.25 3.072 1 66.69 27 TYR B O 1
ATOM 2870 N N . PRO B 1 28 ? 5.527 -43.719 4.25 1 75.31 28 PRO B N 1
ATOM 2871 C CA . PRO B 1 28 ? 6.758 -44.281 4.789 1 75.31 28 PRO B CA 1
ATOM 2872 C C . PRO B 1 28 ? 7.637 -44.906 3.707 1 75.31 28 PRO B C 1
ATOM 2874 O O . PRO B 1 28 ? 7.129 -45.594 2.816 1 75.31 28 PRO B O 1
ATOM 2877 N N . VAL B 1 29 ? 8.867 -44.469 3.654 1 78.19 29 VAL B N 1
ATOM 2878 C CA . VAL B 1 29 ? 9.867 -45.031 2.756 1 78.19 29 VAL B CA 1
ATOM 2879 C C . VAL B 1 29 ? 11.078 -45.5 3.561 1 78.19 29 VAL B C 1
ATOM 2881 O O . VAL B 1 29 ? 11.414 -44.906 4.586 1 78.19 29 VAL B O 1
ATOM 2884 N N . LYS B 1 30 ? 11.656 -46.656 3.205 1 86.69 30 LYS B N 1
ATOM 2885 C CA . LYS B 1 30 ? 12.852 -47.156 3.889 1 86.69 30 LYS B CA 1
ATOM 2886 C C . LYS B 1 30 ? 13.961 -46.125 3.902 1 86.69 30 LYS B C 1
ATOM 2888 O O . LYS B 1 30 ? 14.109 -45.344 2.945 1 86.69 30 LYS B O 1
ATOM 2893 N N . LYS B 1 31 ? 14.617 -46.031 5.051 1 87.25 31 LYS B N 1
ATOM 2894 C CA . LYS B 1 31 ? 15.688 -45.062 5.258 1 87.25 31 LYS B CA 1
ATOM 2895 C C . LYS B 1 31 ? 16.688 -45.094 4.109 1 87.25 31 LYS B C 1
ATOM 2897 O O . LYS B 1 31 ? 17.141 -44.062 3.633 1 87.25 31 LYS B O 1
ATOM 2902 N N . GLU B 1 32 ? 17.094 -46.344 3.758 1 86.06 32 GLU B N 1
ATOM 2903 C CA . GLU B 1 32 ? 18.078 -46.5 2.689 1 86.06 32 GLU B CA 1
ATOM 2904 C C . GLU B 1 32 ? 17.578 -45.875 1.385 1 86.06 32 GLU B C 1
ATOM 2906 O O . GLU B 1 32 ? 18.328 -45.219 0.68 1 86.06 32 GLU B O 1
ATOM 2911 N N . THR B 1 33 ? 16.344 -46.062 1.068 1 89 33 THR B N 1
ATOM 2912 C CA . THR B 1 33 ? 15.719 -45.562 -0.146 1 89 33 THR B CA 1
ATOM 2913 C C . THR B 1 33 ? 15.672 -44.031 -0.115 1 89 33 THR B C 1
ATOM 2915 O O . THR B 1 33 ? 15.945 -43.375 -1.122 1 89 33 THR B O 1
ATOM 2918 N N . ARG B 1 34 ? 15.312 -43.469 0.946 1 88.75 34 ARG B N 1
ATOM 2919 C CA . ARG B 1 34 ? 15.258 -42.031 1.119 1 88.75 34 ARG B CA 1
ATOM 2920 C C . ARG B 1 34 ? 16.625 -41.406 0.849 1 88.75 34 ARG B C 1
ATOM 2922 O O . ARG B 1 34 ? 16.719 -40.406 0.149 1 88.75 34 ARG B O 1
ATOM 2929 N N . ILE B 1 35 ? 17.594 -42.031 1.421 1 88.5 35 ILE B N 1
ATOM 2930 C CA . ILE B 1 35 ? 18.953 -41.531 1.244 1 88.5 35 ILE B CA 1
ATOM 2931 C C . ILE B 1 35 ? 19.312 -41.531 -0.239 1 88.5 35 ILE B C 1
ATOM 2933 O O . ILE B 1 35 ? 19.891 -40.562 -0.748 1 88.5 35 ILE B O 1
ATOM 2937 N N . LYS B 1 36 ? 19.016 -42.625 -0.916 1 89.75 36 LYS B N 1
ATOM 2938 C CA . LYS B 1 36 ? 19.312 -42.75 -2.342 1 89.75 36 LYS B CA 1
ATOM 2939 C C . LYS B 1 36 ? 18.594 -41.656 -3.141 1 89.75 36 LYS B C 1
ATOM 2941 O O . LYS B 1 36 ? 19.203 -41.031 -4.016 1 89.75 36 LYS B O 1
ATOM 2946 N N . VAL B 1 37 ? 17.359 -41.469 -2.826 1 89.81 37 VAL B N 1
ATOM 2947 C CA . VAL B 1 37 ? 16.547 -40.5 -3.545 1 89.81 37 VAL B CA 1
ATOM 2948 C C . VAL B 1 37 ? 17.062 -39.094 -3.268 1 89.81 37 VAL B C 1
ATOM 2950 O O . VAL B 1 37 ? 17.234 -38.281 -4.191 1 89.81 37 VAL B O 1
ATOM 2953 N N . GLU B 1 38 ? 17.281 -38.812 -2.049 1 87.5 38 GLU B N 1
ATOM 2954 C CA . GLU B 1 38 ? 17.781 -37.5 -1.675 1 87.5 38 GLU B CA 1
ATOM 2955 C C . GLU B 1 38 ? 19.141 -37.219 -2.309 1 87.5 38 GLU B C 1
ATOM 2957 O O . GLU B 1 38 ? 19.422 -36.094 -2.732 1 87.5 38 GLU B O 1
ATOM 2962 N N . SER B 1 39 ? 20.031 -38.25 -2.287 1 86.81 39 SER B N 1
ATOM 2963 C CA . SER B 1 39 ? 21.328 -38.125 -2.951 1 86.81 39 SER B CA 1
ATOM 2964 C C . SER B 1 39 ? 21.156 -37.844 -4.441 1 86.81 39 SER B C 1
ATOM 2966 O O . SER B 1 39 ? 21.875 -37.031 -5.008 1 86.81 39 SER B O 1
ATOM 2968 N N . ALA B 1 40 ? 20.297 -38.531 -5.074 1 88.06 40 ALA B N 1
ATOM 2969 C CA . ALA B 1 40 ? 20.031 -38.344 -6.496 1 88.06 40 ALA B CA 1
ATOM 2970 C C . ALA B 1 40 ? 19.5 -36.938 -6.773 1 88.06 40 ALA B C 1
ATOM 2972 O O . ALA B 1 40 ? 19.891 -36.312 -7.758 1 88.06 40 ALA B O 1
ATOM 2973 N N . ILE B 1 41 ? 18.594 -36.469 -5.898 1 82.25 41 ILE B N 1
ATOM 2974 C CA . ILE B 1 41 ? 18.031 -35.125 -6.02 1 82.25 41 ILE B CA 1
ATOM 2975 C C . ILE B 1 41 ? 19.156 -34.094 -5.969 1 82.25 41 ILE B C 1
ATOM 2977 O O . ILE B 1 41 ? 19.203 -33.188 -6.797 1 82.25 41 ILE B O 1
ATOM 2981 N N . LYS B 1 42 ? 20.016 -34.281 -5.09 1 80.19 42 LYS B N 1
ATOM 2982 C CA . LYS B 1 42 ? 21.156 -33.375 -4.914 1 80.19 42 LYS B CA 1
ATOM 2983 C C . LYS B 1 42 ? 22.094 -33.438 -6.113 1 80.19 42 LYS B C 1
ATOM 2985 O O . LYS B 1 42 ? 22.516 -32.375 -6.633 1 80.19 42 LYS B O 1
ATOM 2990 N N . LYS B 1 43 ? 22.406 -34.625 -6.508 1 82.12 43 LYS B N 1
ATOM 2991 C CA . LYS B 1 43 ? 23.359 -34.812 -7.598 1 82.12 43 LYS B CA 1
ATOM 2992 C C . LYS B 1 43 ? 22.812 -34.25 -8.906 1 82.12 43 LYS B C 1
ATOM 2994 O O . LYS B 1 43 ? 23.578 -33.719 -9.727 1 82.12 43 LYS B O 1
ATOM 2999 N N . LEU B 1 44 ? 21.516 -34.406 -9 1 82.56 44 LEU B N 1
ATOM 3000 C CA . LEU B 1 44 ? 20.891 -33.969 -10.242 1 82.56 44 LEU B CA 1
ATOM 3001 C C . LEU B 1 44 ? 20.406 -32.531 -10.148 1 82.56 44 LEU B C 1
ATOM 3003 O O . LEU B 1 44 ? 19.922 -31.953 -11.125 1 82.56 44 LEU B O 1
ATOM 3007 N N . ASN B 1 45 ? 20.594 -32 -8.922 1 77.38 45 ASN B N 1
ATOM 3008 C CA . ASN B 1 45 ? 20.047 -30.672 -8.656 1 77.38 45 ASN B CA 1
ATOM 3009 C C . ASN B 1 45 ? 18.578 -30.578 -9.055 1 77.38 45 ASN B C 1
ATOM 3011 O O . ASN B 1 45 ? 18.156 -29.641 -9.727 1 77.38 45 ASN B O 1
ATOM 3015 N N . PHE B 1 46 ? 17.906 -31.734 -8.742 1 73 46 PHE B N 1
ATOM 3016 C CA . PHE B 1 46 ? 16.5 -31.859 -9.094 1 73 46 PHE B CA 1
ATOM 3017 C C . PHE B 1 46 ? 15.625 -31 -8.188 1 73 46 PHE B C 1
ATOM 3019 O O . PHE B 1 46 ? 15.766 -31.047 -6.961 1 73 46 PHE B O 1
ATOM 3026 N N . ARG B 1 47 ? 14.875 -30.125 -8.773 1 67.62 47 ARG B N 1
ATOM 3027 C CA . ARG B 1 47 ? 13.867 -29.359 -8.039 1 67.62 47 ARG B CA 1
ATOM 3028 C C . ARG B 1 47 ? 12.461 -29.797 -8.445 1 67.62 47 ARG B C 1
ATOM 3030 O O . ARG B 1 47 ? 12.117 -29.781 -9.625 1 67.62 47 ARG B O 1
ATOM 3037 N N . PRO B 1 48 ? 11.773 -30.344 -7.359 1 60.81 48 PRO B N 1
ATOM 3038 C CA . PRO B 1 48 ? 10.406 -30.766 -7.703 1 60.81 48 PRO B CA 1
ATOM 3039 C C . PRO B 1 48 ? 9.594 -29.641 -8.352 1 60.81 48 PRO B C 1
ATOM 3041 O O . PRO B 1 48 ? 9.742 -28.469 -7.984 1 60.81 48 PRO B O 1
ATOM 3044 N N . ASN B 1 49 ? 9 -30.047 -9.492 1 59.53 49 ASN B N 1
ATOM 3045 C CA . ASN B 1 49 ? 8.109 -29.109 -10.164 1 59.53 49 ASN B CA 1
ATOM 3046 C C . ASN B 1 49 ? 6.77 -29 -9.438 1 59.53 49 ASN B C 1
ATOM 3048 O O . ASN B 1 49 ? 5.957 -29.922 -9.477 1 59.53 49 ASN B O 1
ATOM 3052 N N . ILE B 1 50 ? 6.57 -28 -8.625 1 56.22 50 ILE B N 1
ATOM 3053 C CA . ILE B 1 50 ? 5.383 -27.797 -7.801 1 56.22 50 ILE B CA 1
ATOM 3054 C C . ILE B 1 50 ? 4.133 -27.812 -8.68 1 56.22 50 ILE B C 1
ATOM 3056 O O . ILE B 1 50 ? 3.086 -28.312 -8.273 1 56.22 50 ILE B O 1
ATOM 3060 N N . LEU B 1 51 ? 4.25 -27.297 -9.836 1 58.19 51 LEU B N 1
ATOM 3061 C CA . LEU B 1 51 ? 3.115 -27.297 -10.758 1 58.19 51 LEU B CA 1
ATOM 3062 C C . LEU B 1 51 ? 2.707 -28.719 -11.109 1 58.19 51 LEU B C 1
ATOM 3064 O O . LEU B 1 51 ? 1.516 -29.031 -11.156 1 58.19 51 LEU B O 1
ATOM 3068 N N . ALA B 1 52 ? 3.715 -29.484 -11.297 1 53.59 52 ALA B N 1
ATOM 3069 C CA . ALA B 1 52 ? 3.451 -30.891 -11.602 1 53.59 52 ALA B CA 1
ATOM 3070 C C . ALA B 1 52 ? 2.82 -31.609 -10.414 1 53.59 52 ALA B C 1
ATOM 3072 O O . ALA B 1 52 ? 1.89 -32.406 -10.578 1 53.59 52 ALA B O 1
ATOM 3073 N N . ARG B 1 53 ? 3.336 -31.266 -9.344 1 53.78 53 ARG B N 1
ATOM 3074 C CA . ARG B 1 53 ? 2.793 -31.859 -8.117 1 53.78 53 ARG B CA 1
ATOM 3075 C C . ARG B 1 53 ? 1.349 -31.422 -7.898 1 53.78 53 ARG B C 1
ATOM 3077 O O . ARG B 1 53 ? 0.519 -32.219 -7.445 1 53.78 53 ARG B O 1
ATOM 3084 N N . GLY B 1 54 ? 1.213 -30.172 -8.094 1 55.31 54 GLY B N 1
ATOM 3085 C CA . GLY B 1 54 ? -0.133 -29.641 -7.961 1 55.31 54 GLY B CA 1
ATOM 3086 C C . GLY B 1 54 ? -1.138 -30.312 -8.875 1 55.31 54 GLY B C 1
ATOM 3087 O O . GLY B 1 54 ? -2.281 -30.547 -8.477 1 55.31 54 GLY B O 1
ATOM 3088 N N . LEU B 1 55 ? -0.649 -30.703 -9.992 1 52.06 55 LEU B N 1
ATOM 3089 C CA . LEU B 1 55 ? -1.507 -31.391 -10.953 1 52.06 55 LEU B CA 1
ATOM 3090 C C . LEU B 1 55 ? -1.907 -32.781 -10.438 1 52.06 55 LEU B C 1
ATOM 3092 O O . LEU B 1 55 ? -3.049 -33.188 -10.617 1 52.06 55 LEU B O 1
ATOM 3096 N N . ILE B 1 56 ? -0.928 -33.344 -9.75 1 46.41 56 ILE B N 1
ATOM 3097 C CA . ILE B 1 56 ? -1.19 -34.688 -9.242 1 46.41 56 ILE B CA 1
ATOM 3098 C C . ILE B 1 56 ? -2.139 -34.625 -8.047 1 46.41 56 ILE B C 1
ATOM 3100 O O . ILE B 1 56 ? -3.072 -35.406 -7.938 1 46.41 56 ILE B O 1
ATOM 3104 N N . HIS B 1 57 ? -1.87 -33.688 -7.238 1 53.38 57 HIS B N 1
ATOM 3105 C CA . HIS B 1 57 ? -2.623 -33.625 -5.992 1 53.38 57 HIS B CA 1
ATOM 3106 C C . HIS B 1 57 ? -3.775 -32.625 -6.109 1 53.38 57 HIS B C 1
ATOM 3108 O O . HIS B 1 57 ? -4.531 -32.406 -5.156 1 53.38 57 HIS B O 1
ATOM 3114 N N . LYS B 1 58 ? -4.031 -32.125 -7.234 1 61.78 58 LYS B N 1
ATOM 3115 C CA . LYS B 1 58 ? -5.078 -31.141 -7.5 1 61.78 58 LYS B CA 1
ATOM 3116 C C . LYS B 1 58 ? -4.969 -29.938 -6.555 1 61.78 58 LYS B C 1
ATOM 3118 O O . LYS B 1 58 ? -5.977 -29.453 -6.043 1 61.78 58 LYS B O 1
ATOM 3123 N N . LYS B 1 59 ? -3.719 -29.75 -6.016 1 80.38 59 LYS B N 1
ATOM 3124 C CA . LYS B 1 59 ? -3.453 -28.609 -5.148 1 80.38 59 LYS B CA 1
ATOM 3125 C C . LYS B 1 59 ? -2.344 -27.734 -5.723 1 80.38 59 LYS B C 1
ATOM 3127 O O . LYS B 1 59 ? -1.23 -28.203 -5.957 1 80.38 59 LYS B O 1
ATOM 3132 N N . SER B 1 60 ? -2.627 -26.531 -5.98 1 86.75 60 SER B N 1
ATOM 3133 C CA . SER B 1 60 ? -1.662 -25.609 -6.578 1 86.75 60 SER B CA 1
ATOM 3134 C C . SER B 1 60 ? -0.88 -24.859 -5.508 1 86.75 60 SER B C 1
ATOM 3136 O O . SER B 1 60 ? 0.135 -24.234 -5.801 1 86.75 60 SER B O 1
ATOM 3138 N N . ASN B 1 61 ? -1.342 -24.891 -4.223 1 93.31 61 ASN B N 1
ATOM 3139 C CA . ASN B 1 61 ? -0.788 -24.094 -3.137 1 93.31 61 ASN B CA 1
ATOM 3140 C C . ASN B 1 61 ? -0.729 -22.609 -3.502 1 93.31 61 ASN B C 1
ATOM 3142 O O . ASN B 1 61 ? 0.274 -21.953 -3.248 1 93.31 61 ASN B O 1
ATOM 3146 N N . THR B 1 62 ? -1.745 -22.234 -4.215 1 96.06 62 THR B N 1
ATOM 3147 C CA . THR B 1 62 ? -1.884 -20.844 -4.641 1 96.06 62 THR B CA 1
ATOM 3148 C C . THR B 1 62 ? -3.258 -20.297 -4.266 1 96.06 62 THR B C 1
ATOM 3150 O O . THR B 1 62 ? -4.27 -21 -4.406 1 96.06 62 THR B O 1
ATOM 3153 N N . ILE B 1 63 ? -3.27 -19.156 -3.73 1 98.19 63 ILE B N 1
ATOM 3154 C CA . ILE B 1 63 ? -4.508 -18.469 -3.379 1 98.19 63 ILE B CA 1
ATOM 3155 C C . ILE B 1 63 ? -4.633 -17.188 -4.188 1 98.19 63 ILE B C 1
ATOM 3157 O O . ILE B 1 63 ? -3.658 -16.453 -4.344 1 98.19 63 ILE B O 1
ATOM 3161 N N . GLY B 1 64 ? -5.801 -16.953 -4.773 1 98.62 64 GLY B N 1
ATOM 3162 C CA . GLY B 1 64 ? -6.078 -15.664 -5.383 1 98.62 64 GLY B CA 1
ATOM 3163 C C . GLY B 1 64 ? -6.559 -14.625 -4.387 1 98.62 64 GLY B C 1
ATOM 3164 O O . GLY B 1 64 ? -7.43 -14.906 -3.561 1 98.62 64 GLY B O 1
ATOM 3165 N N . VAL B 1 65 ? -5.965 -13.484 -4.414 1 98.88 65 VAL B N 1
ATOM 3166 C CA . VAL B 1 65 ? -6.395 -12.352 -3.596 1 98.88 65 VAL B CA 1
ATOM 3167 C C . VAL B 1 65 ? -6.805 -11.188 -4.496 1 98.88 65 VAL B C 1
ATOM 3169 O O . VAL B 1 65 ? -5.969 -10.617 -5.203 1 98.88 65 VAL B O 1
ATOM 3172 N N . ILE B 1 66 ? -8.07 -10.867 -4.465 1 98.56 66 ILE B N 1
ATOM 3173 C CA . ILE B 1 66 ? -8.641 -9.805 -5.289 1 98.56 66 ILE B CA 1
ATOM 3174 C C . ILE B 1 66 ? -8.852 -8.547 -4.445 1 98.56 66 ILE B C 1
ATOM 3176 O O . ILE B 1 66 ? -9.492 -8.602 -3.395 1 98.56 66 ILE B O 1
ATOM 3180 N N . VAL B 1 67 ? -8.289 -7.465 -4.879 1 97.38 67 VAL B N 1
ATOM 3181 C CA . VAL B 1 67 ? -8.359 -6.211 -4.137 1 97.38 67 VAL B CA 1
ATOM 3182 C C . VAL B 1 67 ? -8.789 -5.082 -5.07 1 97.38 67 VAL B C 1
ATOM 3184 O O . VAL B 1 67 ? -8.445 -5.086 -6.258 1 97.38 67 VAL B O 1
ATOM 3187 N N . PRO B 1 68 ? -9.477 -4.074 -4.586 1 92.81 68 PRO B N 1
ATOM 3188 C CA . PRO B 1 68 ? -9.867 -2.939 -5.426 1 92.81 68 PRO B CA 1
ATOM 3189 C C . PRO B 1 68 ? -8.664 -2.119 -5.891 1 92.81 68 PRO B C 1
ATOM 3191 O O . PRO B 1 68 ? -8.602 -1.714 -7.055 1 92.81 68 PRO B O 1
ATOM 3194 N N . SER B 1 69 ? -7.793 -1.839 -4.945 1 92.31 69 SER B N 1
ATOM 3195 C CA . SER B 1 69 ? -6.609 -1.054 -5.277 1 92.31 69 SER B CA 1
ATOM 3196 C C . SER B 1 69 ? -5.523 -1.208 -4.219 1 92.31 69 SER B C 1
ATOM 3198 O O . SER B 1 69 ? -5.672 -0.715 -3.098 1 92.31 69 SER B O 1
ATOM 3200 N N . ILE B 1 70 ? -4.43 -1.647 -4.645 1 95 70 ILE B N 1
ATOM 3201 C CA . ILE B 1 70 ? -3.367 -1.917 -3.682 1 95 70 ILE B CA 1
ATOM 3202 C C . ILE B 1 70 ? -2.678 -0.611 -3.291 1 95 70 ILE B C 1
ATOM 3204 O O . ILE B 1 70 ? -1.867 -0.582 -2.363 1 95 70 ILE B O 1
ATOM 3208 N N . THR B 1 71 ? -3.08 0.534 -3.912 1 92.75 71 THR B N 1
ATOM 3209 C CA . THR B 1 71 ? -2.467 1.814 -3.576 1 92.75 71 THR B CA 1
ATOM 3210 C C . THR B 1 71 ? -3.305 2.561 -2.543 1 92.75 71 THR B C 1
ATOM 3212 O O . THR B 1 71 ? -2.871 3.584 -2.006 1 92.75 71 THR B O 1
ATOM 3215 N N . ASN B 1 72 ? -4.531 2.057 -2.33 1 90.12 72 ASN B N 1
ATOM 3216 C CA . ASN B 1 72 ? -5.281 2.539 -1.176 1 90.12 72 ASN B CA 1
ATOM 3217 C C . ASN B 1 72 ? -4.746 1.952 0.126 1 90.12 72 ASN B C 1
ATOM 3219 O O . ASN B 1 72 ? -4.621 0.733 0.258 1 90.12 72 ASN B O 1
ATOM 3223 N N . LEU B 1 73 ? -4.539 2.805 1.026 1 89.81 73 LEU B N 1
ATOM 3224 C CA . LEU B 1 73 ? -3.744 2.502 2.213 1 89.81 73 LEU B CA 1
ATOM 3225 C C . LEU B 1 73 ? -4.445 1.473 3.09 1 89.81 73 LEU B C 1
ATOM 3227 O O . LEU B 1 73 ? -3.834 0.899 3.994 1 89.81 73 LEU B O 1
ATOM 3231 N N . PHE B 1 74 ? -5.656 1.153 2.904 1 92.12 74 PHE B N 1
ATOM 3232 C CA . PHE B 1 74 ? -6.387 0.114 3.617 1 92.12 74 PHE B CA 1
ATOM 3233 C C . PHE B 1 74 ? -5.953 -1.271 3.154 1 92.12 74 PHE B C 1
ATOM 3235 O O . PHE B 1 74 ? -5.648 -2.139 3.975 1 92.12 74 PHE B O 1
ATOM 3242 N N . PHE B 1 75 ? -5.688 -1.463 1.96 1 96.25 75 PHE B N 1
ATOM 3243 C CA . PHE B 1 75 ? -5.633 -2.787 1.354 1 96.25 75 PHE B CA 1
ATOM 3244 C C . PHE B 1 75 ? -4.238 -3.387 1.492 1 96.25 75 PHE B C 1
ATOM 3246 O O . PHE B 1 75 ? -4.094 -4.586 1.729 1 96.25 75 PHE B O 1
ATOM 3253 N N . PRO B 1 76 ? -3.188 -2.58 1.39 1 96.5 76 PRO B N 1
ATOM 3254 C CA . PRO B 1 76 ? -1.864 -3.193 1.515 1 96.5 76 PRO B CA 1
ATOM 3255 C C . PRO B 1 76 ? -1.665 -3.898 2.854 1 96.5 76 PRO B C 1
ATOM 3257 O O . PRO B 1 76 ? -1.053 -4.969 2.908 1 96.5 76 PRO B O 1
ATOM 3260 N N . THR B 1 77 ? -2.191 -3.328 3.895 1 96.56 77 THR B N 1
ATOM 3261 C CA . THR B 1 77 ? -2.059 -3.928 5.219 1 96.56 77 THR B CA 1
ATOM 3262 C C . THR B 1 77 ? -2.812 -5.254 5.289 1 96.56 77 THR B C 1
ATOM 3264 O O . THR B 1 77 ? -2.301 -6.238 5.824 1 96.56 77 THR B O 1
ATOM 3267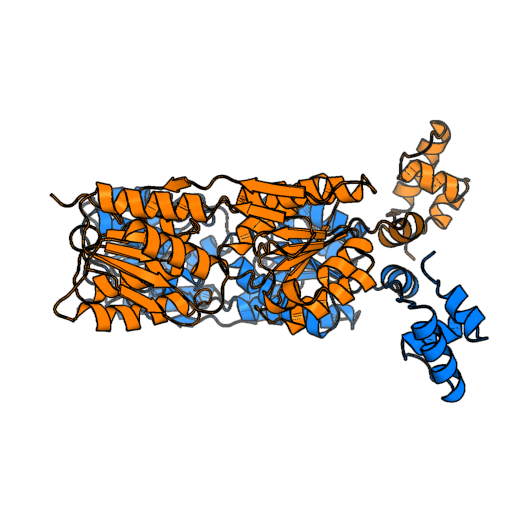 N N . VAL B 1 78 ? -3.996 -5.254 4.734 1 98.44 78 VAL B N 1
ATOM 3268 C CA . VAL B 1 78 ? -4.801 -6.469 4.711 1 98.44 78 VAL B CA 1
ATOM 3269 C C . VAL B 1 78 ? -4.082 -7.551 3.906 1 98.44 78 VAL B C 1
ATOM 3271 O O . VAL B 1 78 ? -3.959 -8.688 4.359 1 98.44 78 VAL B O 1
ATOM 3274 N N . VAL B 1 79 ? -3.559 -7.188 2.779 1 98.56 79 VAL B N 1
ATOM 3275 C CA . VAL B 1 79 ? -2.9 -8.125 1.875 1 98.56 79 VAL B CA 1
ATOM 3276 C C . VAL B 1 79 ? -1.62 -8.656 2.52 1 98.56 79 VAL B C 1
ATOM 3278 O O . VAL B 1 79 ? -1.307 -9.844 2.41 1 98.56 79 VAL B O 1
ATOM 3281 N N . LYS B 1 80 ? -0.907 -7.781 3.172 1 97.75 80 LYS B N 1
ATOM 3282 C CA . LYS B 1 80 ? 0.298 -8.211 3.875 1 97.75 80 LYS B CA 1
ATOM 3283 C C . LYS B 1 80 ? -0.016 -9.305 4.887 1 97.75 80 LYS B C 1
ATOM 3285 O O . LYS B 1 80 ? 0.703 -10.305 4.973 1 97.75 80 LYS B O 1
ATOM 3290 N N . ALA B 1 81 ? -1.062 -9.109 5.641 1 98.44 81 ALA B N 1
ATOM 3291 C CA . ALA B 1 81 ? -1.459 -10.086 6.648 1 98.44 81 ALA B CA 1
ATOM 3292 C C . ALA B 1 81 ? -1.842 -11.422 6.008 1 98.44 81 ALA B C 1
ATOM 3294 O O . ALA B 1 81 ? -1.436 -12.484 6.477 1 98.44 81 ALA B O 1
ATOM 3295 N N . ILE B 1 82 ? -2.611 -11.328 4.93 1 98.81 82 ILE B N 1
ATOM 3296 C CA . ILE B 1 82 ? -3.02 -12.523 4.207 1 98.81 82 ILE B CA 1
ATOM 3297 C C . ILE B 1 82 ? -1.785 -13.289 3.732 1 98.81 82 ILE B C 1
ATOM 3299 O O . ILE B 1 82 ? -1.664 -14.492 3.969 1 98.81 82 ILE B O 1
ATOM 3303 N N . GLU B 1 83 ? -0.882 -12.562 3.092 1 98.62 83 GLU B N 1
ATOM 3304 C CA . GLU B 1 83 ? 0.322 -13.164 2.531 1 98.62 83 GLU B CA 1
ATOM 3305 C C . GLU B 1 83 ? 1.17 -13.82 3.619 1 98.62 83 GLU B C 1
ATOM 3307 O O . GLU B 1 83 ? 1.661 -14.938 3.445 1 98.62 83 GLU B O 1
ATOM 3312 N N . ALA B 1 84 ? 1.301 -13.172 4.734 1 97.56 84 ALA B N 1
ATOM 3313 C CA . ALA B 1 84 ? 2.133 -13.68 5.824 1 97.56 84 ALA B CA 1
ATOM 3314 C C . ALA B 1 84 ? 1.59 -15 6.363 1 97.56 84 ALA B C 1
ATOM 3316 O O . ALA B 1 84 ? 2.34 -15.969 6.523 1 97.56 84 ALA B O 1
ATOM 3317 N N . ILE B 1 85 ? 0.301 -15.078 6.574 1 98.25 85 ILE B N 1
ATOM 3318 C CA . ILE B 1 85 ? -0.323 -16.281 7.133 1 98.25 85 ILE B CA 1
ATOM 3319 C C . ILE B 1 85 ? -0.256 -17.422 6.121 1 98.25 85 ILE B C 1
ATOM 3321 O O . ILE B 1 85 ? 0.078 -18.547 6.473 1 98.25 85 ILE B O 1
ATOM 3325 N N . LEU B 1 86 ? -0.534 -17.109 4.883 1 98 86 LEU B N 1
ATOM 3326 C CA . LEU B 1 86 ? -0.567 -18.141 3.848 1 98 86 LEU B CA 1
ATOM 3327 C C . LEU B 1 86 ? 0.834 -18.656 3.557 1 98 86 LEU B C 1
ATOM 3329 O O . LEU B 1 86 ? 1.017 -19.859 3.318 1 98 86 LEU B O 1
ATOM 3333 N N . ARG B 1 87 ? 1.745 -17.781 3.598 1 96 87 ARG B N 1
ATOM 3334 C CA . ARG B 1 87 ? 3.131 -18.172 3.371 1 96 87 ARG B CA 1
ATOM 3335 C C . ARG B 1 87 ? 3.588 -19.188 4.406 1 96 87 ARG B C 1
ATOM 3337 O O . ARG B 1 87 ? 4.277 -20.156 4.074 1 96 87 ARG B O 1
ATOM 3344 N N . GLU B 1 88 ? 3.217 -18.969 5.59 1 94.81 88 GLU B N 1
ATOM 3345 C CA . GLU B 1 88 ? 3.582 -19.875 6.672 1 94.81 88 GLU B CA 1
ATOM 3346 C C . GLU B 1 88 ? 3.061 -21.281 6.414 1 94.81 88 GLU B C 1
ATOM 3348 O O . GLU B 1 88 ? 3.6 -22.25 6.941 1 94.81 88 GLU B O 1
ATOM 3353 N N . GLN B 1 89 ? 2.035 -21.359 5.578 1 94 89 GLN B N 1
ATOM 3354 C CA . GLN B 1 89 ? 1.427 -22.656 5.281 1 94 89 GLN B CA 1
ATOM 3355 C C . GLN B 1 89 ? 1.845 -23.156 3.9 1 94 89 GLN B C 1
ATOM 3357 O O . GLN B 1 89 ? 1.257 -24.094 3.373 1 94 89 GLN B O 1
ATOM 3362 N N . GLY B 1 90 ? 2.811 -22.453 3.289 1 92.69 90 GLY B N 1
ATOM 3363 C CA . GLY B 1 90 ? 3.379 -22.906 2.031 1 92.69 90 GLY B CA 1
ATOM 3364 C C . GLY B 1 90 ? 2.613 -22.406 0.817 1 92.69 90 GLY B C 1
ATOM 3365 O O . GLY B 1 90 ? 2.828 -22.891 -0.296 1 92.69 90 GLY B O 1
ATOM 3366 N N . TYR B 1 91 ? 1.689 -21.469 1.024 1 95.5 91 TYR B N 1
ATOM 3367 C CA . TYR B 1 91 ? 0.914 -20.938 -0.087 1 95.5 91 TYR B CA 1
ATOM 3368 C C . TYR B 1 91 ? 1.544 -19.656 -0.62 1 95.5 91 TYR B C 1
ATOM 3370 O O . TYR B 1 91 ? 2.174 -18.906 0.13 1 95.5 91 TYR B O 1
ATOM 3378 N N . PHE B 1 92 ? 1.394 -19.469 -1.899 1 96.56 92 PHE B N 1
ATOM 3379 C CA . PHE B 1 92 ? 1.661 -18.172 -2.525 1 96.56 92 PHE B CA 1
ATOM 3380 C C . PHE B 1 92 ? 0.362 -17.5 -2.947 1 96.56 92 PHE B C 1
ATOM 3382 O O . PHE B 1 92 ? -0.667 -18.156 -3.104 1 96.56 92 PHE B O 1
ATOM 3389 N N . ILE B 1 93 ? 0.457 -16.172 -3.123 1 98.19 93 ILE B N 1
ATOM 3390 C CA . ILE B 1 93 ? -0.785 -15.516 -3.512 1 98.19 93 ILE B CA 1
ATOM 3391 C C . ILE B 1 93 ? -0.616 -14.859 -4.883 1 98.19 93 ILE B C 1
ATOM 3393 O O . ILE B 1 93 ? 0.455 -14.336 -5.199 1 98.19 93 ILE B O 1
ATOM 3397 N N . TYR B 1 94 ? -1.666 -15.023 -5.75 1 98.12 94 TYR B N 1
ATOM 3398 C CA . TYR B 1 94 ? -1.857 -14.133 -6.891 1 98.12 94 TYR B CA 1
ATOM 3399 C C . TYR B 1 94 ? -2.496 -12.82 -6.453 1 98.12 94 TYR B C 1
ATOM 3401 O O . TYR B 1 94 ? -3.586 -12.812 -5.875 1 98.12 94 TYR B O 1
ATOM 3409 N N . LEU B 1 95 ? -1.813 -11.75 -6.633 1 98.62 95 LEU B N 1
ATOM 3410 C CA . LEU B 1 95 ? -2.404 -10.438 -6.375 1 98.62 95 LEU B CA 1
ATOM 3411 C C . LEU B 1 95 ? -3.189 -9.953 -7.59 1 98.62 95 LEU B C 1
ATOM 3413 O O . LEU B 1 95 ? -2.646 -9.875 -8.695 1 98.62 95 LEU B O 1
ATOM 3417 N N . CYS B 1 96 ? -4.457 -9.625 -7.387 1 98.44 96 CYS B N 1
ATOM 3418 C CA . CYS B 1 96 ? -5.352 -9.195 -8.453 1 98.44 96 CYS B CA 1
ATOM 3419 C C . CYS B 1 96 ? -5.961 -7.832 -8.133 1 98.44 96 CYS B C 1
ATOM 3421 O O . CYS B 1 96 ? -6.836 -7.727 -7.273 1 98.44 96 CYS B O 1
ATOM 3423 N N . ASN B 1 97 ? -5.551 -6.871 -8.852 1 97.25 97 ASN B N 1
ATOM 3424 C CA . ASN B 1 97 ? -6.039 -5.508 -8.664 1 97.25 97 ASN B CA 1
ATOM 3425 C C . ASN B 1 97 ? -7.168 -5.176 -9.641 1 97.25 97 ASN B C 1
ATOM 3427 O O . ASN B 1 97 ? -6.938 -5.074 -10.844 1 97.25 97 ASN B O 1
ATOM 3431 N N . THR B 1 98 ? -8.352 -4.82 -9.125 1 95.94 98 THR B N 1
ATOM 3432 C CA . THR B 1 98 ? -9.508 -4.672 -10 1 95.94 98 THR B CA 1
ATOM 3433 C C . THR B 1 98 ? -9.68 -3.217 -10.43 1 95.94 98 THR B C 1
ATOM 3435 O O . THR B 1 98 ? -10.445 -2.922 -11.352 1 95.94 98 THR B O 1
ATOM 3438 N N . ASP B 1 99 ? -9 -2.33 -9.688 1 90.5 99 ASP B N 1
ATOM 3439 C CA . ASP B 1 99 ? -9.211 -0.896 -9.859 1 90.5 99 ASP B CA 1
ATOM 3440 C C . ASP B 1 99 ? -10.68 -0.525 -9.672 1 90.5 99 ASP B C 1
ATOM 3442 O O . ASP B 1 99 ? -11.211 0.317 -10.398 1 90.5 99 ASP B O 1
ATOM 3446 N N . ASN B 1 100 ? -11.305 -1.251 -8.773 1 87.69 100 ASN B N 1
ATOM 3447 C CA . ASN B 1 100 ? -12.68 -0.989 -8.367 1 87.69 100 ASN B CA 1
ATOM 3448 C C . ASN B 1 100 ? -13.656 -1.214 -9.516 1 87.69 100 ASN B C 1
ATOM 3450 O O . ASN B 1 100 ? -14.719 -0.594 -9.57 1 87.69 100 ASN B O 1
ATOM 3454 N N . LYS B 1 101 ? -13.281 -2.064 -10.453 1 91.62 101 LYS B N 1
ATOM 3455 C CA . LYS B 1 101 ? -14.141 -2.33 -11.594 1 91.62 101 LYS B CA 1
ATOM 3456 C C . LYS B 1 101 ? -14.867 -3.666 -11.438 1 91.62 101 LYS B C 1
ATOM 3458 O O . LYS B 1 101 ? -14.227 -4.715 -11.328 1 91.62 101 LYS B O 1
ATOM 3463 N N . GLU B 1 102 ? -16.094 -3.615 -11.562 1 93.19 102 GLU B N 1
ATOM 3464 C CA . GLU B 1 102 ? -16.938 -4.785 -11.383 1 93.19 102 GLU B CA 1
ATOM 3465 C C . GLU B 1 102 ? -16.578 -5.891 -12.367 1 93.19 102 GLU B C 1
ATOM 3467 O O . GLU B 1 102 ? -16.484 -7.059 -11.984 1 93.19 102 GLU B O 1
ATOM 3472 N N . ASP B 1 103 ? -16.375 -5.496 -13.578 1 95.31 103 ASP B N 1
ATOM 3473 C CA . ASP B 1 103 ? -16.078 -6.48 -14.625 1 95.31 103 ASP B CA 1
ATOM 3474 C C . ASP B 1 103 ? -14.719 -7.133 -14.398 1 95.31 103 ASP B C 1
ATOM 3476 O O . ASP B 1 103 ? -14.539 -8.32 -14.664 1 95.31 103 ASP B O 1
ATOM 3480 N N . GLU B 1 104 ? -13.789 -6.363 -13.945 1 95.38 104 GLU B N 1
ATOM 3481 C CA . GLU B 1 104 ? -12.461 -6.902 -13.664 1 95.38 104 GLU B CA 1
ATOM 3482 C C . GLU B 1 104 ? -12.5 -7.926 -12.531 1 95.38 104 GLU B C 1
ATOM 3484 O O . GLU B 1 104 ? -11.773 -8.914 -12.555 1 95.38 104 GLU B O 1
ATOM 3489 N N . GLU B 1 105 ? -13.312 -7.629 -11.57 1 95.75 105 GLU B N 1
ATOM 3490 C CA . GLU B 1 105 ? -13.492 -8.555 -10.453 1 95.75 105 GLU B CA 1
ATOM 3491 C C . GLU B 1 105 ? -13.922 -9.938 -10.945 1 95.75 105 GLU B C 1
ATOM 3493 O O . GLU B 1 105 ? -13.32 -10.945 -10.578 1 95.75 105 GLU B O 1
ATOM 3498 N N . ILE B 1 106 ? -14.859 -9.961 -11.82 1 94.94 106 ILE B N 1
ATOM 3499 C CA . ILE B 1 106 ? -15.375 -11.203 -12.391 1 94.94 106 ILE B CA 1
ATOM 3500 C C . ILE B 1 106 ? -14.305 -11.859 -13.258 1 94.94 106 ILE B C 1
ATOM 3502 O O . ILE B 1 106 ? -14.102 -13.078 -13.195 1 94.94 106 ILE B O 1
ATOM 3506 N N . GLY B 1 107 ? -13.688 -11.031 -14.039 1 94.88 107 GLY B N 1
ATOM 3507 C CA . GLY B 1 107 ? -12.617 -11.539 -14.875 1 94.88 107 GLY B CA 1
ATOM 3508 C C . GLY B 1 107 ? -11.531 -12.242 -14.094 1 94.88 107 GLY B C 1
ATOM 3509 O O . GLY B 1 107 ? -11.07 -13.32 -14.484 1 94.88 107 GLY B O 1
ATOM 3510 N N . TYR B 1 108 ? -11.156 -11.695 -12.984 1 96.19 108 TYR B N 1
ATOM 3511 C CA . TYR B 1 108 ? -10.125 -12.297 -12.148 1 96.19 108 TYR B CA 1
ATOM 3512 C C . TYR B 1 108 ? -10.609 -13.609 -11.547 1 96.19 108 TYR B C 1
ATOM 3514 O O . TYR B 1 108 ? -9.867 -14.594 -11.492 1 96.19 108 TYR B O 1
ATOM 3522 N N . ILE B 1 109 ? -11.805 -13.609 -11.078 1 95.06 109 ILE B N 1
ATOM 3523 C CA . ILE B 1 109 ? -12.367 -14.82 -10.492 1 95.06 109 ILE B CA 1
ATOM 3524 C C . ILE B 1 109 ? -12.312 -15.969 -11.5 1 95.06 109 ILE B C 1
ATOM 3526 O O . ILE B 1 109 ? -11.844 -17.062 -11.188 1 95.06 109 ILE B O 1
ATOM 3530 N N . ASN B 1 110 ? -12.742 -15.695 -12.703 1 90.81 110 ASN B N 1
ATOM 3531 C CA . ASN B 1 110 ? -12.727 -16.703 -13.758 1 90.81 110 ASN B CA 1
ATOM 3532 C C . ASN B 1 110 ? -11.312 -17.188 -14.055 1 90.81 110 ASN B C 1
ATOM 3534 O O . ASN B 1 110 ? -11.07 -18.391 -14.148 1 90.81 110 ASN B O 1
ATOM 3538 N N . SER B 1 111 ? -10.453 -16.281 -14.164 1 92.19 111 SER B N 1
ATOM 3539 C CA . SER B 1 111 ? -9.07 -16.625 -14.469 1 92.19 111 SER B CA 1
ATOM 3540 C C . SER B 1 111 ? -8.445 -17.469 -13.352 1 92.19 111 SER B C 1
ATOM 3542 O O . SER B 1 111 ? -7.672 -18.375 -13.617 1 92.19 111 SER B O 1
ATOM 3544 N N . LEU B 1 112 ? -8.727 -17.094 -12.102 1 94.06 112 LEU B N 1
ATOM 3545 C CA . LEU B 1 112 ? -8.195 -17.812 -10.953 1 94.06 112 LEU B CA 1
ATOM 3546 C C . LEU B 1 112 ? -8.727 -19.25 -10.914 1 94.06 112 LEU B C 1
ATOM 3548 O O . LEU B 1 112 ? -7.992 -20.172 -10.578 1 94.06 112 LEU B O 1
ATOM 3552 N N . GLN B 1 113 ? -9.969 -19.375 -11.242 1 89.56 113 GLN B N 1
ATOM 3553 C CA . GLN B 1 113 ? -10.531 -20.719 -11.336 1 89.56 113 GLN B CA 1
ATOM 3554 C C . GLN B 1 113 ? -9.859 -21.516 -12.438 1 89.56 113 GLN B C 1
ATOM 3556 O O . GLN B 1 113 ? -9.531 -22.688 -12.242 1 89.56 113 GLN B O 1
ATOM 3561 N N . ASP B 1 114 ? -9.656 -20.828 -13.539 1 83.12 114 ASP B N 1
ATOM 3562 C CA . ASP B 1 114 ? -8.977 -21.484 -14.656 1 83.12 114 ASP B CA 1
ATOM 3563 C C . ASP B 1 114 ? -7.578 -21.953 -14.258 1 83.12 114 ASP B C 1
ATOM 3565 O O . ASP B 1 114 ? -7.094 -22.969 -14.75 1 83.12 114 ASP B O 1
ATOM 3569 N N . ARG B 1 115 ? -7.008 -21.281 -13.352 1 87.19 115 ARG B N 1
ATOM 3570 C CA . ARG B 1 115 ? -5.652 -21.594 -12.914 1 87.19 115 ARG B CA 1
ATOM 3571 C C . ARG B 1 115 ? -5.66 -22.594 -11.758 1 87.19 115 ARG B C 1
ATOM 3573 O O . ARG B 1 115 ? -4.602 -22.953 -11.234 1 87.19 115 ARG B O 1
ATOM 3580 N N . GLN B 1 116 ? -6.855 -22.922 -11.344 1 87.88 116 GLN B N 1
ATOM 3581 C CA . GLN B 1 116 ? -7.059 -23.953 -10.328 1 87.88 116 GLN B CA 1
ATOM 3582 C C . GLN B 1 116 ? -6.395 -23.562 -9.008 1 87.88 116 GLN B C 1
ATOM 3584 O O . GLN B 1 116 ? -5.68 -24.375 -8.406 1 87.88 116 GLN B O 1
ATOM 3589 N N . VAL B 1 117 ? -6.59 -22.359 -8.617 1 94 117 VAL B N 1
ATOM 3590 C CA . VAL B 1 117 ? -6.125 -21.969 -7.293 1 94 117 VAL B CA 1
ATOM 3591 C C . VAL B 1 117 ? -6.887 -22.734 -6.223 1 94 117 VAL B C 1
ATOM 3593 O O . VAL B 1 117 ? -7.984 -23.25 -6.477 1 94 117 VAL B O 1
ATOM 3596 N N . ASP B 1 118 ? -6.285 -22.797 -5.074 1 95.12 118 ASP B N 1
ATOM 3597 C CA . ASP B 1 118 ? -6.891 -23.578 -4.008 1 95.12 118 ASP B CA 1
ATOM 3598 C C . ASP B 1 118 ? -7.98 -22.797 -3.287 1 95.12 118 ASP B C 1
ATOM 3600 O O . ASP B 1 118 ? -8.805 -23.375 -2.578 1 95.12 118 ASP B O 1
ATOM 3604 N N . GLY B 1 119 ? -8.016 -21.547 -3.42 1 97.31 119 GLY B N 1
ATOM 3605 C CA . GLY B 1 119 ? -8.992 -20.672 -2.795 1 97.31 119 GLY B CA 1
ATOM 3606 C C . GLY B 1 119 ? -8.852 -19.219 -3.219 1 97.31 119 GLY B C 1
ATOM 3607 O O . GLY B 1 119 ? -7.867 -18.844 -3.863 1 97.31 119 GLY B O 1
ATOM 3608 N N . ILE B 1 120 ? -9.867 -18.438 -2.891 1 98.31 120 ILE B N 1
ATOM 3609 C CA . ILE B 1 120 ? -9.898 -17.031 -3.273 1 98.31 120 ILE B CA 1
ATOM 3610 C C . ILE B 1 120 ? -10.344 -16.172 -2.086 1 98.31 120 ILE B C 1
ATOM 3612 O O . ILE B 1 120 ? -11.281 -16.547 -1.369 1 98.31 120 ILE B O 1
ATOM 3616 N N . ILE B 1 121 ? -9.664 -15.133 -1.846 1 98.75 121 ILE B N 1
ATOM 3617 C CA . ILE B 1 121 ? -10.102 -14.078 -0.932 1 98.75 121 ILE B CA 1
ATOM 3618 C C . ILE B 1 121 ? -10.438 -12.82 -1.722 1 98.75 121 ILE B C 1
ATOM 3620 O O . ILE B 1 121 ? -9.625 -12.344 -2.518 1 98.75 121 ILE B O 1
ATOM 3624 N N . VAL B 1 122 ? -11.609 -12.312 -1.557 1 98.12 122 VAL B N 1
ATOM 3625 C CA . VAL B 1 122 ? -12.039 -11.07 -2.188 1 98.12 122 VAL B CA 1
ATOM 3626 C C . VAL B 1 122 ? -12.211 -9.984 -1.128 1 98.12 122 VAL B C 1
ATOM 3628 O O . VAL B 1 122 ? -13 -10.141 -0.196 1 98.12 122 VAL B O 1
ATOM 3631 N N . ILE B 1 123 ? -11.461 -8.977 -1.279 1 97 123 ILE B N 1
ATOM 3632 C CA . ILE B 1 123 ? -11.516 -7.871 -0.333 1 97 123 ILE B CA 1
ATOM 3633 C C . ILE B 1 123 ? -12.406 -6.762 -0.89 1 97 123 ILE B C 1
ATOM 3635 O O . ILE B 1 123 ? -12.172 -6.266 -1.994 1 97 123 ILE B O 1
ATOM 3639 N N . ASP B 1 124 ? -13.383 -6.367 -0.157 1 92.69 124 ASP B N 1
ATOM 3640 C CA . ASP B 1 124 ? -14.305 -5.285 -0.49 1 92.69 124 ASP B CA 1
ATOM 3641 C C . ASP B 1 124 ? -14.922 -5.492 -1.871 1 92.69 124 ASP B C 1
ATOM 3643 O O . ASP B 1 124 ? -14.773 -4.645 -2.756 1 92.69 124 ASP B O 1
ATOM 3647 N N . PRO B 1 125 ? -15.656 -6.566 -2.016 1 93.5 125 PRO B N 1
ATOM 3648 C CA . PRO B 1 125 ? -16.266 -6.863 -3.316 1 93.5 125 PRO B CA 1
ATOM 3649 C C . PRO B 1 125 ? -17.266 -5.797 -3.76 1 93.5 125 PRO B C 1
ATOM 3651 O O . PRO B 1 125 ? -17.875 -5.133 -2.922 1 93.5 125 PRO B O 1
ATOM 3654 N N . GLN B 1 126 ? -17.391 -5.684 -5.008 1 89.94 126 GLN B N 1
ATOM 3655 C CA . GLN B 1 126 ? -18.391 -4.777 -5.57 1 89.94 126 GLN B CA 1
ATOM 3656 C C . GLN B 1 126 ? -19.797 -5.238 -5.242 1 89.94 126 GLN B C 1
ATOM 3658 O O . GLN B 1 126 ? -20.125 -6.414 -5.418 1 89.94 126 GLN B O 1
ATOM 3663 N N . THR B 1 127 ? -20.594 -4.336 -4.867 1 86.81 127 THR B N 1
ATOM 3664 C CA . THR B 1 127 ? -21.953 -4.625 -4.414 1 86.81 127 THR B CA 1
ATOM 3665 C C . THR B 1 127 ? -22.75 -5.324 -5.508 1 86.81 127 THR B C 1
ATOM 3667 O O . THR B 1 127 ? -23.469 -6.285 -5.234 1 86.81 127 THR B O 1
ATOM 3670 N N . LYS B 1 128 ? -22.625 -4.84 -6.703 1 88.81 128 LYS B N 1
ATOM 3671 C CA . LYS B 1 128 ? -23.359 -5.426 -7.82 1 88.81 128 LYS B CA 1
ATOM 3672 C C . LYS B 1 128 ? -23.016 -6.906 -7.98 1 88.81 128 LYS B C 1
ATOM 3674 O O . LYS B 1 128 ? -23.906 -7.73 -8.195 1 88.81 128 LYS B O 1
ATOM 3679 N N . ASN B 1 129 ? -21.75 -7.219 -7.91 1 92.19 129 ASN B N 1
ATOM 3680 C CA . ASN B 1 129 ? -21.312 -8.609 -8.039 1 92.19 129 ASN B CA 1
ATOM 3681 C C . ASN B 1 129 ? -21.812 -9.461 -6.871 1 92.19 129 ASN B C 1
ATOM 3683 O O . ASN B 1 129 ? -22.203 -10.609 -7.062 1 92.19 129 ASN B O 1
ATOM 3687 N N . MET B 1 130 ? -21.844 -8.922 -5.699 1 90.25 130 MET B N 1
ATOM 3688 C CA . MET B 1 130 ? -22.297 -9.617 -4.5 1 90.25 130 MET B CA 1
ATOM 3689 C C . MET B 1 130 ? -23.781 -9.984 -4.617 1 90.25 130 MET B C 1
ATOM 3691 O O . MET B 1 130 ? -24.188 -11.07 -4.195 1 90.25 130 MET B O 1
ATOM 3695 N N . LYS B 1 131 ? -24.5 -9.203 -5.23 1 90.25 131 LYS B N 1
ATOM 3696 C CA . LYS B 1 131 ? -25.938 -9.383 -5.277 1 90.25 131 LYS B CA 1
ATOM 3697 C C . LYS B 1 131 ? -26.344 -10.242 -6.473 1 90.25 131 LYS B C 1
ATOM 3699 O O . LYS B 1 131 ? -27.516 -10.648 -6.586 1 90.25 131 LYS B O 1
ATOM 3704 N N . SER B 1 132 ? -25.484 -10.555 -7.328 1 91.38 132 SER B N 1
ATOM 3705 C CA . SER B 1 132 ? -25.828 -11.203 -8.594 1 91.38 132 SER B CA 1
ATOM 3706 C C . SER B 1 132 ? -26.016 -12.703 -8.422 1 91.38 132 SER B C 1
ATOM 3708 O O . SER B 1 132 ? -26.5 -13.383 -9.32 1 91.38 132 SER B O 1
ATOM 3710 N N . GLY B 1 133 ? -25.609 -13.211 -7.309 1 92 133 GLY B N 1
ATOM 3711 C CA . GLY B 1 133 ? -25.625 -14.648 -7.109 1 92 133 GLY B CA 1
ATOM 3712 C C . GLY B 1 133 ? -24.359 -15.336 -7.57 1 92 133 GLY B C 1
ATOM 3713 O O . GLY B 1 133 ? -24.156 -16.516 -7.305 1 92 133 GLY B O 1
ATOM 3714 N N . LEU B 1 134 ? -23.547 -14.602 -8.172 1 90.44 134 LEU B N 1
ATOM 3715 C CA . LEU B 1 134 ? -22.312 -15.125 -8.734 1 90.44 134 LEU B CA 1
ATOM 3716 C C . LEU B 1 134 ? -21.438 -15.75 -7.652 1 90.44 134 LEU B C 1
ATOM 3718 O O . LEU B 1 134 ? -20.938 -16.875 -7.816 1 90.44 134 LEU B O 1
ATOM 3722 N N . TYR B 1 135 ? -21.281 -15.133 -6.559 1 92.81 135 TYR B N 1
ATOM 3723 C CA . TYR B 1 135 ? -20.328 -15.562 -5.531 1 92.81 135 TYR B CA 1
ATOM 3724 C C . TYR B 1 135 ? -20.859 -16.797 -4.793 1 92.81 135 TYR B C 1
ATOM 3726 O O . TYR B 1 135 ? -20.078 -17.641 -4.375 1 92.81 135 TYR B O 1
ATOM 3734 N N . GLU B 1 136 ? -22.109 -16.891 -4.688 1 92.88 136 GLU B N 1
ATOM 3735 C CA . GLU B 1 136 ? -22.688 -18.109 -4.105 1 92.88 136 GLU B CA 1
ATOM 3736 C C . GLU B 1 136 ? -22.406 -19.328 -4.984 1 92.88 136 GLU B C 1
ATOM 3738 O O . GLU B 1 136 ? -22.125 -20.406 -4.477 1 92.88 136 GLU B O 1
ATOM 3743 N N . LYS B 1 137 ? -22.516 -19.062 -6.223 1 92.25 137 LYS B N 1
ATOM 3744 C CA . LYS B 1 137 ? -22.203 -20.125 -7.164 1 92.25 137 LYS B CA 1
ATOM 3745 C C . LYS B 1 137 ? -20.734 -20.516 -7.094 1 92.25 137 LYS B C 1
ATOM 3747 O O . LYS B 1 137 ? -20.391 -21.703 -7.043 1 92.25 137 LYS B O 1
ATOM 3752 N N . ILE B 1 138 ? -19.891 -19.562 -7.062 1 92.19 138 ILE B N 1
ATOM 3753 C CA . ILE B 1 138 ? -18.453 -19.781 -7.051 1 92.19 138 ILE B CA 1
ATOM 3754 C C . ILE B 1 138 ? -18.047 -20.484 -5.754 1 92.19 138 ILE B C 1
ATOM 3756 O O . ILE B 1 138 ? -17.172 -21.359 -5.758 1 92.19 138 ILE B O 1
ATOM 3760 N N . SER B 1 139 ? -18.656 -20.094 -4.66 1 92.38 139 SER B N 1
ATOM 3761 C CA . SER B 1 139 ? -18.297 -20.609 -3.344 1 92.38 139 SER B CA 1
ATOM 3762 C C . SER B 1 139 ? -18.578 -22.094 -3.238 1 92.38 139 SER B C 1
ATOM 3764 O O . SER B 1 139 ? -18.062 -22.766 -2.338 1 92.38 139 SER B O 1
ATOM 3766 N N . LYS B 1 140 ? -19.344 -22.625 -4.148 1 88.69 140 LYS B N 1
ATOM 3767 C CA . LYS B 1 140 ? -19.625 -24.047 -4.184 1 88.69 140 LYS B CA 1
ATOM 3768 C C . LYS B 1 140 ? -18.516 -24.812 -4.891 1 88.69 140 LYS B C 1
ATOM 3770 O O . LYS B 1 140 ? -18.406 -26.031 -4.75 1 88.69 140 LYS B O 1
ATOM 3775 N N . GLU B 1 141 ? -17.781 -24.078 -5.609 1 87.94 141 GLU B N 1
ATOM 3776 C CA . GLU B 1 141 ? -16.766 -24.719 -6.449 1 87.94 141 GLU B CA 1
ATOM 3777 C C . GLU B 1 141 ? -15.375 -24.562 -5.848 1 87.94 141 GLU B C 1
ATOM 3779 O O . GLU B 1 141 ? -14.5 -25.406 -6.074 1 87.94 141 GLU B O 1
ATOM 3784 N N . ILE B 1 142 ? -15.172 -23.562 -5.16 1 92.25 142 ILE B N 1
ATOM 3785 C CA . ILE B 1 142 ? -13.852 -23.266 -4.621 1 92.25 142 ILE B CA 1
ATOM 3786 C C . ILE B 1 142 ? -13.992 -22.531 -3.281 1 92.25 142 ILE B C 1
ATOM 3788 O O . ILE B 1 142 ? -14.883 -21.703 -3.111 1 92.25 142 ILE B O 1
ATOM 3792 N N . PRO B 1 143 ? -13.148 -22.875 -2.281 1 96.25 143 PRO B N 1
ATOM 3793 C CA . PRO B 1 143 ? -13.18 -22.109 -1.037 1 96.25 143 PRO B CA 1
ATOM 3794 C C . PRO B 1 143 ? -13.062 -20.594 -1.274 1 96.25 143 PRO B C 1
ATOM 3796 O O . PRO B 1 143 ? -12.172 -20.156 -2.006 1 96.25 143 PRO B O 1
ATOM 3799 N N . LEU B 1 144 ? -13.984 -19.859 -0.703 1 96.88 144 LEU B N 1
ATOM 3800 C CA . LEU B 1 144 ? -14.125 -18.422 -0.953 1 96.88 144 LEU B CA 1
ATOM 3801 C C . LEU B 1 144 ? -14.414 -17.672 0.342 1 96.88 144 LEU B C 1
ATOM 3803 O O . LEU B 1 144 ? -15.297 -18.062 1.106 1 96.88 144 LEU B O 1
ATOM 3807 N N . VAL B 1 145 ? -13.633 -16.625 0.63 1 98 145 VAL B N 1
ATOM 3808 C CA . VAL B 1 145 ? -13.836 -15.789 1.805 1 98 145 VAL B CA 1
ATOM 3809 C C . VAL B 1 145 ? -13.852 -14.32 1.39 1 98 145 VAL B C 1
ATOM 3811 O O . VAL B 1 145 ? -13.031 -13.891 0.569 1 98 145 VAL B O 1
ATOM 3814 N N . PHE B 1 146 ? -14.766 -13.578 1.908 1 97.56 146 PHE B N 1
ATOM 3815 C CA . PHE B 1 146 ? -14.836 -12.141 1.686 1 97.56 146 PHE B CA 1
ATOM 3816 C C . PHE B 1 146 ? -14.344 -11.375 2.908 1 97.56 146 PHE B C 1
ATOM 3818 O O . PHE B 1 146 ? -14.594 -11.781 4.043 1 97.56 146 PHE B O 1
ATOM 3825 N N . ILE B 1 147 ? -13.625 -10.352 2.605 1 97.5 147 ILE B N 1
ATOM 3826 C CA . ILE B 1 147 ? -13.32 -9.352 3.621 1 97.5 147 ILE B CA 1
ATOM 3827 C C . ILE B 1 147 ? -14.148 -8.086 3.367 1 97.5 147 ILE B C 1
ATOM 3829 O O . ILE B 1 147 ? -14.102 -7.523 2.271 1 97.5 147 ILE B O 1
ATOM 3833 N N . ASN B 1 148 ? -14.875 -7.613 4.301 1 93.19 148 ASN B N 1
ATOM 3834 C CA . ASN B 1 148 ? -15.805 -6.496 4.16 1 93.19 148 ASN B CA 1
ATOM 3835 C C . ASN B 1 148 ? -16.844 -6.766 3.076 1 93.19 148 ASN B C 1
ATOM 3837 O O . ASN B 1 148 ? -17.078 -7.918 2.705 1 93.19 148 ASN B O 1
ATOM 3841 N N . GLY B 1 149 ? -17.703 -5.82 2.754 1 86.25 149 GLY B N 1
ATOM 3842 C CA . GLY B 1 149 ? -18.719 -5.98 1.719 1 86.25 149 GLY B CA 1
ATOM 3843 C C . GLY B 1 149 ? -19.859 -6.887 2.137 1 86.25 149 GLY B C 1
ATOM 3844 O O . GLY B 1 149 ? -20.469 -7.551 1.299 1 86.25 149 GLY B O 1
ATOM 3845 N N . TYR B 1 150 ? -20.125 -6.918 3.344 1 85.06 150 TYR B N 1
ATOM 3846 C CA . TYR B 1 150 ? -21.156 -7.816 3.857 1 85.06 150 TYR B CA 1
ATOM 3847 C C . TYR B 1 150 ? -22.5 -7.52 3.219 1 85.06 150 TYR B C 1
ATOM 3849 O O . TYR B 1 150 ? -22.844 -6.355 2.984 1 85.06 150 TYR B O 1
ATOM 3857 N N . ASN B 1 151 ? -23.094 -8.547 2.896 1 83.56 151 ASN B N 1
ATOM 3858 C CA . ASN B 1 151 ? -24.469 -8.555 2.438 1 83.56 151 ASN B CA 1
ATOM 3859 C C . ASN B 1 151 ? -25.281 -9.664 3.107 1 83.56 151 ASN B C 1
ATOM 3861 O O . ASN B 1 151 ? -24.938 -10.844 2.982 1 83.56 151 ASN B O 1
ATOM 3865 N N . LYS B 1 152 ? -26.312 -9.297 3.777 1 83.19 152 LYS B N 1
ATOM 3866 C CA . LYS B 1 152 ? -27.078 -10.242 4.578 1 83.19 152 LYS B CA 1
ATOM 3867 C C . LYS B 1 152 ? -27.719 -11.312 3.697 1 83.19 152 LYS B C 1
ATOM 3869 O O . LYS B 1 152 ? -28.031 -12.406 4.168 1 83.19 152 LYS B O 1
ATOM 3874 N N . ASP B 1 153 ? -27.828 -11.062 2.484 1 87.44 153 ASP B N 1
ATOM 3875 C CA . ASP B 1 153 ? -28.562 -11.977 1.611 1 87.44 153 ASP B CA 1
ATOM 3876 C C . ASP B 1 153 ? -27.609 -12.891 0.85 1 87.44 153 ASP B C 1
ATOM 3878 O O . ASP B 1 153 ? -28.031 -13.695 0.019 1 87.44 153 ASP B O 1
ATOM 3882 N N . VAL B 1 154 ? -26.391 -12.719 1.134 1 89.94 154 VAL B N 1
ATOM 3883 C CA . VAL B 1 154 ? -25.406 -13.523 0.417 1 89.94 154 VAL B CA 1
ATOM 3884 C C . VAL B 1 154 ? -24.828 -14.578 1.353 1 89.94 154 VAL B C 1
ATOM 3886 O O . VAL B 1 154 ? -24.25 -14.25 2.393 1 89.94 154 VAL B O 1
ATOM 3889 N N . ASN B 1 155 ? -24.953 -15.82 0.999 1 91.06 155 ASN B N 1
ATOM 3890 C CA . ASN B 1 155 ? -24.516 -16.953 1.806 1 91.06 155 ASN B CA 1
ATOM 3891 C C . ASN B 1 155 ? -23.078 -17.359 1.481 1 91.06 155 ASN B C 1
ATOM 3893 O O . ASN B 1 155 ? -22.859 -18.391 0.86 1 91.06 155 ASN B O 1
ATOM 3897 N N . CYS B 1 156 ? -22.156 -16.625 1.976 1 94.31 156 CYS B N 1
ATOM 3898 C CA . CYS B 1 156 ? -20.734 -16.859 1.801 1 94.31 156 CYS B CA 1
ATOM 3899 C C . CYS B 1 156 ? -19.969 -16.562 3.084 1 94.31 156 CYS B C 1
ATOM 3901 O O . CYS B 1 156 ? -20.547 -16.109 4.07 1 94.31 156 CYS B O 1
ATOM 3903 N N . ASN B 1 157 ? -18.719 -16.969 3.156 1 96.31 157 ASN B N 1
ATOM 3904 C CA . ASN B 1 157 ? -17.859 -16.688 4.297 1 96.31 157 ASN B CA 1
ATOM 3905 C C . ASN B 1 157 ? -17.406 -15.227 4.316 1 96.31 157 ASN B C 1
ATOM 3907 O O . ASN B 1 157 ? -17.016 -14.68 3.287 1 96.31 157 ASN B O 1
ATOM 3911 N N . PHE B 1 158 ? -17.562 -14.625 5.512 1 97.25 158 PHE B N 1
ATOM 3912 C CA . PHE B 1 158 ? -17.203 -13.219 5.656 1 97.25 158 PHE B CA 1
ATOM 3913 C C . PHE B 1 158 ? -16.328 -13.008 6.883 1 97.25 158 PHE B C 1
ATOM 3915 O O . PHE B 1 158 ? -16.547 -13.625 7.926 1 97.25 158 PHE B O 1
ATOM 3922 N N . VAL B 1 159 ? -15.312 -12.188 6.703 1 98.25 159 VAL B N 1
ATOM 3923 C CA . VAL B 1 159 ? -14.625 -11.539 7.812 1 98.25 159 VAL B CA 1
ATOM 3924 C C . VAL B 1 159 ? -14.844 -10.031 7.746 1 98.25 159 VAL B C 1
ATOM 3926 O O . VAL B 1 159 ? -14.492 -9.383 6.754 1 98.25 159 VAL B O 1
ATOM 3929 N N . ILE B 1 160 ? -15.453 -9.438 8.758 1 97.12 160 ILE B N 1
ATOM 3930 C CA . ILE B 1 160 ? -15.836 -8.031 8.711 1 97.12 160 ILE B CA 1
ATOM 3931 C C . ILE B 1 160 ? -15.609 -7.387 10.07 1 97.12 160 ILE B C 1
ATOM 3933 O O . ILE B 1 160 ? -15.336 -8.078 11.055 1 97.12 160 ILE B O 1
ATOM 3937 N N . ASN B 1 161 ? -15.648 -6.117 10.094 1 96.44 161 ASN B N 1
ATOM 3938 C CA . ASN B 1 161 ? -15.711 -5.355 11.344 1 96.44 161 ASN B CA 1
ATOM 3939 C C . ASN B 1 161 ? -17.125 -4.91 11.664 1 96.44 161 ASN B C 1
ATOM 3941 O O . ASN B 1 161 ? -17.938 -4.691 10.75 1 96.44 161 ASN B O 1
ATOM 3945 N N . ASP B 1 162 ? -17.453 -4.824 12.891 1 97.19 162 ASP B N 1
ATOM 3946 C CA . ASP B 1 162 ? -18.719 -4.23 13.312 1 97.19 162 ASP B CA 1
ATOM 3947 C C . ASP B 1 162 ? -18.688 -2.713 13.156 1 97.19 162 ASP B C 1
ATOM 3949 O O . ASP B 1 162 ? -18.594 -1.9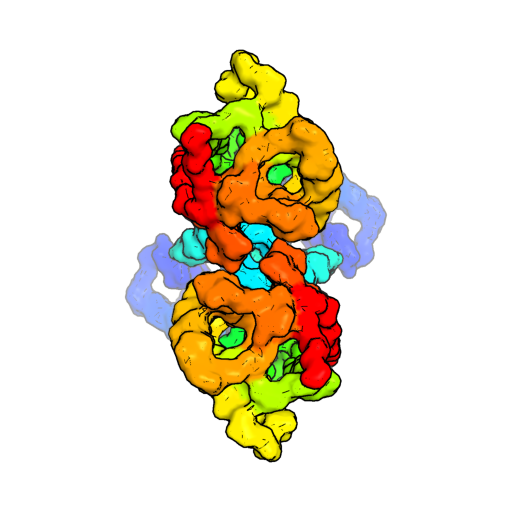85 14.148 1 97.19 162 ASP B O 1
ATOM 3953 N N . GLU B 1 163 ? -18.859 -2.285 11.93 1 96.62 163 GLU B N 1
ATOM 3954 C CA . GLU B 1 163 ? -18.75 -0.861 11.633 1 96.62 163 GLU B CA 1
ATOM 3955 C C . GLU B 1 163 ? -19.844 -0.067 12.336 1 96.62 163 GLU B C 1
ATOM 3957 O O . GLU B 1 163 ? -19.672 1.114 12.641 1 96.62 163 GLU B O 1
ATOM 3962 N N . GLU B 1 164 ? -20.969 -0.7 12.523 1 97.06 164 GLU B N 1
ATOM 3963 C CA . GLU B 1 164 ? -22.062 -0.03 13.227 1 97.06 164 GLU B CA 1
ATOM 3964 C C . GLU B 1 164 ? -21.641 0.38 14.633 1 97.06 164 GLU B C 1
ATOM 3966 O O . GLU B 1 164 ? -21.797 1.542 15.016 1 97.06 164 GLU B O 1
ATOM 3971 N N . SER B 1 165 ? -21.094 -0.567 15.352 1 97.94 165 SER B N 1
ATOM 3972 C CA . SER B 1 165 ? -20.656 -0.271 16.719 1 97.94 165 SER B CA 1
ATOM 3973 C C . SER B 1 165 ? -19.562 0.781 16.719 1 97.94 165 SER B C 1
ATOM 3975 O O . SER B 1 165 ? -19.516 1.642 17.609 1 97.94 165 SER B O 1
ATOM 3977 N N . GLY B 1 166 ? -18.641 0.683 15.75 1 98.56 166 GLY B N 1
ATOM 3978 C CA . GLY B 1 166 ? -17.594 1.685 15.633 1 98.56 166 GLY B CA 1
ATOM 3979 C C . GLY B 1 166 ? -18.141 3.08 15.375 1 98.56 166 GLY B C 1
ATOM 3980 O O . GLY B 1 166 ? -17.656 4.055 15.961 1 98.56 166 GLY B O 1
ATOM 3981 N N . ALA B 1 167 ? -19.109 3.131 14.492 1 98.5 167 ALA B N 1
ATOM 3982 C CA . ALA B 1 167 ? -19.719 4.418 14.172 1 98.5 167 ALA B CA 1
ATOM 3983 C C . ALA B 1 167 ? -20.469 4.984 15.383 1 98.5 167 ALA B C 1
ATOM 3985 O O . ALA B 1 167 ? -20.391 6.188 15.648 1 98.5 167 ALA B O 1
ATOM 3986 N N . ILE B 1 168 ? -21.156 4.152 16.094 1 98.38 168 ILE B N 1
ATOM 3987 C CA . ILE B 1 168 ? -21.875 4.562 17.281 1 98.38 168 ILE B CA 1
ATOM 3988 C C . ILE B 1 168 ? -20.891 5.121 18.312 1 98.38 168 ILE B C 1
ATOM 3990 O O . ILE B 1 168 ? -21.125 6.176 18.906 1 98.38 168 ILE B O 1
ATOM 3994 N N . GLU B 1 169 ? -19.797 4.418 18.469 1 98.44 169 GLU B N 1
ATOM 3995 C CA . GLU B 1 169 ? -18.781 4.852 19.422 1 98.44 169 GLU B CA 1
ATOM 3996 C C . GLU B 1 169 ? -18.234 6.227 19.047 1 98.44 169 GLU B C 1
ATOM 3998 O O . GLU B 1 169 ? -18.062 7.09 19.922 1 98.44 169 GLU B O 1
ATOM 4003 N N . ALA B 1 170 ? -17.953 6.426 17.781 1 98.62 170 ALA B N 1
ATOM 4004 C CA . ALA B 1 170 ? -17.438 7.703 17.297 1 98.62 170 ALA B CA 1
ATOM 4005 C C . ALA B 1 170 ? -18.422 8.836 17.547 1 98.62 170 ALA B C 1
ATOM 4007 O O . ALA B 1 170 ? -18.047 9.891 18.062 1 98.62 170 ALA B O 1
ATOM 4008 N N . MET B 1 171 ? -19.688 8.594 17.266 1 97.75 171 MET B N 1
ATOM 4009 C CA . MET B 1 171 ? -20.734 9.602 17.422 1 97.75 171 MET B CA 1
ATOM 4010 C C . MET B 1 171 ? -20.953 9.914 18.906 1 97.75 171 MET B C 1
ATOM 4012 O O . MET B 1 171 ? -21.062 11.086 19.281 1 97.75 171 MET B O 1
ATOM 4016 N N . ARG B 1 172 ? -21 8.914 19.688 1 97.38 172 ARG B N 1
ATOM 4017 C CA . ARG B 1 172 ? -21.188 9.109 21.125 1 97.38 172 ARG B CA 1
ATOM 4018 C C . ARG B 1 172 ? -20.031 9.891 21.734 1 97.38 172 ARG B C 1
ATOM 4020 O O . ARG B 1 172 ? -20.25 10.719 22.625 1 97.38 172 ARG B O 1
ATOM 4027 N N . TYR B 1 173 ? -18.859 9.586 21.281 1 98.31 173 TYR B N 1
ATOM 4028 C CA . TYR B 1 173 ? -17.688 10.312 21.75 1 98.31 173 TYR B CA 1
ATOM 4029 C C . TYR B 1 173 ? -17.812 11.797 21.469 1 98.31 173 TYR B C 1
ATOM 4031 O O . TYR B 1 173 ? -17.562 12.633 22.344 1 98.31 173 TYR B O 1
ATOM 4039 N N . LEU B 1 174 ? -18.219 12.141 20.219 1 97.81 174 LEU B N 1
ATOM 4040 C CA . LEU B 1 174 ? -18.391 13.547 19.859 1 97.81 174 LEU B CA 1
ATOM 4041 C C . LEU B 1 174 ? -19.469 14.203 20.703 1 97.81 174 LEU B C 1
ATOM 4043 O O . LEU B 1 174 ? -19.297 15.328 21.172 1 97.81 174 LEU B O 1
ATOM 4047 N N . ILE B 1 175 ? -20.547 13.516 20.953 1 96.06 175 ILE B N 1
ATOM 4048 C CA . ILE B 1 175 ? -21.656 14.055 21.734 1 96.06 175 ILE B CA 1
ATOM 4049 C C . ILE B 1 175 ? -21.234 14.242 23.188 1 96.06 175 ILE B C 1
ATOM 4051 O O . ILE B 1 175 ? -21.469 15.297 23.781 1 96.06 175 ILE B O 1
ATOM 4055 N N . LYS B 1 176 ? -20.594 13.203 23.703 1 96.81 176 LYS B N 1
ATOM 4056 C CA . LYS B 1 176 ? -20.109 13.273 25.078 1 96.81 176 LYS B CA 1
ATOM 4057 C C . LYS B 1 176 ? -19.094 14.391 25.25 1 96.81 176 LYS B C 1
ATOM 4059 O O . LYS B 1 176 ? -18.953 14.945 26.344 1 96.81 176 LYS B O 1
ATOM 4064 N N . SER B 1 177 ? -18.406 14.711 24.188 1 97.5 177 SER B N 1
ATOM 4065 C CA . SER B 1 177 ? -17.422 15.781 24.188 1 97.5 177 SER B CA 1
ATOM 4066 C C . SER B 1 177 ? -18.078 17.156 24.109 1 97.5 177 SER B C 1
ATOM 4068 O O . SER B 1 177 ? -17.406 18.172 24.156 1 97.5 177 SER B O 1
ATOM 4070 N N . GLY B 1 178 ? -19.422 17.203 23.906 1 96.12 178 GLY B N 1
ATOM 4071 C CA . GLY B 1 178 ? -20.172 18.453 23.984 1 96.12 178 GLY B CA 1
ATOM 4072 C C . GLY B 1 178 ? -20.594 18.969 22.625 1 96.12 178 GLY B C 1
ATOM 4073 O O . GLY B 1 178 ? -21.203 20.047 22.516 1 96.12 178 GLY B O 1
ATOM 4074 N N . HIS B 1 179 ? -20.281 18.234 21.562 1 95.94 179 HIS B N 1
ATOM 4075 C CA . HIS B 1 179 ? -20.625 18.688 20.219 1 95.94 179 HIS B CA 1
ATOM 4076 C C . HIS B 1 179 ? -22.094 18.484 19.922 1 95.94 179 HIS B C 1
ATOM 4078 O O . HIS B 1 179 ? -22.609 17.375 20.031 1 95.94 179 HIS B O 1
ATOM 4084 N N . LYS B 1 180 ? -22.75 19.531 19.484 1 93.19 180 LYS B N 1
ATOM 4085 C CA . LYS B 1 180 ? -24.172 19.469 19.156 1 93.19 180 LYS B CA 1
ATOM 4086 C C . LYS B 1 180 ? -24.391 19.562 17.641 1 93.19 180 LYS B C 1
ATOM 4088 O O . LYS B 1 180 ? -25.375 19.047 17.125 1 93.19 180 LYS B O 1
ATOM 4093 N N . LYS B 1 181 ? -23.547 20.312 17.016 1 95 181 LYS B N 1
ATOM 4094 C CA . LYS B 1 181 ? -23.578 20.422 15.562 1 95 181 LYS B CA 1
ATOM 4095 C C . LYS B 1 181 ? -22.484 19.547 14.922 1 95 181 LYS B C 1
ATOM 4097 O O . LYS B 1 181 ? -21.344 20 14.781 1 95 181 LYS B O 1
ATOM 4102 N N . ILE B 1 182 ? -22.906 18.375 14.547 1 96.94 182 ILE B N 1
ATOM 4103 C CA . ILE B 1 182 ? -21.969 17.422 13.953 1 96.94 182 ILE B CA 1
ATOM 4104 C C . ILE B 1 182 ? -22.344 17.172 12.492 1 96.94 182 ILE B C 1
ATOM 4106 O O . ILE B 1 182 ? -23.453 16.75 12.195 1 96.94 182 ILE B O 1
ATOM 4110 N N . ALA B 1 183 ? -21.453 17.5 11.578 1 97.81 183 ALA B N 1
ATOM 4111 C CA . ALA B 1 183 ? -21.656 17.203 10.164 1 97.81 183 ALA B CA 1
ATOM 4112 C C . ALA B 1 183 ? -21.094 15.82 9.805 1 97.81 183 ALA B C 1
ATOM 4114 O O . ALA B 1 183 ? -20.125 15.359 10.422 1 97.81 183 ALA B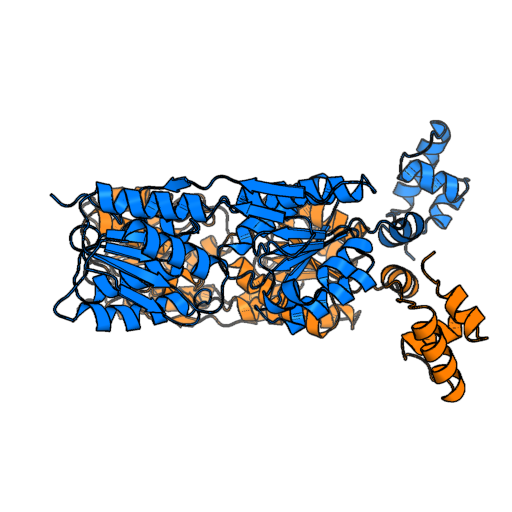 O 1
ATOM 4115 N N . PHE B 1 184 ? -21.75 15.227 8.859 1 98.25 184 PHE B N 1
ATOM 4116 C CA . PHE B 1 184 ? -21.375 13.891 8.406 1 98.25 184 PHE B CA 1
ATOM 4117 C C . PHE B 1 184 ? -20.859 13.938 6.969 1 98.25 184 PHE B C 1
ATOM 4119 O O . PHE B 1 184 ? -21.516 14.508 6.09 1 98.25 184 PHE B O 1
ATOM 4126 N N . ILE B 1 185 ? -19.672 13.344 6.801 1 98.56 185 ILE B N 1
ATOM 4127 C CA . ILE B 1 185 ? -19.094 13.305 5.457 1 98.56 185 ILE B CA 1
ATOM 4128 C C . ILE B 1 185 ? -19.109 11.867 4.941 1 98.56 185 ILE B C 1
ATOM 4130 O O . ILE B 1 185 ? -18.625 10.953 5.613 1 98.56 185 ILE B O 1
ATOM 4134 N N . ARG B 1 186 ? -19.594 11.68 3.76 1 97.75 186 ARG B N 1
ATOM 4135 C CA . ARG B 1 186 ? -19.688 10.352 3.154 1 97.75 186 ARG B CA 1
ATOM 4136 C C . ARG B 1 186 ? -19.344 10.406 1.669 1 97.75 186 ARG B C 1
ATOM 4138 O O . ARG B 1 186 ? -19.156 11.484 1.107 1 97.75 186 ARG B O 1
ATOM 4145 N N . GLY B 1 187 ? -19.078 9.195 1.109 1 94.81 187 GLY B N 1
ATOM 4146 C CA . GLY B 1 187 ? -19.031 9.023 -0.335 1 94.81 187 GLY B CA 1
ATOM 4147 C C . GLY B 1 187 ? -20.266 8.344 -0.896 1 94.81 187 GLY B C 1
ATOM 4148 O O . GLY B 1 187 ? -21.328 8.367 -0.279 1 94.81 187 GLY B O 1
ATOM 4149 N N . GLN B 1 188 ? -20.078 7.883 -2.127 1 88.88 188 GLN B N 1
ATOM 4150 C CA . GLN B 1 188 ? -21.234 7.277 -2.793 1 88.88 188 GLN B CA 1
ATOM 4151 C C . GLN B 1 188 ? -21.078 5.762 -2.887 1 88.88 188 GLN B C 1
ATOM 4153 O O . GLN B 1 188 ? -19.969 5.234 -2.758 1 88.88 188 GLN B O 1
ATOM 4158 N N . LYS B 1 189 ? -22.188 5.02 -3.039 1 78.12 189 LYS B N 1
ATOM 4159 C CA . LYS B 1 189 ? -22.312 3.635 -3.482 1 78.12 189 LYS B CA 1
ATOM 4160 C C . LYS B 1 189 ? -21.469 2.703 -2.609 1 78.12 189 LYS B C 1
ATOM 4162 O O . LYS B 1 189 ? -20.703 1.886 -3.123 1 78.12 189 LYS B O 1
ATOM 4167 N N . SER B 1 190 ? -21.672 2.746 -1.363 1 83.12 190 SER B N 1
ATOM 4168 C CA . SER B 1 190 ? -20.953 1.865 -0.45 1 83.12 190 SER B CA 1
ATOM 4169 C C . SER B 1 190 ? -21.828 1.447 0.725 1 83.12 190 SER B C 1
ATOM 4171 O O . SER B 1 190 ? -22.469 2.287 1.352 1 83.12 190 SER B O 1
ATOM 4173 N N . TYR B 1 191 ? -21.844 0.159 0.911 1 83.56 191 TYR B N 1
ATOM 4174 C CA . TYR B 1 191 ? -22.562 -0.371 2.07 1 83.56 191 TYR B CA 1
ATOM 4175 C C . TYR B 1 191 ? -22.031 0.248 3.359 1 83.56 191 TYR B C 1
ATOM 4177 O O . TYR B 1 191 ? -22.812 0.584 4.254 1 83.56 191 TYR B O 1
ATOM 4185 N N . SER B 1 192 ? -20.797 0.351 3.463 1 91.69 192 SER B N 1
ATOM 4186 C CA . SER B 1 192 ? -20.141 0.92 4.637 1 91.69 192 SER B CA 1
ATOM 4187 C C . SER B 1 192 ? -20.594 2.354 4.887 1 91.69 192 SER B C 1
ATOM 4189 O O . SER B 1 192 ? -20.891 2.727 6.023 1 91.69 192 SER B O 1
ATOM 4191 N N . TYR B 1 193 ? -20.688 3.143 3.824 1 93.75 193 TYR B N 1
ATOM 4192 C CA . TYR B 1 193 ? -21.109 4.531 3.961 1 93.75 193 TYR B CA 1
ATOM 4193 C C . TYR B 1 193 ? -22.562 4.621 4.391 1 93.75 193 TYR B C 1
ATOM 4195 O O . TYR B 1 193 ? -22.922 5.441 5.238 1 93.75 193 TYR B O 1
ATOM 4203 N N . ASP B 1 194 ? -23.359 3.76 3.805 1 92.25 194 ASP B N 1
ATOM 4204 C CA . ASP B 1 194 ? -24.781 3.746 4.125 1 92.25 194 ASP B CA 1
ATOM 4205 C C . ASP B 1 194 ? -25 3.383 5.594 1 92.25 194 ASP B C 1
ATOM 4207 O O . ASP B 1 194 ? -25.812 4.012 6.273 1 92.25 194 ASP B O 1
ATOM 4211 N N . LEU B 1 195 ? -24.328 2.434 5.98 1 94.25 195 LEU B N 1
ATOM 4212 C CA . LEU B 1 195 ? -24.438 1.97 7.359 1 94.25 195 LEU B CA 1
ATOM 4213 C C . LEU B 1 195 ? -24.078 3.082 8.336 1 94.25 195 LEU B C 1
ATOM 4215 O O . LEU B 1 195 ? -24.781 3.309 9.32 1 94.25 195 LEU B O 1
ATOM 4219 N N . LYS B 1 196 ? -23.062 3.799 8.117 1 97.19 196 LYS B N 1
ATOM 4220 C CA . LYS B 1 196 ? -22.609 4.855 9.016 1 97.19 196 LYS B CA 1
ATOM 4221 C C . LYS B 1 196 ? -23.547 6.055 8.984 1 97.19 196 LYS B C 1
ATOM 4223 O O . LYS B 1 196 ? -23.734 6.73 10 1 97.19 196 LYS B O 1
ATOM 4228 N N . GLU B 1 197 ? -24.078 6.254 7.793 1 97.19 197 GLU B N 1
ATOM 4229 C CA . GLU B 1 197 ? -25.078 7.312 7.707 1 97.19 197 GLU B CA 1
ATOM 4230 C C . GLU B 1 197 ? -26.297 6.996 8.57 1 97.19 197 GLU B C 1
ATOM 4232 O O . GLU B 1 197 ? -26.828 7.883 9.234 1 97.19 197 GLU B O 1
ATOM 4237 N N . ILE B 1 198 ? -26.75 5.766 8.523 1 96.38 198 ILE B N 1
ATOM 4238 C CA . ILE B 1 198 ? -27.875 5.328 9.344 1 96.38 198 ILE B CA 1
ATOM 4239 C C . ILE B 1 198 ? -27.562 5.555 10.82 1 96.38 198 ILE B C 1
ATOM 4241 O O . ILE B 1 198 ? -28.391 6.078 11.562 1 96.38 198 ILE B O 1
ATOM 4245 N N . VAL B 1 199 ? -26.391 5.203 11.211 1 97.69 199 VAL B N 1
ATOM 4246 C CA . VAL B 1 199 ? -25.969 5.391 12.602 1 97.69 199 VAL B CA 1
ATOM 4247 C C . VAL B 1 199 ? -25.984 6.875 12.945 1 97.69 199 VAL B C 1
ATOM 4249 O O . VAL B 1 199 ? -26.5 7.266 13.992 1 97.69 199 VAL B O 1
ATOM 4252 N N . TYR B 1 200 ? -25.422 7.691 12.047 1 97.75 200 TYR B N 1
ATOM 4253 C CA . TYR B 1 200 ? -25.391 9.141 12.234 1 97.75 200 TYR B CA 1
ATOM 4254 C C . TYR B 1 200 ? -26.781 9.695 12.469 1 97.75 200 TYR B C 1
ATOM 4256 O O . TYR B 1 200 ? -27.016 10.438 13.422 1 97.75 200 TYR B O 1
ATOM 4264 N N . LYS B 1 201 ? -27.688 9.297 11.617 1 96.75 201 LYS B N 1
ATOM 4265 C CA . LYS B 1 201 ? -29.062 9.766 11.688 1 96.75 201 LYS B CA 1
ATOM 4266 C C . LYS B 1 201 ? -29.734 9.297 12.969 1 96.75 201 LYS B C 1
ATOM 4268 O O . LYS B 1 201 ? -30.453 10.07 13.625 1 96.75 201 LYS B O 1
ATOM 4273 N N . ASN B 1 202 ? -29.516 8.07 13.359 1 95.81 202 ASN B N 1
ATOM 4274 C CA . ASN B 1 202 ? -30.156 7.484 14.523 1 95.81 202 ASN B CA 1
ATOM 4275 C C . ASN B 1 202 ? -29.641 8.109 15.82 1 95.81 202 ASN B C 1
ATOM 4277 O O . ASN B 1 202 ? -30.422 8.359 16.75 1 95.81 202 ASN B O 1
ATOM 4281 N N . VAL B 1 203 ? -28.359 8.352 15.844 1 95.12 203 VAL B N 1
ATOM 4282 C CA . VAL B 1 203 ? -27.75 8.883 17.062 1 95.12 203 VAL B CA 1
ATOM 4283 C C . VAL B 1 203 ? -28.156 10.344 17.234 1 95.12 203 VAL B C 1
ATOM 4285 O O . VAL B 1 203 ? -28.344 10.805 18.375 1 95.12 203 VAL B O 1
ATOM 4288 N N . LEU B 1 204 ? -28.328 11.055 16.094 1 92.56 204 LEU B N 1
ATOM 4289 C CA . LEU B 1 204 ? -28.688 12.461 16.172 1 92.56 204 LEU B CA 1
ATOM 4290 C C . LEU B 1 204 ? -30.203 12.648 16.047 1 92.56 204 LEU B C 1
ATOM 4292 O O . LEU B 1 204 ? -30.672 13.742 15.719 1 92.56 204 LEU B O 1
ATOM 4296 N N . ASN B 1 205 ? -30.953 11.656 16.094 1 83.38 205 ASN B N 1
ATOM 4297 C CA . ASN B 1 205 ? -32.375 11.617 15.82 1 83.38 205 ASN B CA 1
ATOM 4298 C C . ASN B 1 205 ? -33.062 12.891 16.312 1 83.38 205 ASN B C 1
ATOM 4300 O O . ASN B 1 205 ? -33.844 13.5 15.57 1 83.38 205 ASN B O 1
ATOM 4304 N N . ASP B 1 206 ? -32.812 13.414 17.422 1 79.56 206 ASP B N 1
ATOM 4305 C CA . ASP B 1 206 ? -33.562 14.539 17.969 1 79.56 206 ASP B CA 1
ATOM 4306 C C . ASP B 1 206 ? -32.812 15.852 17.797 1 79.56 206 ASP B C 1
ATOM 4308 O O . ASP B 1 206 ? -33.25 16.906 18.266 1 79.56 206 ASP B O 1
ATOM 4312 N N . SER B 1 207 ? -31.781 15.68 17 1 80.38 207 SER B N 1
ATOM 4313 C CA . SER B 1 207 ? -30.953 16.875 16.859 1 80.38 207 SER B CA 1
ATOM 4314 C C . SER B 1 207 ? -31.5 17.797 15.766 1 80.38 207 SER B C 1
ATOM 4316 O O . SER B 1 207 ? -32.031 17.312 14.75 1 80.38 207 SER B O 1
ATOM 4318 N N . VAL B 1 208 ? -31.297 19.047 15.922 1 79.31 208 VAL B N 1
ATOM 4319 C CA . VAL B 1 208 ? -31.734 20.062 14.969 1 79.31 208 VAL B CA 1
ATOM 4320 C C . VAL B 1 208 ? -30.719 20.203 13.844 1 79.31 208 VAL B C 1
ATOM 4322 O O . VAL B 1 208 ? -31.062 20.578 12.727 1 79.31 208 VAL B O 1
ATOM 4325 N N . TYR B 1 209 ? -29.578 19.859 14.172 1 85.88 209 TYR B N 1
ATOM 4326 C CA . TYR B 1 209 ? -28.516 19.984 13.18 1 85.88 209 TYR B CA 1
ATOM 4327 C C . TYR B 1 209 ? -28.203 18.641 12.539 1 85.88 209 TYR B C 1
ATOM 4329 O O . TYR B 1 209 ? -27.75 17.719 13.227 1 85.88 209 TYR B O 1
ATOM 4337 N N . LYS B 1 210 ? -28.578 18.469 11.312 1 89 210 LYS B N 1
ATOM 4338 C CA . LYS B 1 210 ? -28.25 17.281 10.539 1 89 210 LYS B CA 1
ATOM 4339 C C . LYS B 1 210 ? -27.719 17.656 9.156 1 89 210 LYS B C 1
ATOM 4341 O O . LYS B 1 210 ? -28.484 18.094 8.297 1 89 210 LYS B O 1
ATOM 4346 N N . LYS B 1 211 ? -26.422 17.578 8.992 1 94.38 211 LYS B N 1
ATOM 4347 C CA . LYS B 1 211 ? -25.781 17.922 7.723 1 94.38 211 LYS B CA 1
ATOM 4348 C C . LYS B 1 211 ? -24.984 16.734 7.18 1 94.38 211 LYS B C 1
ATOM 4350 O O . LYS B 1 211 ? -24.016 16.297 7.809 1 94.38 211 LYS B O 1
ATOM 4355 N N . ILE B 1 212 ? -25.484 16.266 6.098 1 96.81 212 ILE B N 1
ATOM 4356 C CA . ILE B 1 212 ? -24.797 15.172 5.41 1 96.81 212 ILE B CA 1
ATOM 4357 C C . ILE B 1 212 ? -24.188 15.68 4.105 1 96.81 212 ILE B C 1
ATOM 4359 O O . ILE B 1 212 ? -24.891 16.219 3.254 1 96.81 212 ILE B O 1
ATOM 4363 N N . ILE B 1 213 ? -22.891 15.539 3.992 1 97.44 213 ILE B N 1
ATOM 4364 C CA . ILE B 1 213 ? -22.172 16 2.809 1 97.44 213 ILE B CA 1
ATOM 4365 C C . ILE B 1 213 ? -21.672 14.812 2.002 1 97.44 213 ILE B C 1
ATOM 4367 O O . ILE B 1 213 ? -20.891 14 2.51 1 97.44 213 ILE B O 1
ATOM 4371 N N . ASN B 1 214 ? -22.094 14.672 0.823 1 97.31 214 ASN B N 1
ATOM 4372 C CA . ASN B 1 214 ? -21.641 13.641 -0.105 1 97.31 214 ASN B CA 1
ATOM 4373 C C . ASN B 1 214 ? -20.562 14.164 -1.044 1 97.31 214 ASN B C 1
ATOM 4375 O O . ASN B 1 214 ? -20.812 15.07 -1.844 1 97.31 214 ASN B O 1
ATOM 4379 N N . ILE B 1 215 ? -19.406 13.523 -0.995 1 97.12 215 ILE B N 1
ATOM 4380 C CA . ILE B 1 215 ? -18.281 14.062 -1.76 1 97.12 215 ILE B CA 1
ATOM 4381 C C . ILE B 1 215 ? -18.094 13.258 -3.041 1 97.12 215 ILE B C 1
ATOM 4383 O O . ILE B 1 215 ? -17.141 13.469 -3.783 1 97.12 215 ILE B O 1
ATOM 4387 N N . GLY B 1 216 ? -18.922 12.266 -3.268 1 94.06 216 GLY B N 1
ATOM 4388 C CA . GLY B 1 216 ? -18.797 11.422 -4.445 1 94.06 216 GLY B CA 1
ATOM 4389 C C . GLY B 1 216 ? -17.875 10.234 -4.23 1 94.06 216 GLY B C 1
ATOM 4390 O O . GLY B 1 216 ? -18.094 9.43 -3.318 1 94.06 216 GLY B O 1
ATOM 4391 N N . GLU B 1 217 ? -16.781 10.172 -4.965 1 87.75 217 GLU B N 1
ATOM 4392 C CA . GLU B 1 217 ? -15.836 9.07 -4.828 1 87.75 217 GLU B CA 1
ATOM 4393 C C . GLU B 1 217 ? -15.031 9.195 -3.535 1 87.75 217 GLU B C 1
ATOM 4395 O O . GLU B 1 217 ? -14.312 10.172 -3.336 1 87.75 217 GLU B O 1
ATOM 4400 N N . GLY B 1 218 ? -15.164 8.164 -2.699 1 89.44 218 GLY B N 1
ATOM 4401 C CA . GLY B 1 218 ? -14.68 8.336 -1.341 1 89.44 218 GLY B CA 1
ATOM 4402 C C . GLY B 1 218 ? -13.43 7.531 -1.048 1 89.44 218 GLY B C 1
ATOM 4403 O O . GLY B 1 218 ? -12.883 7.602 0.054 1 89.44 218 GLY B O 1
ATOM 4404 N N . ASN B 1 219 ? -12.883 6.793 -2.059 1 86.38 219 ASN B N 1
ATOM 4405 C CA . ASN B 1 219 ? -11.781 5.875 -1.793 1 86.38 219 ASN B CA 1
ATOM 4406 C C . ASN B 1 219 ? -10.695 5.98 -2.859 1 86.38 219 ASN B C 1
ATOM 4408 O O . ASN B 1 219 ? -10.016 4.996 -3.166 1 86.38 219 ASN B O 1
ATOM 4412 N N . LYS B 1 220 ? -10.578 7.059 -3.41 1 84.31 220 LYS B N 1
ATOM 4413 C CA . LYS B 1 220 ? -9.594 7.281 -4.469 1 84.31 220 LYS B CA 1
ATOM 4414 C C . LYS B 1 220 ? -8.492 8.234 -4.004 1 84.31 220 LYS B C 1
ATOM 4416 O O . LYS B 1 220 ? -8.57 8.789 -2.91 1 84.31 220 LYS B O 1
ATOM 4421 N N . ASP B 1 221 ? -7.52 8.336 -4.828 1 80 221 ASP B N 1
ATOM 4422 C CA . ASP B 1 221 ? -6.406 9.242 -4.539 1 80 221 ASP B CA 1
ATOM 4423 C C . ASP B 1 221 ? -6.879 10.688 -4.453 1 80 221 ASP B C 1
ATOM 4425 O O . ASP B 1 221 ? -6.316 11.484 -3.705 1 80 221 ASP B O 1
ATOM 4429 N N . SER B 1 222 ? -7.895 10.969 -5.156 1 89.75 222 SER B N 1
ATOM 4430 C CA . SER B 1 222 ? -8.391 12.344 -5.246 1 89.75 222 SER B CA 1
ATOM 4431 C C . SER B 1 222 ? -9.336 12.664 -4.098 1 89.75 222 SER B C 1
ATOM 4433 O O . SER B 1 222 ? -9.758 13.812 -3.941 1 89.75 222 SER B O 1
ATOM 4435 N N . THR B 1 223 ? -9.617 11.711 -3.264 1 94.06 223 THR B N 1
ATOM 4436 C CA . THR B 1 223 ? -10.609 11.875 -2.209 1 94.06 223 THR B CA 1
ATOM 4437 C C . THR B 1 223 ? -10.219 13.008 -1.266 1 94.06 223 THR B C 1
ATOM 4439 O O . THR B 1 223 ? -11.047 13.844 -0.91 1 94.06 223 THR B O 1
ATOM 4442 N N . VAL B 1 224 ? -9.031 13.102 -0.939 1 95.31 224 VAL B N 1
ATOM 4443 C CA . VAL B 1 224 ? -8.578 14.109 0.008 1 95.31 224 VAL B CA 1
ATOM 4444 C C . VAL B 1 224 ? -8.773 15.5 -0.59 1 95.31 224 VAL B C 1
ATOM 4446 O O . VAL B 1 224 ? -9.398 16.375 0.026 1 95.31 224 VAL B O 1
ATOM 4449 N N . ASP B 1 225 ? -8.305 15.695 -1.823 1 94.38 225 ASP B N 1
ATOM 4450 C CA . ASP B 1 225 ? -8.406 17 -2.475 1 94.38 225 ASP B CA 1
ATOM 4451 C C . ASP B 1 225 ? -9.859 17.375 -2.734 1 94.38 225 ASP B C 1
ATOM 4453 O O . ASP B 1 225 ? -10.258 18.531 -2.518 1 94.38 225 ASP B O 1
ATOM 4457 N N . HIS B 1 226 ? -10.578 16.438 -3.166 1 96.19 226 HIS B N 1
ATOM 4458 C CA . HIS B 1 226 ? -11.984 16.688 -3.451 1 96.19 226 HIS B CA 1
ATOM 4459 C C . HIS B 1 226 ? -12.742 17.062 -2.184 1 96.19 226 HIS B C 1
ATOM 4461 O O . HIS B 1 226 ? -13.539 18.016 -2.188 1 96.19 226 HIS B O 1
ATOM 4467 N N . THR B 1 227 ? -12.492 16.312 -1.159 1 98 227 THR B N 1
ATOM 4468 C CA . THR B 1 227 ? -13.125 16.625 0.121 1 98 227 THR B CA 1
ATOM 4469 C C . THR B 1 227 ? -12.719 18 0.616 1 98 227 THR B C 1
ATOM 4471 O O . THR B 1 227 ? -13.555 18.766 1.084 1 98 227 THR B O 1
ATOM 4474 N N . MET B 1 228 ? -11.469 18.281 0.51 1 96.94 228 MET B N 1
ATOM 4475 C CA . MET B 1 228 ? -10.953 19.578 0.943 1 96.94 228 MET B CA 1
ATOM 4476 C C . MET B 1 228 ? -11.688 20.719 0.24 1 96.94 228 MET B C 1
ATOM 4478 O O . MET B 1 228 ? -12.133 21.672 0.885 1 96.94 228 MET B O 1
ATOM 4482 N N . GLU B 1 229 ? -11.844 20.594 -1.059 1 96.69 229 GLU B N 1
ATOM 4483 C CA . GLU B 1 229 ? -12.469 21.641 -1.855 1 96.69 229 GLU B CA 1
ATOM 4484 C C . GLU B 1 229 ? -13.93 21.844 -1.458 1 96.69 229 GLU B C 1
ATOM 4486 O O . GLU B 1 229 ? -14.391 22.969 -1.277 1 96.69 229 GLU B O 1
ATOM 4491 N N . ILE B 1 230 ? -14.633 20.797 -1.296 1 97.44 230 ILE B N 1
ATOM 4492 C CA . ILE B 1 230 ? -16.047 20.828 -0.954 1 97.44 230 ILE B CA 1
ATOM 4493 C C . ILE B 1 230 ? -16.219 21.422 0.446 1 97.44 230 ILE B C 1
ATOM 4495 O O . ILE B 1 230 ? -17.062 22.297 0.656 1 97.44 230 ILE B O 1
ATOM 4499 N N . ILE B 1 231 ? -15.438 21 1.357 1 97.62 231 ILE B N 1
ATOM 4500 C CA . ILE B 1 231 ? -15.594 21.375 2.758 1 97.62 231 ILE B CA 1
ATOM 4501 C C . ILE B 1 231 ? -15.133 22.828 2.955 1 97.62 231 ILE B C 1
ATOM 4503 O O . ILE B 1 231 ? -15.703 23.562 3.758 1 97.62 231 ILE B O 1
ATOM 4507 N N . GLN B 1 232 ? -14.094 23.188 2.217 1 96.44 232 GLN B N 1
ATOM 4508 C CA . GLN B 1 232 ? -13.664 24.578 2.285 1 96.44 232 GLN B CA 1
ATOM 4509 C C . GLN B 1 232 ? -14.812 25.531 1.966 1 96.44 232 GLN B C 1
ATOM 4511 O O . GLN B 1 232 ? -15.031 26.516 2.68 1 96.44 232 GLN B O 1
ATOM 4516 N N . ARG B 1 233 ? -15.539 25.234 0.925 1 95.25 233 ARG B N 1
ATOM 4517 C CA . ARG B 1 233 ? -16.688 26.047 0.533 1 95.25 233 ARG B CA 1
ATOM 4518 C C . ARG B 1 233 ? -17.797 25.984 1.584 1 95.25 233 ARG B C 1
ATOM 4520 O O . ARG B 1 233 ? -18.391 27 1.927 1 95.25 233 ARG B O 1
ATOM 4527 N N . PHE B 1 234 ? -18 24.812 2.143 1 95.88 234 PHE B N 1
ATOM 4528 C CA . PHE B 1 234 ? -19.031 24.578 3.139 1 95.88 234 PHE B CA 1
ATOM 4529 C C . PHE B 1 234 ? -18.75 25.375 4.41 1 95.88 234 PHE B C 1
ATOM 4531 O O . PHE B 1 234 ? -19.672 25.969 4.992 1 95.88 234 PHE B O 1
ATOM 4538 N N . LEU B 1 235 ? -17.5 25.438 4.816 1 95.69 235 LEU B N 1
ATOM 4539 C CA . LEU B 1 235 ? -17.125 26.031 6.098 1 95.69 235 LEU B CA 1
ATOM 4540 C C . LEU B 1 235 ? -17.188 27.562 6.027 1 95.69 235 LEU B C 1
ATOM 4542 O O . LEU B 1 235 ? -17.172 28.234 7.059 1 95.69 235 LEU B O 1
ATOM 4546 N N . LEU B 1 236 ? -17.266 28.094 4.898 1 92.25 236 LEU B N 1
ATOM 4547 C CA . LEU B 1 236 ? -17.375 29.531 4.73 1 92.25 236 LEU B CA 1
ATOM 4548 C C . LEU B 1 236 ? -18.812 30 4.918 1 92.25 236 LEU B C 1
ATOM 4550 O O . LEU B 1 236 ? -19.094 31.203 4.891 1 92.25 236 LEU B O 1
ATOM 4554 N N . THR B 1 237 ? -19.625 29.125 5.352 1 84.62 237 THR B N 1
ATOM 4555 C CA . THR B 1 237 ? -21.031 29.453 5.555 1 84.62 237 THR B CA 1
ATOM 4556 C C . THR B 1 237 ? -21.312 29.719 7.031 1 84.62 237 THR B C 1
ATOM 4558 O O . THR B 1 237 ? -20.516 29.359 7.898 1 84.62 237 THR B O 1
ATOM 4561 N N . GLU B 1 238 ? -22.516 30.344 7.48 1 78.69 238 GLU B N 1
ATOM 4562 C CA . GLU B 1 238 ? -22.875 30.828 8.812 1 78.69 238 GLU B CA 1
ATOM 4563 C C . GLU B 1 238 ? -23.219 29.656 9.742 1 78.69 238 GLU B C 1
ATOM 4565 O O . GLU B 1 238 ? -23.094 29.766 10.961 1 78.69 238 GLU B O 1
ATOM 4570 N N . ASN B 1 239 ? -23.5 28.531 9.352 1 87.56 239 ASN B N 1
ATOM 4571 C CA . ASN B 1 239 ? -23.906 27.438 10.219 1 87.56 239 ASN B CA 1
ATOM 4572 C C . ASN B 1 239 ? -22.891 26.297 10.195 1 87.56 239 ASN B C 1
ATOM 4574 O O . ASN B 1 239 ? -23.25 25.141 9.914 1 87.56 239 ASN B O 1
ATOM 4578 N N . ARG B 1 240 ? -21.75 26.719 10.766 1 91.88 240 ARG B N 1
ATOM 4579 C CA . ARG B 1 240 ? -20.656 25.75 10.766 1 91.88 240 ARG B CA 1
ATOM 4580 C C . ARG B 1 240 ? -20.828 24.719 11.875 1 91.88 240 ARG B C 1
ATOM 4582 O O . ARG B 1 240 ? -21.266 25.062 12.984 1 91.88 240 ARG B O 1
ATOM 4589 N N . PRO B 1 241 ? -20.562 23.531 11.578 1 96 241 PRO B N 1
ATOM 4590 C CA . PRO B 1 241 ? -20.5 22.547 12.672 1 96 241 PRO B CA 1
ATOM 4591 C C . PRO B 1 241 ? -19.297 22.75 13.586 1 96 241 PRO B C 1
ATOM 4593 O O . PRO B 1 241 ? -18.438 23.594 13.305 1 96 241 PRO B O 1
ATOM 4596 N N . SER B 1 242 ? -19.344 22.125 14.68 1 95.88 242 SER B N 1
ATOM 4597 C CA . SER B 1 242 ? -18.188 22.125 15.562 1 95.88 242 SER B CA 1
ATOM 4598 C C . SER B 1 242 ? -17.391 20.828 15.422 1 95.88 242 SER B C 1
ATOM 4600 O O . SER B 1 242 ? -16.297 20.703 15.969 1 95.88 242 SER B O 1
ATOM 4602 N N . ALA B 1 243 ? -18.031 19.844 14.68 1 97.94 243 ALA B N 1
ATOM 4603 C CA . ALA B 1 243 ? -17.344 18.562 14.492 1 97.94 243 ALA B CA 1
ATOM 4604 C C . ALA B 1 243 ? -17.766 17.906 13.18 1 97.94 243 ALA B C 1
ATOM 4606 O O . ALA B 1 243 ? -18.859 18.156 12.672 1 97.94 243 ALA B O 1
ATOM 4607 N N . PHE B 1 244 ? -16.859 17.141 12.664 1 98.62 244 PHE B N 1
ATOM 4608 C CA . PHE B 1 244 ? -17.141 16.266 11.523 1 98.62 244 PHE B CA 1
ATOM 4609 C C . PHE B 1 244 ? -16.953 14.805 11.898 1 98.62 244 PHE B C 1
ATOM 4611 O O . PHE B 1 244 ? -15.984 14.461 12.586 1 98.62 244 PHE B O 1
ATOM 4618 N N . PHE B 1 245 ? -17.859 13.984 11.578 1 98.81 245 PHE B N 1
ATOM 4619 C CA . PHE B 1 245 ? -17.672 12.539 11.492 1 98.81 245 PHE B CA 1
ATOM 4620 C C . PHE B 1 245 ? -17.562 12.102 10.031 1 98.81 245 PHE B C 1
ATOM 4622 O O . PHE B 1 245 ? -18.516 12.219 9.266 1 98.81 245 PHE B O 1
ATOM 4629 N N . CYS B 1 246 ? -16.391 11.594 9.648 1 98.81 246 CYS B N 1
ATOM 4630 C CA . CYS B 1 246 ? -16.109 11.227 8.258 1 98.81 246 CYS B CA 1
ATOM 4631 C C . CYS B 1 246 ? -16.125 9.719 8.078 1 98.81 246 CYS B C 1
ATOM 4633 O O . CYS B 1 246 ? -15.633 8.977 8.938 1 98.81 246 CYS B O 1
ATOM 4635 N N . CYS B 1 247 ? -16.5 9.305 6.949 1 98 247 CYS B N 1
ATOM 4636 C CA . CYS B 1 247 ? -16.688 7.879 6.707 1 98 247 CYS B CA 1
ATOM 4637 C C . CYS B 1 247 ? -15.344 7.164 6.594 1 98 247 CYS B C 1
ATOM 4639 O O . CYS B 1 247 ? -15.273 5.938 6.711 1 98 247 CYS B O 1
ATOM 4641 N N . ASN B 1 248 ? -14.312 7.84 6.262 1 96.75 248 ASN B N 1
ATOM 4642 C CA . ASN B 1 248 ? -12.984 7.238 6.27 1 96.75 248 ASN B CA 1
ATOM 4643 C C . ASN B 1 248 ? -11.898 8.273 6.523 1 96.75 248 ASN B C 1
ATOM 4645 O O . ASN B 1 248 ? -12.18 9.477 6.586 1 96.75 248 ASN B O 1
ATOM 4649 N N . ASP B 1 249 ? -10.719 7.852 6.68 1 97.31 249 ASP B N 1
ATOM 4650 C CA . ASP B 1 249 ? -9.602 8.719 7.055 1 97.31 249 ASP B CA 1
ATOM 4651 C C . ASP B 1 249 ? -9.242 9.672 5.922 1 97.31 249 ASP B C 1
ATOM 4653 O O . ASP B 1 249 ? -8.789 10.797 6.168 1 97.31 249 ASP B O 1
ATOM 4657 N N . LEU B 1 250 ? -9.406 9.258 4.703 1 96.12 250 LEU B N 1
ATOM 4658 C CA . LEU B 1 250 ? -9.102 10.133 3.576 1 96.12 250 LEU B CA 1
ATOM 4659 C C . LEU B 1 250 ? -10.008 11.352 3.57 1 96.12 250 LEU B C 1
ATOM 4661 O O . LEU B 1 250 ? -9.547 12.484 3.381 1 96.12 250 LEU B O 1
ATOM 4665 N N . MET B 1 251 ? -11.273 11.109 3.779 1 97.88 251 MET B N 1
ATOM 4666 C CA . MET B 1 251 ? -12.227 12.211 3.891 1 97.88 251 MET B CA 1
ATOM 4667 C C . MET B 1 251 ? -11.867 13.125 5.059 1 97.88 251 MET B C 1
ATOM 4669 O O . MET B 1 251 ? -11.891 14.352 4.926 1 97.88 251 MET B O 1
ATOM 4673 N N . ALA B 1 252 ? -11.539 12.5 6.145 1 98.5 252 ALA B N 1
ATOM 4674 C CA . ALA B 1 252 ? -11.18 13.258 7.336 1 98.5 252 ALA B CA 1
ATOM 4675 C C . ALA B 1 252 ? -9.953 14.141 7.074 1 98.5 252 ALA B C 1
ATOM 4677 O O . ALA B 1 252 ? -9.914 15.297 7.508 1 98.5 252 ALA B O 1
ATOM 4678 N N . LEU B 1 253 ? -9.016 13.578 6.383 1 96.75 253 LEU B N 1
ATOM 4679 C CA . LEU B 1 253 ? -7.828 14.352 6.031 1 96.75 253 LEU B CA 1
ATOM 4680 C C . LEU B 1 253 ? -8.195 15.539 5.141 1 96.75 253 LEU B C 1
ATOM 4682 O O . LEU B 1 253 ? -7.637 16.625 5.289 1 96.75 253 LEU B O 1
ATOM 4686 N N . GLY B 1 254 ? -9.102 15.305 4.211 1 97.38 254 GLY B N 1
ATOM 4687 C CA . GLY B 1 254 ? -9.602 16.406 3.402 1 97.38 254 GLY B CA 1
ATOM 4688 C C . GLY B 1 254 ? -10.219 17.516 4.23 1 97.38 254 GLY B C 1
ATOM 4689 O O . GLY B 1 254 ? -10.016 18.703 3.938 1 97.38 254 GLY B O 1
ATOM 4690 N N . VAL B 1 255 ? -10.898 17.156 5.254 1 98.19 255 VAL B N 1
ATOM 4691 C CA . VAL B 1 255 ? -11.516 18.141 6.152 1 98.19 255 VAL B CA 1
ATOM 4692 C C . VAL B 1 255 ? -10.438 18.906 6.906 1 98.19 255 VAL B C 1
ATOM 4694 O O . VAL B 1 255 ? -10.5 20.125 7.027 1 98.19 255 VAL B O 1
ATOM 4697 N N . ILE B 1 256 ? -9.461 18.188 7.426 1 97.06 256 ILE B N 1
ATOM 4698 C CA . ILE B 1 256 ? -8.359 18.812 8.141 1 97.06 256 ILE B CA 1
ATOM 4699 C C . ILE B 1 256 ? -7.684 19.844 7.234 1 97.06 256 ILE B C 1
ATOM 4701 O O . ILE B 1 256 ? -7.43 20.984 7.656 1 97.06 256 ILE B O 1
ATOM 4705 N N . ASN B 1 257 ? -7.449 19.438 6.016 1 94.69 257 ASN B N 1
ATOM 4706 C CA . ASN B 1 257 ? -6.793 20.328 5.07 1 94.69 257 ASN B CA 1
ATOM 4707 C C . ASN B 1 257 ? -7.652 21.547 4.766 1 94.69 257 ASN B C 1
ATOM 4709 O O . ASN B 1 257 ? -7.133 22.656 4.621 1 94.69 257 ASN B O 1
ATOM 4713 N N . ALA B 1 258 ? -8.922 21.375 4.637 1 96.5 258 ALA B N 1
ATOM 4714 C CA . ALA B 1 258 ? -9.844 22.484 4.414 1 96.5 258 ALA B CA 1
ATOM 4715 C C . ALA B 1 258 ? -9.789 23.484 5.57 1 96.5 258 ALA B C 1
ATOM 4717 O O . ALA B 1 258 ? -9.742 24.688 5.352 1 96.5 258 ALA B O 1
ATOM 4718 N N . CYS B 1 259 ? -9.82 22.984 6.801 1 95.62 259 CYS B N 1
ATOM 4719 C CA . CYS B 1 259 ? -9.727 23.828 7.984 1 95.62 259 CYS B CA 1
ATOM 4720 C C . CYS B 1 259 ? -8.453 24.656 7.961 1 95.62 259 CYS B C 1
ATOM 4722 O O . CYS B 1 259 ? -8.492 25.875 8.188 1 95.62 259 CYS B O 1
ATOM 4724 N N . LYS B 1 260 ? -7.402 23.969 7.664 1 90.5 260 LYS B N 1
ATOM 4725 C CA . LYS B 1 260 ? -6.117 24.672 7.605 1 90.5 260 LYS B CA 1
ATOM 4726 C C . LYS B 1 260 ? -6.148 25.797 6.586 1 90.5 260 LYS B C 1
ATOM 4728 O O . LYS B 1 260 ? -5.672 26.906 6.859 1 90.5 260 LYS B O 1
ATOM 4733 N N . LYS B 1 261 ? -6.703 25.531 5.48 1 90.19 261 LYS B N 1
ATOM 4734 C CA . LYS B 1 261 ? -6.734 26.484 4.383 1 90.19 261 LYS B CA 1
ATOM 4735 C C . LYS B 1 261 ? -7.496 27.75 4.773 1 90.19 261 LYS B C 1
ATOM 4737 O O . LYS B 1 261 ? -7.184 28.844 4.297 1 90.19 261 LYS B O 1
ATOM 4742 N N . ILE B 1 262 ? -8.453 27.625 5.637 1 92.94 262 ILE B N 1
ATOM 4743 C CA . ILE B 1 262 ? -9.281 28.781 5.965 1 92.94 262 ILE B CA 1
ATOM 4744 C C . ILE B 1 262 ? -8.938 29.281 7.371 1 92.94 262 ILE B C 1
ATOM 4746 O O . ILE B 1 262 ? -9.68 30.078 7.949 1 92.94 262 ILE B O 1
ATOM 4750 N N . GLY B 1 263 ? -7.902 28.688 7.934 1 90.88 263 GLY B N 1
ATOM 4751 C CA . GLY B 1 263 ? -7.348 29.219 9.172 1 90.88 263 GLY B CA 1
ATOM 4752 C C . GLY B 1 263 ? -8.047 28.703 10.406 1 90.88 263 GLY B C 1
ATOM 4753 O O . GLY B 1 263 ? -8.031 29.344 11.453 1 90.88 263 GLY B O 1
ATOM 4754 N N . LEU B 1 264 ? -8.734 27.547 10.336 1 94.19 264 LEU B N 1
ATOM 4755 C CA . LEU B 1 264 ? -9.352 26.922 11.5 1 94.19 264 LEU B CA 1
ATOM 4756 C C . LEU B 1 264 ? -8.414 25.906 12.133 1 94.19 264 LEU B C 1
ATOM 4758 O O . LEU B 1 264 ? -7.785 25.109 11.43 1 94.19 264 LEU B O 1
ATOM 4762 N N . ASP B 1 265 ? -8.352 25.953 13.391 1 93.5 265 ASP B N 1
ATOM 4763 C CA . ASP B 1 265 ? -7.477 25.047 14.117 1 93.5 265 ASP B CA 1
ATOM 4764 C C . ASP B 1 265 ? -8.203 23.75 14.461 1 93.5 265 ASP B C 1
ATOM 4766 O O . ASP B 1 265 ? -9.344 23.766 14.922 1 93.5 265 ASP B O 1
ATOM 4770 N N . VAL B 1 266 ? -7.582 22.734 14.18 1 96.31 266 VAL B N 1
ATOM 4771 C CA . VAL B 1 266 ? -8.031 21.422 14.625 1 96.31 266 VAL B CA 1
ATOM 4772 C C . VAL B 1 266 ? -7.148 20.938 15.781 1 96.31 266 VAL B C 1
ATOM 4774 O O . VAL B 1 266 ? -5.934 20.812 15.633 1 96.31 266 VAL B O 1
ATOM 4777 N N . PRO B 1 267 ? -7.672 20.703 16.906 1 96.88 267 PRO B N 1
ATOM 4778 C CA . PRO B 1 267 ? -9.094 20.484 17.188 1 96.88 267 PRO B CA 1
ATOM 4779 C C . PRO B 1 267 ? -9.766 21.719 17.797 1 96.88 267 PRO B C 1
ATOM 4781 O O . PRO B 1 267 ? -10.945 21.656 18.156 1 96.88 267 PRO B O 1
ATOM 4784 N N . GLU B 1 268 ? -9.07 22.797 18 1 95.88 268 GLU B N 1
ATOM 4785 C CA . GLU B 1 268 ? -9.578 23.906 18.797 1 95.88 268 GLU B CA 1
ATOM 4786 C C . GLU B 1 268 ? -10.859 24.469 18.219 1 95.88 268 GLU B C 1
ATOM 4788 O O . GLU B 1 268 ? -11.781 24.844 18.953 1 95.88 268 GLU B O 1
ATOM 4793 N N . ASP B 1 269 ? -10.922 24.562 16.891 1 95.56 269 ASP B N 1
ATOM 4794 C CA . ASP B 1 269 ? -12.086 25.156 16.234 1 95.56 269 ASP B CA 1
ATOM 4795 C C . ASP B 1 269 ? -13 24.062 15.672 1 95.56 269 ASP B C 1
ATOM 4797 O O . ASP B 1 269 ? -14.18 24.312 15.43 1 95.56 269 ASP B O 1
ATOM 4801 N N . MET B 1 270 ? -12.422 22.922 15.398 1 97.44 270 MET B N 1
ATOM 4802 C CA . MET B 1 270 ? -13.156 21.844 14.727 1 97.44 270 MET B CA 1
ATOM 4803 C C . MET B 1 270 ? -12.633 20.484 15.156 1 97.44 270 MET B C 1
ATOM 4805 O O . MET B 1 270 ? -11.445 20.188 15.023 1 97.44 270 MET B O 1
ATOM 4809 N N . SER B 1 271 ? -13.523 19.672 15.656 1 98.69 271 SER B N 1
ATOM 4810 C CA . SER B 1 271 ? -13.156 18.281 15.914 1 98.69 271 SER B CA 1
ATOM 4811 C C . SER B 1 271 ? -13.453 17.391 14.703 1 98.69 271 SER B C 1
ATOM 4813 O O . SER B 1 271 ? -14.477 17.562 14.039 1 98.69 271 SER B O 1
ATOM 4815 N N . ILE B 1 272 ? -12.555 16.484 14.406 1 98.88 272 ILE B N 1
ATOM 4816 C CA . ILE B 1 272 ? -12.688 15.656 13.219 1 98.88 272 ILE B CA 1
ATOM 4817 C C . ILE B 1 272 ? -12.398 14.203 13.578 1 98.88 272 ILE B C 1
ATOM 4819 O O . ILE B 1 272 ? -11.375 13.898 14.195 1 98.88 272 ILE B O 1
ATOM 4823 N N . ILE B 1 273 ? -13.289 13.305 13.266 1 98.88 273 ILE B N 1
ATOM 4824 C CA . ILE B 1 273 ? -13.094 11.867 13.422 1 98.88 273 ILE B CA 1
ATOM 4825 C C . ILE B 1 273 ? -13.133 11.188 12.055 1 98.88 273 ILE B C 1
ATOM 4827 O O . ILE B 1 273 ? -14.016 11.477 11.242 1 98.88 273 ILE B O 1
ATOM 4831 N N . GLY B 1 274 ? -12.164 10.383 11.836 1 98.69 274 GLY B N 1
ATOM 4832 C CA . GLY B 1 274 ? -12.172 9.531 10.656 1 98.69 274 GLY B CA 1
ATOM 4833 C C . GLY B 1 274 ? -12.586 8.102 10.953 1 98.69 274 GLY B C 1
ATOM 4834 O O . GLY B 1 274 ? -13.258 7.84 11.953 1 98.69 274 GLY B O 1
ATOM 4835 N N . PHE B 1 275 ? -12.258 7.176 10.055 1 98.25 275 PHE B N 1
ATOM 4836 C CA . PHE B 1 275 ? -12.57 5.754 10.125 1 98.25 275 PHE B CA 1
ATOM 4837 C C . PHE B 1 275 ? -11.57 4.941 9.305 1 98.25 275 PHE B C 1
ATOM 4839 O O . PHE B 1 275 ? -11.164 5.359 8.219 1 98.25 275 PHE B O 1
ATOM 4846 N N . ASP B 1 276 ? -11.133 3.76 9.82 1 96.62 276 ASP B N 1
ATOM 4847 C CA . ASP B 1 276 ? -10.258 2.775 9.195 1 96.62 276 ASP B CA 1
ATOM 4848 C C . ASP B 1 276 ? -8.938 2.645 9.961 1 96.62 276 ASP B C 1
ATOM 4850 O O . ASP B 1 276 ? -8.43 1.538 10.141 1 96.62 276 ASP B O 1
ATOM 4854 N N . ASN B 1 277 ? -8.352 3.82 10.336 1 97.81 277 ASN B N 1
ATOM 4855 C CA . ASN B 1 277 ? -7.047 3.879 10.992 1 97.81 277 ASN B CA 1
ATOM 4856 C C . ASN B 1 277 ? -5.914 3.543 10.023 1 97.81 277 ASN B C 1
ATOM 4858 O O . ASN B 1 277 ? -5.031 2.75 10.352 1 97.81 277 ASN B O 1
ATOM 4862 N N . ILE B 1 278 ? -5.996 4.109 8.844 1 95.12 278 ILE B N 1
ATOM 4863 C CA . ILE B 1 278 ? -4.883 3.949 7.922 1 95.12 278 ILE B CA 1
ATOM 4864 C C . ILE B 1 278 ? -3.65 4.672 8.469 1 95.12 278 ILE B C 1
ATOM 4866 O O . ILE B 1 278 ? -3.756 5.48 9.391 1 95.12 278 ILE B O 1
ATOM 4870 N N . ILE B 1 279 ? -2.535 4.453 7.902 1 92.12 279 ILE B N 1
ATOM 4871 C CA . ILE B 1 279 ? -1.262 4.914 8.445 1 92.12 279 ILE B CA 1
ATOM 4872 C C . ILE B 1 279 ? -1.225 6.438 8.461 1 92.12 279 ILE B C 1
ATOM 4874 O O . ILE B 1 279 ? -0.642 7.047 9.359 1 92.12 279 ILE B O 1
ATOM 4878 N N . THR B 1 280 ? -1.852 7.07 7.539 1 92 280 THR B N 1
ATOM 4879 C CA . THR B 1 280 ? -1.84 8.523 7.422 1 92 280 THR B CA 1
ATOM 4880 C C . THR B 1 280 ? -2.426 9.172 8.672 1 92 280 THR B C 1
ATOM 4882 O O . THR B 1 280 ? -2.035 10.281 9.047 1 92 280 THR B O 1
ATOM 4885 N N . SER B 1 281 ? -3.287 8.469 9.375 1 95.06 281 SER B N 1
ATOM 4886 C CA . SER B 1 281 ? -3.936 9.016 10.562 1 95.06 281 SER B CA 1
ATOM 4887 C C . SER B 1 281 ? -2.918 9.32 11.656 1 95.06 281 SER B C 1
ATOM 4889 O O . SER B 1 281 ? -3.148 10.18 12.508 1 95.06 281 SER B O 1
ATOM 4891 N N . ARG B 1 282 ? -1.758 8.617 11.555 1 92.5 282 ARG B N 1
ATOM 4892 C CA . ARG B 1 282 ? -0.719 8.82 12.555 1 92.5 282 ARG B CA 1
ATOM 4893 C C . ARG B 1 282 ? 0.42 9.672 12 1 92.5 282 ARG B C 1
ATOM 4895 O O . ARG B 1 282 ? 1.251 10.172 12.758 1 92.5 282 ARG B O 1
ATOM 4902 N N . LEU B 1 283 ? 0.4 9.852 10.688 1 90.25 283 LEU B N 1
ATOM 4903 C CA . LEU B 1 283 ? 1.524 10.547 10.07 1 90.25 283 LEU B CA 1
ATOM 4904 C C . LEU B 1 283 ? 1.27 12.047 10.016 1 90.25 283 LEU B C 1
ATOM 4906 O O . LEU B 1 283 ? 2.211 12.844 10.047 1 90.25 283 LEU B O 1
ATOM 4910 N N . VAL B 1 284 ? 0.028 12.422 9.945 1 90.25 284 VAL B N 1
ATOM 4911 C CA . VAL B 1 284 ? -0.34 13.82 9.773 1 90.25 284 VAL B CA 1
ATOM 4912 C C . VAL B 1 284 ? -0.411 14.508 11.133 1 90.25 284 VAL B C 1
ATOM 4914 O O . VAL B 1 284 ? -0.472 13.844 12.172 1 90.25 284 VAL B O 1
ATOM 4917 N N . GLU B 1 285 ? -0.314 15.852 11.078 1 88.56 285 GLU B N 1
ATOM 4918 C CA . GLU B 1 285 ? -0.555 16.672 12.258 1 88.56 285 GLU B CA 1
ATOM 4919 C C . GLU B 1 285 ? -1.688 17.672 12.016 1 88.56 285 GLU B C 1
ATOM 4921 O O . GLU B 1 285 ? -1.698 18.375 11 1 88.56 285 GLU B O 1
ATOM 4926 N N . PRO B 1 286 ? -2.688 17.719 12.992 1 92.38 286 PRO B N 1
ATOM 4927 C CA . PRO B 1 286 ? -2.773 16.859 14.172 1 92.38 286 PRO B CA 1
ATOM 4928 C C . PRO B 1 286 ? -3.074 15.398 13.812 1 92.38 286 PRO B C 1
ATOM 4930 O O . PRO B 1 286 ? -3.721 15.133 12.797 1 92.38 286 PRO B O 1
ATOM 4933 N N . LYS B 1 287 ? -2.551 14.508 14.625 1 95 287 LYS B N 1
ATOM 4934 C CA . LYS B 1 287 ? -2.879 13.102 14.43 1 95 287 LYS B CA 1
ATOM 4935 C C . LYS B 1 287 ? -4.383 12.867 14.523 1 95 287 LYS B C 1
ATOM 4937 O O . LYS B 1 287 ? -5.055 13.445 15.383 1 95 287 LYS B O 1
ATOM 4942 N N . LEU B 1 288 ? -4.887 12.047 13.695 1 97.81 288 LEU B N 1
ATOM 4943 C CA . LEU B 1 288 ? -6.316 11.953 13.43 1 97.81 288 LEU B CA 1
ATOM 4944 C C . LEU B 1 288 ? -6.977 10.953 14.367 1 97.81 288 LEU B C 1
ATOM 4946 O O . LEU B 1 288 ? -6.555 9.797 14.445 1 97.81 288 LEU B O 1
ATOM 4950 N N . THR B 1 289 ? -7.961 11.375 15.172 1 98.81 289 THR B N 1
ATOM 4951 C CA . THR B 1 289 ? -8.875 10.461 15.844 1 98.81 289 THR B CA 1
ATOM 4952 C C . THR B 1 289 ? -9.664 9.641 14.828 1 98.81 289 THR B C 1
ATOM 4954 O O . THR B 1 289 ? -10.219 10.188 13.875 1 98.81 289 THR B O 1
ATOM 4957 N N . THR B 1 290 ? -9.68 8.344 14.969 1 98.81 290 THR B N 1
ATOM 4958 C CA . THR B 1 290 ? -10.273 7.473 13.961 1 98.81 290 THR B CA 1
ATOM 4959 C C . THR B 1 290 ? -10.758 6.168 14.586 1 98.81 290 THR B C 1
ATOM 4961 O O . THR B 1 290 ? -10.477 5.898 15.758 1 98.81 290 THR B O 1
ATOM 4964 N N . VAL B 1 291 ? -11.578 5.461 13.898 1 98.81 291 VAL B N 1
ATOM 4965 C CA . VAL B 1 291 ? -12 4.129 14.32 1 98.81 291 VAL B CA 1
ATOM 4966 C C . VAL B 1 291 ? -11.133 3.07 13.656 1 98.81 291 VAL B C 1
ATOM 4968 O O . VAL B 1 291 ? -10.984 3.062 12.43 1 98.81 291 VAL B O 1
ATOM 4971 N N . ASP B 1 292 ? -10.531 2.258 14.43 1 98.62 292 ASP B N 1
ATOM 4972 C CA . ASP B 1 292 ? -9.672 1.192 13.93 1 98.62 292 ASP B CA 1
ATOM 4973 C C . ASP B 1 292 ? -10.5 0.016 13.406 1 98.62 292 ASP B C 1
ATOM 4975 O O . ASP B 1 292 ? -11.234 -0.613 14.164 1 98.62 292 ASP B O 1
ATOM 4979 N N . GLN B 1 293 ? -10.359 -0.316 12.18 1 97 293 GLN B N 1
ATOM 4980 C CA . GLN B 1 293 ? -11.109 -1.403 11.562 1 97 293 GLN B CA 1
ATOM 4981 C C . GLN B 1 293 ? -10.297 -2.695 11.547 1 97 293 GLN B C 1
ATOM 4983 O O . GLN B 1 293 ? -10.578 -3.609 10.773 1 97 293 GLN B O 1
ATOM 4988 N N . ASN B 1 294 ? -9.203 -2.752 12.266 1 97.75 294 ASN B N 1
ATOM 4989 C CA . ASN B 1 294 ? -8.422 -3.969 12.438 1 97.75 294 ASN B CA 1
ATOM 4990 C C . ASN B 1 294 ? -7.945 -4.531 11.102 1 97.75 294 ASN B C 1
ATOM 4992 O O . ASN B 1 294 ? -8.156 -5.707 10.812 1 97.75 294 ASN B O 1
ATOM 4996 N N . MET B 1 295 ? -7.344 -3.725 10.312 1 97.38 295 MET B N 1
ATOM 4997 C CA . MET B 1 295 ? -6.988 -4.086 8.945 1 97.38 295 MET B CA 1
ATOM 4998 C C . MET B 1 295 ? -6.148 -5.355 8.914 1 97.38 295 MET B C 1
ATOM 5000 O O . MET B 1 295 ? -6.434 -6.281 8.148 1 97.38 295 MET B O 1
ATOM 5004 N N . TYR B 1 296 ? -5.121 -5.426 9.742 1 97.62 296 TYR B N 1
ATOM 5005 C CA . TYR B 1 296 ? -4.238 -6.586 9.766 1 97.62 296 TYR B CA 1
ATOM 5006 C C . TYR B 1 296 ? -5 -7.836 10.195 1 97.62 296 TYR B C 1
ATOM 5008 O O . TYR B 1 296 ? -4.875 -8.891 9.57 1 97.62 296 TYR B O 1
ATOM 5016 N N . ASP B 1 297 ? -5.824 -7.715 11.219 1 98.56 297 ASP B N 1
ATOM 5017 C CA . ASP B 1 297 ? -6.582 -8.852 11.734 1 98.56 297 ASP B CA 1
ATOM 5018 C C . ASP B 1 297 ? -7.629 -9.32 10.727 1 98.56 297 ASP B C 1
ATOM 5020 O O . ASP B 1 297 ? -7.941 -10.516 10.664 1 98.56 297 ASP B O 1
ATOM 5024 N N . LEU B 1 298 ? -8.164 -8.391 9.984 1 98.62 298 LEU B N 1
ATOM 5025 C CA . LEU B 1 298 ? -9.039 -8.805 8.898 1 98.62 298 LEU B CA 1
ATOM 5026 C C . LEU B 1 298 ? -8.344 -9.812 7.988 1 98.62 298 LEU B C 1
ATOM 5028 O O . LEU B 1 298 ? -8.891 -10.875 7.691 1 98.62 298 LEU B O 1
ATOM 5032 N N . GLY B 1 299 ? -7.105 -9.492 7.602 1 98.81 299 GLY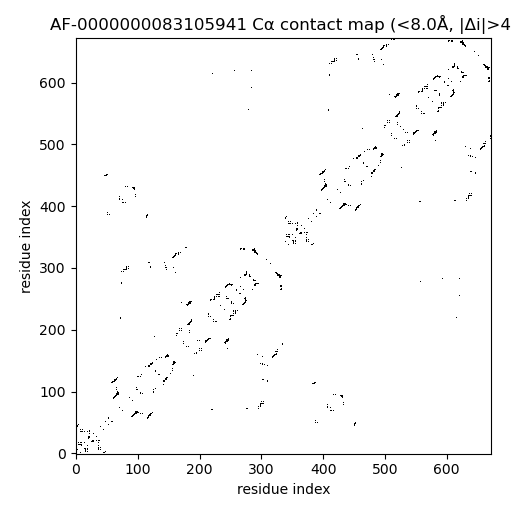 B N 1
ATOM 5033 C CA . GLY B 1 299 ? -6.332 -10.375 6.738 1 98.81 299 GLY B CA 1
ATOM 5034 C C . GLY B 1 299 ? -6 -11.703 7.387 1 98.81 299 GLY B C 1
ATOM 5035 O O . GLY B 1 299 ? -6.16 -12.758 6.77 1 98.81 299 GLY B O 1
ATOM 5036 N N . VAL B 1 300 ? -5.59 -11.641 8.633 1 98.75 300 VAL B N 1
ATOM 5037 C CA . VAL B 1 300 ? -5.227 -12.836 9.375 1 98.75 300 VAL B CA 1
ATOM 5038 C C . VAL B 1 300 ? -6.418 -13.797 9.438 1 98.75 300 VAL B C 1
ATOM 5040 O O . VAL B 1 300 ? -6.293 -14.977 9.102 1 98.75 300 VAL B O 1
ATOM 5043 N N . ASN B 1 301 ? -7.559 -13.289 9.812 1 98.75 301 ASN B N 1
ATOM 5044 C CA . ASN B 1 301 ? -8.734 -14.125 10.008 1 98.75 301 ASN B CA 1
ATOM 5045 C C . ASN B 1 301 ? -9.258 -14.672 8.68 1 98.75 301 ASN B C 1
ATOM 5047 O O . ASN B 1 301 ? -9.727 -15.812 8.609 1 98.75 301 ASN B O 1
ATOM 5051 N N . ALA B 1 302 ? -9.172 -13.852 7.645 1 98.75 302 ALA B N 1
ATOM 5052 C CA . ALA B 1 302 ? -9.625 -14.32 6.336 1 98.75 302 ALA B CA 1
ATOM 5053 C C . ALA B 1 302 ? -8.75 -15.469 5.832 1 98.75 302 ALA B C 1
ATOM 5055 O O . ALA B 1 302 ? -9.266 -16.469 5.324 1 98.75 302 ALA B O 1
ATOM 5056 N N . ALA B 1 303 ? -7.43 -15.312 5.977 1 98.69 303 ALA B N 1
ATOM 5057 C CA . ALA B 1 303 ? -6.5 -16.359 5.555 1 98.69 303 ALA B CA 1
ATOM 5058 C C . ALA B 1 303 ? -6.738 -17.641 6.332 1 98.69 303 ALA B C 1
ATOM 5060 O O . ALA B 1 303 ? -6.812 -18.734 5.742 1 98.69 303 ALA B O 1
ATOM 5061 N N . LYS B 1 304 ? -6.883 -17.516 7.637 1 98.19 304 LYS B N 1
ATOM 5062 C CA . LYS B 1 304 ? -7.105 -18.672 8.484 1 98.19 304 LYS B CA 1
ATOM 5063 C C . LYS B 1 304 ? -8.422 -19.359 8.141 1 98.19 304 LYS B C 1
ATOM 5065 O O . LYS B 1 304 ? -8.5 -20.594 8.086 1 98.19 304 LYS B O 1
ATOM 5070 N N . MET B 1 305 ? -9.461 -18.547 7.961 1 97.88 305 MET B N 1
ATOM 5071 C CA . MET B 1 305 ? -10.766 -19.094 7.59 1 97.88 305 MET B CA 1
ATOM 5072 C C . MET B 1 305 ? -10.688 -19.844 6.262 1 97.88 305 MET B C 1
ATOM 5074 O O . MET B 1 305 ? -11.234 -20.938 6.121 1 97.88 305 MET B O 1
ATOM 5078 N N . LEU B 1 306 ? -10 -19.266 5.285 1 97.88 306 LEU B N 1
ATOM 5079 C CA . LEU B 1 306 ? -9.859 -19.891 3.979 1 97.88 306 LEU B CA 1
ATOM 5080 C C . LEU B 1 306 ? -9.125 -21.219 4.098 1 97.88 306 LEU B C 1
ATOM 5082 O O . LEU B 1 306 ? -9.531 -22.219 3.496 1 97.88 306 LEU B O 1
ATOM 5086 N N . LEU B 1 307 ? -8.039 -21.234 4.859 1 96.75 307 LEU B N 1
ATOM 5087 C CA . LEU B 1 307 ? -7.246 -22.453 5.047 1 96.75 307 LEU B CA 1
ATOM 5088 C C . LEU B 1 307 ? -8.086 -23.547 5.676 1 96.75 307 LEU B C 1
ATOM 5090 O O . LEU B 1 307 ? -7.992 -24.719 5.27 1 96.75 307 LEU B O 1
ATOM 5094 N N . LYS B 1 308 ? -8.883 -23.156 6.664 1 95.94 308 LYS B N 1
ATOM 5095 C CA . LYS B 1 308 ? -9.789 -24.125 7.277 1 95.94 308 LYS B CA 1
ATOM 5096 C C . LYS B 1 308 ? -10.758 -24.703 6.25 1 95.94 308 LYS B C 1
ATOM 5098 O O . LYS B 1 308 ? -11.023 -25.906 6.25 1 95.94 308 LYS B O 1
ATOM 5103 N N . ASN B 1 309 ? -11.266 -23.828 5.391 1 95.12 309 ASN B N 1
ATOM 5104 C CA . ASN B 1 309 ? -12.203 -24.25 4.355 1 95.12 309 ASN B CA 1
ATOM 5105 C C . ASN B 1 309 ? -11.531 -25.188 3.348 1 95.12 309 ASN B C 1
ATOM 5107 O O . ASN B 1 309 ? -12.172 -26.078 2.809 1 95.12 309 ASN B O 1
ATOM 5111 N N . ILE B 1 310 ? -10.312 -24.906 3.043 1 93.81 310 ILE B N 1
ATOM 5112 C CA . ILE B 1 310 ? -9.562 -25.734 2.1 1 93.81 310 ILE B CA 1
ATOM 5113 C C . ILE B 1 310 ? -9.328 -27.125 2.691 1 93.81 310 ILE B C 1
ATOM 5115 O O . ILE B 1 310 ? -9.43 -28.125 1.986 1 93.81 310 ILE B O 1
ATOM 5119 N N . GLU B 1 311 ? -9.016 -27.125 3.914 1 90.38 311 GLU B N 1
ATOM 5120 C CA . GLU B 1 311 ? -8.688 -28.391 4.582 1 90.38 311 GLU B CA 1
ATOM 5121 C C . GLU B 1 311 ? -9.938 -29.219 4.836 1 90.38 311 GLU B C 1
ATOM 5123 O O . GLU B 1 311 ? -9.883 -30.453 4.828 1 90.38 311 GLU B O 1
ATOM 5128 N N . ASN B 1 312 ? -10.977 -28.453 5.145 1 84 312 ASN B N 1
ATOM 5129 C CA . ASN B 1 312 ? -12.211 -29.156 5.492 1 84 312 ASN B CA 1
ATOM 5130 C C . ASN B 1 312 ? -13.305 -28.922 4.457 1 84 312 ASN B C 1
ATOM 5132 O O . ASN B 1 312 ? -13.703 -27.781 4.215 1 84 312 ASN B O 1
ATOM 5136 N N . GLU B 1 313 ? -13.742 -29.844 3.736 1 67.94 313 GLU B N 1
ATOM 5137 C CA . GLU B 1 313 ? -14.711 -29.688 2.658 1 67.94 313 GLU B CA 1
ATOM 5138 C C . GLU B 1 313 ? -16.094 -29.328 3.207 1 67.94 313 GLU B C 1
ATOM 5140 O O . GLU B 1 313 ? -16.891 -28.688 2.521 1 67.94 313 GLU B O 1
ATOM 5145 N N . ASN B 1 314 ? -16.234 -29.578 4.445 1 68.44 314 ASN B N 1
ATOM 5146 C CA . ASN B 1 314 ? -17.609 -29.422 4.91 1 68.44 314 ASN B CA 1
ATOM 5147 C C . ASN B 1 314 ? -17.703 -28.422 6.055 1 68.44 314 ASN B C 1
ATOM 5149 O O . ASN B 1 314 ? -18.234 -28.734 7.121 1 68.44 314 ASN B O 1
ATOM 5153 N N . VAL B 1 315 ? -17.203 -27.328 5.711 1 73.75 315 VAL B N 1
ATOM 5154 C CA . VAL B 1 315 ? -17.297 -26.328 6.762 1 73.75 315 VAL B CA 1
ATOM 5155 C C . VAL B 1 315 ? -18.484 -25.406 6.504 1 73.75 315 VAL B C 1
ATOM 5157 O O . VAL B 1 315 ? -18.766 -25.062 5.355 1 73.75 315 VAL B O 1
ATOM 5160 N N . ASP B 1 316 ? -19.266 -25.172 7.473 1 85.62 316 ASP B N 1
ATOM 5161 C CA . ASP B 1 316 ? -20.375 -24.219 7.41 1 85.62 316 ASP B CA 1
ATOM 5162 C C . ASP B 1 316 ? -19.875 -22.828 7.059 1 85.62 316 ASP B C 1
ATOM 5164 O O . ASP B 1 316 ? -18.719 -22.469 7.355 1 85.62 316 ASP B O 1
ATOM 5168 N N . ILE B 1 317 ? -20.75 -22.234 6.324 1 91.06 317 ILE B N 1
ATOM 5169 C CA . ILE B 1 317 ? -20.484 -20.812 6.059 1 91.06 317 ILE B CA 1
ATOM 5170 C C . ILE B 1 317 ? -20.281 -20.078 7.379 1 91.06 317 ILE B C 1
ATOM 5172 O O . ILE B 1 317 ? -21 -20.297 8.344 1 91.06 317 ILE B O 1
ATOM 5176 N N . GLN B 1 318 ? -19.266 -19.281 7.422 1 93.69 318 GLN B N 1
ATOM 5177 C CA . GLN B 1 318 ? -18.906 -18.578 8.648 1 93.69 318 GLN B CA 1
ATOM 5178 C C . GLN B 1 318 ? -18.844 -17.078 8.414 1 93.69 318 GLN B C 1
ATOM 5180 O O . GLN B 1 318 ? -18.484 -16.609 7.328 1 93.69 318 GLN B O 1
ATOM 5185 N N . ARG B 1 319 ? -19.328 -16.422 9.398 1 95.31 319 ARG B N 1
ATOM 5186 C CA . ARG B 1 319 ? -19.156 -14.977 9.477 1 95.31 319 ARG B CA 1
ATOM 5187 C C . ARG B 1 319 ? -18.391 -14.586 10.742 1 95.31 319 ARG B C 1
ATOM 5189 O O . ARG B 1 319 ? -18.875 -14.797 11.852 1 95.31 319 ARG B O 1
ATOM 5196 N N . LYS B 1 320 ? -17.219 -14.117 10.602 1 97.56 320 LYS B N 1
ATOM 5197 C CA . LYS B 1 320 ? -16.438 -13.602 11.719 1 97.56 320 LYS B CA 1
ATOM 5198 C C . LYS B 1 320 ? -16.516 -12.086 11.789 1 97.56 320 LYS B C 1
ATOM 5200 O O . LYS B 1 320 ? -16.219 -11.391 10.812 1 97.56 320 LYS B O 1
ATOM 5205 N N . ILE B 1 321 ? -16.922 -11.578 12.898 1 97.88 321 ILE B N 1
ATOM 5206 C CA . ILE B 1 321 ? -17.062 -10.141 13.102 1 97.88 321 ILE B CA 1
ATOM 5207 C C . ILE B 1 321 ? -16.016 -9.656 14.109 1 97.88 321 ILE B C 1
ATOM 5209 O O . ILE B 1 321 ? -15.938 -10.18 15.227 1 97.88 321 ILE B O 1
ATOM 5213 N N . LEU B 1 322 ? -15.164 -8.781 13.727 1 98.31 322 LEU B N 1
ATOM 5214 C CA . LEU B 1 322 ? -14.172 -8.172 14.602 1 98.31 322 LEU B CA 1
ATOM 5215 C C . LEU B 1 322 ? -14.719 -6.902 15.25 1 98.31 322 LEU B C 1
ATOM 5217 O O . LEU B 1 322 ? -15.633 -6.27 14.711 1 98.31 322 LEU B O 1
ATOM 5221 N N . THR B 1 323 ? -14.188 -6.602 16.359 1 97.81 323 THR B N 1
ATOM 5222 C CA . THR B 1 323 ? -14.625 -5.43 17.109 1 97.81 323 THR B CA 1
ATOM 5223 C C . THR B 1 323 ? -13.727 -4.23 16.812 1 97.81 323 THR B C 1
ATOM 5225 O O . THR B 1 323 ? -12.523 -4.266 17.078 1 97.81 323 THR B O 1
ATOM 5228 N N . PRO B 1 324 ? -14.328 -3.236 16.266 1 97.44 324 PRO B N 1
ATOM 5229 C CA . PRO B 1 324 ? -13.531 -2.027 16.047 1 97.44 324 PRO B CA 1
ATOM 5230 C C . PRO B 1 324 ? -13.266 -1.257 17.328 1 97.44 324 PRO B C 1
ATOM 5232 O O . PRO B 1 324 ? -13.844 -1.575 18.375 1 97.44 324 PRO B O 1
ATOM 5235 N N . GLN B 1 325 ? -12.344 -0.337 17.25 1 97.81 325 GLN B N 1
ATOM 5236 C CA . GLN B 1 325 ? -11.984 0.484 18.391 1 97.81 325 GLN B CA 1
ATOM 5237 C C . GLN B 1 325 ? -11.781 1.94 17.984 1 97.81 325 GLN B C 1
ATOM 5239 O O . GLN B 1 325 ? -11.086 2.225 17.016 1 97.81 325 GLN B O 1
ATOM 5244 N N . LEU B 1 326 ? -12.414 2.809 18.766 1 98.75 326 LEU B N 1
ATOM 5245 C CA . LEU B 1 326 ? -12.125 4.227 18.594 1 98.75 326 LEU B CA 1
ATOM 5246 C C . LEU B 1 326 ? -10.758 4.578 19.156 1 98.75 326 LEU B C 1
ATOM 5248 O O . LEU B 1 326 ? -10.461 4.277 20.312 1 98.75 326 LEU B O 1
ATOM 5252 N N . ILE B 1 327 ? -9.898 5.109 18.375 1 98.75 327 ILE B N 1
ATOM 5253 C CA . ILE B 1 327 ? -8.578 5.57 18.781 1 98.75 327 ILE B CA 1
ATOM 5254 C C . ILE B 1 327 ? -8.562 7.094 18.859 1 98.75 327 ILE B C 1
ATOM 5256 O O . ILE B 1 327 ? -8.609 7.781 17.844 1 98.75 327 ILE B O 1
ATOM 5260 N N . ILE B 1 328 ? -8.508 7.59 20.047 1 98.56 328 ILE B N 1
ATOM 5261 C CA . ILE B 1 328 ? -8.508 9.031 20.281 1 98.56 328 ILE B CA 1
ATOM 5262 C C . ILE B 1 328 ? -7.094 9.578 20.109 1 98.56 328 ILE B C 1
ATOM 5264 O O . ILE B 1 328 ? -6.152 9.102 20.734 1 98.56 328 ILE B O 1
ATOM 5268 N N . ARG B 1 329 ? -6.988 10.578 19.125 1 97.56 329 ARG B N 1
ATOM 5269 C CA . ARG B 1 329 ? -5.715 11.266 18.953 1 97.56 329 ARG B CA 1
ATOM 5270 C C . ARG B 1 329 ? -5.879 12.773 19.094 1 97.56 329 ARG B C 1
ATOM 5272 O O . ARG B 1 329 ? -6.496 13.242 20.062 1 97.56 329 ARG B O 1
ATOM 5279 N N . GLN B 1 330 ? -5.363 13.531 18.125 1 96.31 330 GLN B N 1
ATOM 5280 C CA . GLN B 1 330 ? -5.211 14.961 18.406 1 96.31 330 GLN B CA 1
ATOM 5281 C C . GLN B 1 330 ? -6.211 15.781 17.594 1 96.31 330 GLN B C 1
ATOM 5283 O O . GLN B 1 330 ? -6.203 17.016 17.656 1 96.31 330 GLN B O 1
ATOM 5288 N N . SER B 1 331 ? -7.129 15.109 16.891 1 98.19 331 SER B N 1
ATOM 5289 C CA . SER B 1 331 ? -8.016 15.875 16.016 1 98.19 331 SER B CA 1
ATOM 5290 C C . SER B 1 331 ? -9.359 16.141 16.672 1 98.19 331 SER B C 1
ATOM 5292 O O . SER B 1 331 ? -10.289 16.625 16.031 1 98.19 331 SER B O 1
ATOM 5294 N N . THR B 1 332 ? -9.5 15.781 17.953 1 98.5 332 THR B N 1
ATOM 5295 C CA . THR B 1 332 ? -10.766 16 18.641 1 98.5 332 THR B CA 1
ATOM 5296 C C . THR B 1 332 ? -10.539 16.688 20 1 98.5 332 THR B C 1
ATOM 5298 O O . THR B 1 332 ? -9.469 16.547 20.594 1 98.5 332 THR B O 1
ATOM 5301 N N . LYS B 1 333 ? -11.508 17.438 20.359 1 96.75 333 LYS B N 1
ATOM 5302 C CA . LYS B 1 333 ? -11.461 18.078 21.672 1 96.75 333 LYS B CA 1
ATOM 5303 C C . LYS B 1 333 ? -12.844 18.156 22.312 1 96.75 333 LYS B C 1
ATOM 5305 O O . LYS B 1 333 ? -13.859 18.125 21.594 1 96.75 333 LYS B O 1
ATOM 5310 N N . LYS B 1 334 ? -12.844 18.234 23.641 1 93.69 334 LYS B N 1
ATOM 5311 C CA . LYS B 1 334 ? -14.07 18.5 24.391 1 93.69 334 LYS B CA 1
ATOM 5312 C C . LYS B 1 334 ? -14.422 19.984 24.344 1 93.69 334 LYS B C 1
ATOM 5314 O O . LYS B 1 334 ? -13.555 20.844 24.469 1 93.69 334 LYS B O 1
ATOM 5319 N N . ILE B 1 335 ? -15.648 20.203 23.984 1 89.19 335 ILE B N 1
ATOM 5320 C CA . ILE B 1 335 ? -16.047 21.594 23.969 1 89.19 335 ILE B CA 1
ATOM 5321 C C . ILE B 1 335 ? -17.016 21.875 25.109 1 89.19 335 ILE B C 1
ATOM 5323 O O . ILE B 1 335 ? -17.781 20.984 25.516 1 89.19 335 ILE B O 1
ATOM 5327 N N . SER B 1 336 ? -16.656 22.781 26.156 1 71.06 336 SER B N 1
ATOM 5328 C CA . SER B 1 336 ? -17.453 23.188 27.312 1 71.06 336 SER B CA 1
ATOM 5329 C C . SER B 1 336 ? -18.781 23.781 26.859 1 71.06 336 SER B C 1
ATOM 5331 O O . SER B 1 336 ? -18.891 24.344 25.766 1 71.06 336 SER B O 1
#

InterPro domains:
  IPR000843 LacI-type HTH domain [PF00356] (4-49)
  IPR000843 LacI-type HTH domain [PR00036] (4-14)
  IPR000843 LacI-type HTH domain [PR00036] (14-24)
  IPR000843 LacI-type HTH domain [PS50932] (3-57)
  IPR000843 LacI-type HTH domain [SM00354] (2-72)
  IPR000843 LacI-type HTH domain [cd01392] (6-55)
  IPR001387 Cro/C1-type, helix-turn-helix domain [PS50943] (4-51)
  IPR010982 Lambda repressor-like, DNA-binding domain superfamily [G3DSA:1.10.260.40] (1-60)
  IPR010982 Lambda repressor-like, DNA-binding domain superfamily [SSF47413] (2-60)
  IPR028082 Periplasmic binding protein-like I [SSF53822] (62-333)
  IPR046335 Transcriptional regulator LacI/GalR-like, sensor domain [PF13377] (172-332)

Organism: NCBI:txid1720316

Foldseek 3Di:
DQQDCVNLCVQLVHDSVLLVCLVVVPDDDDPSSNVSSVVSCVVSVHDDDLLVVCVVVLASLEEEEEDQACPQLLVVLLVVLLQVQSVVVVHHYDYQHQVNDLVSVVVSLVVCVVVSHQEYEYEQHAQVCQVPCNVVVSCLVHPYEYEDPDDPPGFAAYEFAPLLVLLLVVLVVCVVLPWQAEEEEAEDRHPLRVSSVVSVCVNNVVGPHYHYHYQYDCGDPCNLVSLLVVVLVVCPDPDHGLEYEYSAVSSQNSNCNNCVVVVHDFNVRYAYEHEQPGVVLCVDPPRHWYKHGPSSVSSNVRSVVSVVCSVDVDDGHDYHYDYIDTDDTGRHGRDD/DQQDCVNLCVQLVHDSVLLVCLVVVPDDDDPSSNVSSVVSCVVSVHDDDLLVVCVVVLASLEEEEEEQDCPQLLVVLLVVLLQVQSVVVVHHYDYQHQVNDQVSVVVSLVVCVVVSHQEYEYEQHAQVCQPPCNVVVSCLVHPYEYEDPDDPPGFAAYEFAPLLVLLLVVLVVQVVLPWQAEEEEAEDRHPLRVSSVVSVCVVNVVGPHYHYHYQYDCGDPCNLVSLLVVLLVVCPDPDHGLEYEYSAVSSQNSNCNNCVVVVHDFNVRYAYEHEQPGVVLCVDPPRHWYKHGPSSVSSNVRSVSSVVCSVDVDDGHDYHYDYIDTDDTGRHGRDD

pLDDT: mean 90.85, std 10.13, range [45.38, 98.88]

Secondary structure (DSSP, 8-state):
-PPPHHHHHHHHTS-HHHHHHHHHT-S---HHHHHHHHHHHHHHT----HHHHHHHHT---EEEEEES-TTSTHHHHHHHHHHHHHHHTT-EEEEEE-TT-HHHHHHHHHHHHHTT-SEEEEES--HHHHHTTHHHHHHTTS-EEEES---TT--SEEEEE-HHHHHHHHHHHHHHTT---EEEEE-SS-HHHHHHHHHHHHHTTT-S--EEEE-S--SSTTHHHHHHHHHHHHHTSSS--SEEEESSHHHHHHHHHHHHHTT--TTTT-EEE-SB--THHHHSSSPPBEEE--HHHHHHHHHHHHHHHHH-TTPPP-EEEEPPEEE--SS-----/-PPPHHHHHHHHTS-HHHHHHHHHT-S---HHHHHHHHHHHHHHT----HHHHHHHHT---EEEEEES-TTSTHHHHHHHHHHHHHHHTT-EEEEEE-TT-HHHHHHHHHHHHHTT-SEEEEES--HHHHHTSHHHHHHTTS-EEEES---TT--SEEEEE-HHHHHHHHHHHHHHTT---EEEEE-SS-HHHHHHHHHHHHHTTT-S--EEEE-S--SSTTHHHHHHHHHHHHHTSSS--SEEEESSHHHHHHHHHHHHHTT--TTTT-EEE-SB--THHHHSSSPPBEEE--HHHHHHHHHHHHHHHHH-TTPPP-EEEEPPEEE--SS-----

Solvent-accessible surface area (backbone atoms only — not comparable to full-atom values): 34462 Å² total; per-residue (Å²): 128,84,51,43,65,59,49,34,8,60,68,38,70,46,52,52,66,55,44,49,28,57,75,62,64,76,48,96,65,58,69,70,57,42,51,39,39,52,51,26,27,60,75,53,64,44,59,70,53,45,45,60,48,12,62,74,66,75,41,55,50,27,31,36,38,38,35,36,42,54,70,40,70,62,42,21,42,20,50,50,28,26,49,55,56,34,39,77,72,66,31,45,34,34,62,40,71,32,70,71,33,65,67,45,47,53,50,48,52,51,51,40,56,34,50,46,42,50,28,39,39,37,38,54,54,49,65,70,56,58,71,65,49,52,54,53,58,47,47,73,75,38,38,48,28,28,33,46,63,82,49,95,86,47,83,56,28,37,26,34,53,41,56,62,61,33,43,45,50,52,51,49,50,45,43,74,24,52,50,69,35,48,29,34,39,36,43,56,96,42,70,70,43,51,51,41,48,51,46,52,50,62,74,42,60,88,48,86,51,78,46,78,44,72,64,42,68,59,79,50,91,57,17,29,61,51,30,16,55,54,41,41,61,54,59,73,44,95,82,57,51,46,28,39,46,22,66,26,42,49,41,30,47,5,44,53,50,19,31,51,73,74,69,42,47,60,23,85,60,32,21,40,30,23,23,49,57,38,70,62,35,71,68,41,82,56,27,41,14,21,23,31,50,49,44,44,58,44,16,40,50,38,39,51,52,40,52,50,37,57,75,34,88,82,59,76,78,41,75,47,73,42,82,42,43,79,44,86,51,44,14,50,58,70,48,133,128,83,51,41,65,60,47,33,8,59,67,38,71,46,51,53,65,54,45,49,28,57,75,62,65,76,48,96,66,58,69,71,56,42,51,37,38,52,49,26,27,59,75,53,65,43,60,69,51,45,47,59,48,12,63,74,66,74,42,54,51,27,31,36,37,37,35,36,42,53,70,38,70,61,42,21,42,20,49,50,28,28,49,54,56,34,40,76,72,66,29,45,34,35,64,39,70,31,70,72,32,65,68,44,47,52,50,48,52,52,51,40,57,35,51,45,43,51,27,40,39,36,38,54,55,50,64,71,56,58,70,66,50,53,56,54,56,47,47,74,75,37,37,49,29,28,34,47,63,84,49,95,87,48,84,57,28,36,28,35,53,41,56,61,61,32,43,46,51,53,5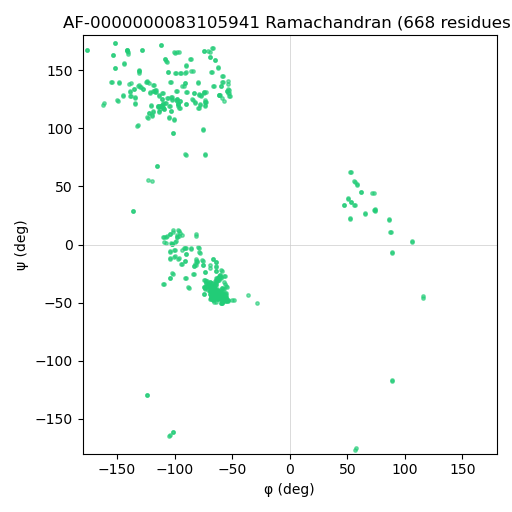2,48,49,44,43,74,25,53,48,71,34,50,30,35,39,36,45,58,97,42,70,69,45,51,49,41,48,51,44,52,50,62,76,43,59,88,48,88,51,77,46,78,45,73,64,42,68,58,81,51,89,56,16,28,61,53,29,16,56,55,42,39,61,56,58,73,44,95,82,58,52,46,28,38,48,21,64,26,41,49,42,30,48,5,44,53,50,19,31,52,74,74,69,42,46,60,22,85,59,32,20,41,31,23,23,49,56,40,68,62,36,69,67,42,82,58,26,42,14,20,24,32,50,48,44,46,56,44,15,41,50,38,38,52,51,40,51,49,38,57,75,33,88,79,60,74,77,42,75,47,73,41,82,42,42,78,44,85,50,44,14,48,59,72,48,133